Protein AF-A0A3M1RL62-F1 (afdb_monomer_lite)

Sequence (427 aa):
MTPFFKRYFSFASFIIVLISVTPASCLSSLPFIPSDDSKYQCIETTQGIPLLKKKINGKFKEIKIDREIGKIKKRVKKYKKKLVRLHKEIRGLKGKKYEKKFVNLYRAHHKMKINTQFLSQIKSCKNGEFEYDDISTPGNPAQKISWDIGKEVGYQPAADKLNESAEEAFAFDSKNYFVKSKKIHGTKVIVALHKSIFKKNITAFKPKEIADITIDMFHEIWHFFNGFPLDKYIVKIRNSKESSSYALSQGGVVFSAKNLDNKLITAHEMIHSWNGKTFNYEPDGSGNLFQLETYITEGMTIYFTNRVQGFVMSEFEYKDTMKSLWFQYIERIGTKYDLPFQELSAKASLAGTGTSEYKTMMSAYSNLFAYLLDRELVKRGYSIDDLMQYLYINFGLMNKKYTQNDILTSLKNITGESFDEFFNSYL

Radius of gyration: 22.76 Å; chains: 1; bounding box: 70×49×56 Å

Foldseek 3Di:
DDPPPVQDDDPVNVVCCLVVDPPPVLPPQQDDDDDPPDQWDWDQDPVRQIWIWGQDVNDTDTDDLVVVLVVLVVLLVVLVVVLVVLLVVLPPDDDPSNQLSLVVNQVSQVSNSVSVSVSVVSVCSRVSNPPPSDLPVLLDPLVADEDDQQPFDPKDDWPVCRPQGSCNQQDDDVVQWDWDWDQASQAIEIETEGPVLVVPCLHPDDPVLLVVLLVLLVNLLCLLQVDDNHNYAYEYADELVVDQGWIATLRYIYHYSNCSVVLLVSSLRPNLNQAVTLEAADDPPPPFPFAPCCLRRQQVSSLSSLSSCCNNRHVSSSSVVLVVLVVLQVVCPPHPLNDALGVLRRVVRVCPPDDDSSVSNNNSLSNVLQVVVQVVQVVQVGGVSQLSNQSCVPPRSVVHHHDPVNSQVSCCVVRVDGCVVVVVSRD

Secondary structure (DSSP, 8-state):
--SGGGG---HHHHHHHHHH---GGGGS-------TT-SEEEEE-TTS-EEEEEEETTEEEEE-HHHHHHHHHHHHHHHHHHHHHHHHHHTT--HHHHHHHHHHHHHHHHHHHHHHHHHHHHHHHHHT------SSS-S----PBP--GGG-TT-B--TT-TT--HHHHH---TTTEEEEEEEETTEEEEEEEEGGGGTTTS-SS-HHHHHHHHHHHHHHHHHHHTS-SBSEEEEEEE-TTT-SSEEE-SSEEEEEGGGTT-HHHHHHHHHTTTBTTTB-BPP-SS--SS-TTHIIIIIIHHHHHHHHHHHHT-HHHHHHHHHHHHHHHHTTTTSTT---HHHHHHHHHHTTTS--HHHHHHHHHHHHHHHHHHHHHHTTT--HHHHHHHHIIIIITTT--B-HHHHHHHHHHHHSS--HHHHHHH-

Structure (mmCIF, N/CA/C/O backbone):
data_AF-A0A3M1RL62-F1
#
_entry.id   AF-A0A3M1RL62-F1
#
loop_
_atom_site.group_PDB
_atom_site.id
_atom_site.type_symbol
_atom_site.label_atom_id
_atom_site.label_alt_id
_atom_site.label_comp_id
_atom_site.label_asym_id
_atom_site.label_entity_id
_atom_site.label_seq_id
_atom_site.pdbx_PDB_ins_code
_atom_site.Cartn_x
_atom_site.Cartn_y
_atom_site.Cartn_z
_atom_site.occupancy
_atom_site.B_iso_or_equiv
_atom_site.auth_seq_id
_atom_site.auth_comp_id
_atom_site.auth_asym_id
_atom_site.auth_atom_id
_atom_site.pdbx_PDB_model_num
ATOM 1 N N . MET A 1 1 ? 31.735 15.499 -23.540 1.00 32.03 1 MET A N 1
ATOM 2 C CA . MET A 1 1 ? 31.145 15.614 -22.188 1.00 32.03 1 MET A CA 1
ATOM 3 C C . MET A 1 1 ? 29.644 15.439 -22.332 1.00 32.03 1 MET A C 1
ATOM 5 O O . MET A 1 1 ? 29.002 16.290 -22.930 1.00 32.03 1 MET A O 1
ATOM 9 N N . THR A 1 2 ? 29.115 14.289 -21.923 1.00 31.95 2 THR A N 1
ATOM 10 C CA . THR A 1 2 ? 27.696 13.923 -22.054 1.00 31.95 2 THR A CA 1
ATOM 11 C C . THR A 1 2 ? 26.822 14.712 -21.066 1.00 31.95 2 THR A C 1
ATOM 13 O O . THR A 1 2 ? 27.262 14.982 -19.947 1.00 31.95 2 THR A O 1
ATOM 16 N N . PRO A 1 3 ? 25.583 15.084 -21.439 1.00 36.06 3 PRO A N 1
ATOM 17 C CA . PRO A 1 3 ? 24.706 15.976 -20.673 1.00 36.06 3 PRO A CA 1
ATOM 18 C C . PRO A 1 3 ? 24.020 15.277 -19.481 1.00 36.06 3 PRO A C 1
ATOM 20 O O . PRO A 1 3 ? 22.845 15.496 -19.210 1.00 36.06 3 PRO A O 1
ATOM 23 N N . PHE A 1 4 ? 24.747 14.446 -18.729 1.00 44.12 4 PHE A N 1
ATOM 24 C CA . PHE A 1 4 ? 24.215 13.714 -17.570 1.00 44.12 4 PHE A CA 1
ATOM 25 C C . PHE A 1 4 ? 24.099 14.581 -16.296 1.00 44.12 4 PHE A C 1
ATOM 27 O O . PHE A 1 4 ? 23.512 14.173 -15.298 1.00 44.12 4 PHE A O 1
ATOM 34 N N . PHE A 1 5 ? 24.621 15.813 -16.321 1.00 35.50 5 PHE A N 1
ATOM 35 C CA . PHE A 1 5 ? 24.730 16.676 -15.138 1.00 35.50 5 PHE A CA 1
ATOM 36 C C . PHE A 1 5 ? 23.441 17.403 -14.713 1.00 35.50 5 PHE A C 1
ATOM 38 O O . PHE A 1 5 ? 23.415 17.981 -13.629 1.00 35.50 5 PHE A O 1
ATOM 45 N N . LYS A 1 6 ? 22.345 17.351 -15.487 1.00 41.69 6 LYS A N 1
ATOM 46 C CA . LYS A 1 6 ? 21.063 17.975 -15.088 1.00 41.69 6 LYS A CA 1
ATOM 47 C C . LYS A 1 6 ? 20.186 17.116 -14.160 1.00 41.69 6 LYS A C 1
ATOM 49 O O . LYS A 1 6 ? 19.184 17.620 -13.665 1.00 41.69 6 LYS A O 1
ATOM 54 N N . ARG A 1 7 ? 20.550 15.857 -13.871 1.00 53.03 7 ARG A N 1
ATOM 55 C CA . ARG A 1 7 ? 19.713 14.923 -13.080 1.00 53.03 7 ARG A CA 1
ATOM 56 C C . ARG A 1 7 ? 19.787 15.088 -11.552 1.00 53.03 7 ARG A C 1
ATOM 58 O O . ARG A 1 7 ? 19.075 14.392 -10.831 1.00 53.03 7 ARG A O 1
ATOM 65 N N . TYR A 1 8 ? 20.593 16.008 -11.024 1.00 51.78 8 TYR A N 1
ATOM 66 C CA . TYR A 1 8 ? 20.820 16.086 -9.578 1.00 51.78 8 TYR A CA 1
ATOM 67 C C . TYR A 1 8 ? 19.871 17.065 -8.887 1.00 51.78 8 TYR A C 1
ATOM 69 O O . TYR A 1 8 ? 20.131 18.262 -8.774 1.00 51.78 8 TYR A O 1
ATOM 77 N N . PHE A 1 9 ? 18.773 16.518 -8.367 1.00 55.00 9 PHE A N 1
ATOM 78 C CA . PHE A 1 9 ? 17.942 17.188 -7.372 1.00 55.00 9 PHE A CA 1
ATOM 79 C C . PHE A 1 9 ? 18.800 17.462 -6.127 1.00 55.00 9 PHE A C 1
ATOM 81 O O . PHE A 1 9 ? 19.337 16.530 -5.523 1.00 55.00 9 PHE A O 1
ATOM 88 N N . SER A 1 10 ? 18.978 18.729 -5.743 1.00 49.75 10 SER A N 1
ATOM 89 C CA . SER A 1 10 ? 19.828 19.042 -4.591 1.00 49.75 10 SER A CA 1
ATOM 90 C C . SER A 1 10 ? 19.235 18.443 -3.307 1.00 49.75 10 SER A C 1
ATOM 92 O O . SER A 1 10 ? 18.030 18.523 -3.055 1.00 49.75 10 SER A O 1
ATOM 94 N N . PHE A 1 11 ? 20.089 17.851 -2.467 1.00 47.25 11 PHE A N 1
ATOM 95 C CA . PHE A 1 11 ? 19.712 17.220 -1.193 1.00 47.25 11 PHE A CA 1
ATOM 96 C C . PHE A 1 11 ? 18.894 18.154 -0.280 1.00 47.25 11 PHE A C 1
ATOM 98 O O . PHE A 1 11 ? 17.971 17.717 0.409 1.00 47.25 11 PHE A O 1
ATOM 105 N N . ALA A 1 12 ? 19.190 19.458 -0.326 1.00 43.25 12 ALA A N 1
ATOM 106 C CA . ALA A 1 12 ? 18.445 20.487 0.391 1.00 43.25 12 ALA A CA 1
ATOM 107 C C . ALA A 1 12 ? 16.990 20.593 -0.095 1.00 43.25 12 ALA A C 1
ATOM 109 O O . ALA A 1 12 ? 16.080 20.640 0.730 1.00 43.25 12 ALA A O 1
ATOM 110 N N . SER A 1 13 ? 16.754 20.540 -1.409 1.00 53.31 13 SER A N 1
ATOM 111 C CA . SER A 1 13 ? 15.404 20.574 -1.988 1.00 53.31 13 SER A CA 1
ATOM 112 C C . SER A 1 13 ? 14.602 19.331 -1.599 1.00 53.31 13 SER A C 1
ATOM 114 O O . SER A 1 13 ? 13.442 19.441 -1.217 1.00 53.31 13 SER A O 1
ATOM 116 N N . PHE A 1 14 ? 15.225 18.149 -1.592 1.00 55.06 14 PHE A N 1
ATOM 117 C CA . PHE A 1 14 ? 14.551 16.905 -1.202 1.00 55.06 14 PHE A CA 1
ATOM 118 C C . PHE A 1 14 ? 14.160 16.882 0.289 1.00 55.06 14 PHE A C 1
ATOM 120 O O . PHE A 1 14 ? 13.029 16.534 0.633 1.00 55.06 14 PHE A O 1
ATOM 127 N N . ILE A 1 15 ? 15.055 17.318 1.185 1.00 51.97 15 ILE A N 1
ATOM 128 C CA . ILE A 1 15 ? 14.768 17.406 2.627 1.00 51.97 15 ILE A CA 1
ATOM 129 C C . ILE A 1 15 ? 13.718 18.475 2.928 1.00 51.97 15 ILE A C 1
ATOM 131 O O . ILE A 1 15 ? 12.810 18.219 3.721 1.00 51.97 15 ILE A O 1
ATOM 135 N N . ILE A 1 16 ? 13.810 19.654 2.306 1.00 47.97 16 ILE A N 1
ATOM 136 C CA . ILE A 1 16 ? 12.827 20.725 2.501 1.00 47.97 16 ILE A CA 1
ATOM 137 C C . ILE A 1 16 ? 11.445 20.237 2.063 1.00 47.97 16 ILE A C 1
ATOM 139 O O . ILE A 1 16 ? 10.487 20.427 2.810 1.00 47.97 16 ILE A O 1
ATOM 143 N N . VAL A 1 17 ? 11.333 19.510 0.948 1.00 52.09 17 VAL A N 1
ATOM 144 C CA . VAL A 1 17 ? 10.052 18.957 0.480 1.00 52.09 17 VAL A CA 1
ATOM 145 C C . VAL A 1 17 ? 9.535 17.848 1.415 1.00 52.09 17 VAL A C 1
ATOM 147 O O . VAL A 1 17 ? 8.368 17.883 1.803 1.00 52.09 17 VAL A O 1
ATOM 150 N N . LEU A 1 18 ? 10.383 16.921 1.882 1.00 50.00 18 LEU A N 1
ATOM 151 C CA . LEU A 1 18 ? 9.980 15.870 2.838 1.00 50.00 18 LEU A CA 1
ATOM 152 C C . LEU A 1 18 ? 9.560 16.410 4.219 1.00 50.00 18 LEU A C 1
ATOM 154 O O . LEU A 1 18 ? 8.746 15.791 4.915 1.00 50.00 18 LEU A O 1
ATOM 158 N N . ILE A 1 19 ? 10.135 17.536 4.656 1.00 46.41 19 ILE A N 1
ATOM 159 C CA . ILE A 1 19 ? 9.828 18.163 5.951 1.00 46.41 19 ILE A CA 1
ATOM 160 C C . ILE A 1 19 ? 8.598 19.076 5.861 1.00 46.41 19 ILE A C 1
ATOM 162 O O . ILE A 1 19 ? 7.812 19.104 6.810 1.00 46.41 19 ILE A O 1
ATOM 166 N N . SER A 1 20 ? 8.417 19.801 4.755 1.00 38.38 20 SER A N 1
ATOM 167 C CA . SER A 1 20 ? 7.357 20.813 4.611 1.00 38.38 20 SER A CA 1
ATOM 168 C C . SER A 1 20 ? 6.017 20.262 4.123 1.00 38.38 20 SER A C 1
ATOM 170 O O . SER A 1 20 ? 4.993 20.902 4.350 1.00 38.38 20 SER A O 1
ATOM 172 N N . VAL A 1 21 ? 5.985 19.067 3.525 1.00 42.53 21 VAL A N 1
ATOM 173 C CA . VAL A 1 21 ? 4.761 18.526 2.924 1.00 42.53 21 VAL A CA 1
ATOM 174 C C . VAL A 1 21 ? 4.335 17.249 3.648 1.00 42.53 21 VAL A C 1
ATOM 176 O O . VAL A 1 21 ? 4.822 16.151 3.391 1.00 42.53 21 VAL A O 1
ATOM 179 N N . THR A 1 22 ? 3.375 17.385 4.565 1.00 47.50 22 THR A N 1
ATOM 180 C CA . THR A 1 22 ? 2.370 16.318 4.707 1.00 47.50 22 THR A CA 1
ATOM 181 C C . THR A 1 22 ? 1.540 16.415 3.436 1.00 47.50 22 THR A C 1
ATOM 183 O O . THR A 1 22 ? 1.091 17.525 3.145 1.00 47.50 22 THR A O 1
ATOM 186 N N . PRO A 1 23 ? 1.370 15.356 2.625 1.00 43.00 23 PRO A N 1
ATOM 187 C CA . PRO A 1 23 ? 0.550 15.490 1.431 1.00 43.00 23 PRO A CA 1
ATOM 188 C C . PRO A 1 23 ? -0.829 15.960 1.898 1.00 43.00 23 PRO A C 1
ATOM 190 O O . PRO A 1 23 ? -1.446 15.320 2.745 1.00 43.00 23 PRO A O 1
ATOM 193 N N . ALA A 1 24 ? -1.281 17.133 1.456 1.00 38.25 24 ALA A N 1
ATOM 194 C CA . ALA A 1 24 ? -2.594 17.641 1.849 1.00 38.25 24 ALA A CA 1
ATOM 195 C C . ALA A 1 24 ? -3.707 16.673 1.390 1.00 38.25 24 ALA A C 1
ATOM 197 O O . ALA A 1 24 ? -4.721 16.532 2.068 1.00 38.25 24 ALA A O 1
ATOM 198 N N . SER A 1 25 ? -3.435 15.909 0.324 1.00 40.72 25 SER A N 1
ATOM 199 C CA . SER A 1 25 ? -4.212 14.764 -0.163 1.00 40.72 25 SER A CA 1
ATOM 200 C C . SER A 1 25 ? -4.146 13.507 0.724 1.00 40.72 25 SER A C 1
ATOM 202 O O . SER A 1 25 ? -4.937 12.592 0.544 1.00 40.72 25 SER A O 1
ATOM 204 N N . CYS A 1 26 ? -3.269 13.439 1.735 1.00 41.50 26 CYS A N 1
ATOM 205 C CA . CYS A 1 26 ? -3.211 12.322 2.692 1.00 41.50 26 CYS A CA 1
ATOM 206 C C . CYS A 1 26 ? -4.285 12.391 3.802 1.00 41.50 26 CYS A C 1
ATOM 208 O O . CYS A 1 26 ? -4.267 11.588 4.735 1.00 41.50 26 CYS A O 1
ATOM 210 N N . LEU A 1 27 ? -5.182 13.374 3.796 1.00 39.25 27 LEU A N 1
ATOM 211 C CA . LEU A 1 27 ? -6.198 13.517 4.849 1.00 39.25 27 LEU A CA 1
ATOM 212 C C . LEU A 1 27 ? -7.632 13.592 4.316 1.00 39.25 27 LEU A C 1
ATOM 214 O O . LEU A 1 27 ? -8.543 13.697 5.136 1.00 39.25 27 LEU A O 1
ATOM 218 N N . SER A 1 28 ? -7.836 13.544 2.997 1.00 36.06 28 SER A N 1
ATOM 219 C CA . SER A 1 28 ? -9.145 13.780 2.375 1.00 36.06 28 SER A CA 1
ATOM 220 C C . SER A 1 28 ? -10.064 12.556 2.335 1.00 36.06 28 SER A C 1
ATOM 222 O O . SER A 1 28 ? -11.271 12.748 2.334 1.00 36.06 28 SER A O 1
ATOM 224 N N . SER A 1 29 ? -9.551 11.325 2.404 1.00 41.56 29 SER A N 1
ATOM 225 C CA . SER A 1 29 ? -10.375 10.107 2.478 1.00 41.56 29 SER A CA 1
ATOM 226 C C . SER A 1 29 ? -10.195 9.420 3.833 1.00 41.56 29 SER A C 1
ATOM 228 O O . SER A 1 29 ? -9.333 8.571 4.053 1.00 41.56 29 SER A O 1
ATOM 230 N N . LEU A 1 30 ? -10.971 9.854 4.824 1.00 44.22 30 LEU A N 1
ATOM 231 C CA . LEU A 1 30 ? -10.948 9.255 6.155 1.00 44.22 30 LEU A CA 1
ATOM 232 C C . LEU A 1 30 ? -12.088 8.231 6.281 1.00 44.22 30 LEU A C 1
ATOM 234 O O . LEU A 1 30 ? -13.229 8.673 6.375 1.00 44.22 30 LEU A O 1
ATOM 238 N N . PRO A 1 31 ? -11.795 6.913 6.402 1.00 41.16 31 PRO A N 1
ATOM 239 C CA . PRO A 1 31 ? -12.818 5.873 6.440 1.00 41.16 31 PRO A CA 1
ATOM 240 C C . PRO A 1 31 ? -13.960 6.164 7.408 1.00 41.16 31 PRO A C 1
ATOM 242 O O . PRO A 1 31 ? -13.726 6.489 8.586 1.00 41.16 31 PRO A O 1
ATOM 245 N N . PHE A 1 32 ? -15.186 5.904 6.964 1.00 46.34 32 PHE A N 1
ATOM 246 C CA . PHE A 1 32 ? -16.301 5.664 7.869 1.00 46.34 32 PHE A CA 1
ATOM 247 C C . PHE A 1 32 ? -16.004 4.474 8.796 1.00 46.34 32 PHE A C 1
ATOM 249 O O . PHE A 1 32 ? -15.340 3.501 8.432 1.00 46.34 32 PHE A O 1
ATOM 256 N N . ILE A 1 33 ? -16.503 4.543 10.033 1.00 45.09 33 ILE A N 1
ATOM 257 C CA . ILE A 1 33 ? -16.537 3.393 10.941 1.00 45.09 33 ILE A CA 1
ATOM 258 C C . ILE A 1 33 ? -17.962 2.847 10.853 1.00 45.09 33 ILE A C 1
ATOM 260 O O . ILE A 1 33 ? -18.797 3.243 11.669 1.00 45.09 33 ILE A O 1
ATOM 264 N N . PRO A 1 34 ? -18.281 1.955 9.897 1.00 41.19 34 PRO A N 1
ATOM 265 C CA . PRO A 1 34 ? -19.521 1.222 9.977 1.00 41.19 34 PRO A CA 1
ATOM 266 C C . PRO A 1 34 ? -19.353 0.195 11.090 1.00 41.19 34 PRO A C 1
ATOM 268 O O . PRO A 1 34 ? -18.499 -0.695 11.022 1.00 41.19 34 PRO A O 1
ATOM 271 N N . SER A 1 35 ? -20.177 0.298 12.120 1.00 41.31 35 SER A N 1
ATOM 272 C CA . SER A 1 35 ? -20.652 -0.911 12.771 1.00 41.31 35 SER A CA 1
ATOM 273 C C . SER A 1 35 ? -22.014 -0.670 13.399 1.00 41.31 35 SER A C 1
ATOM 275 O O . SER A 1 35 ? -22.257 0.374 14.000 1.00 41.31 35 SER A O 1
ATOM 277 N N . ASP A 1 36 ? -22.839 -1.712 13.380 1.00 40.50 36 ASP A N 1
ATOM 278 C CA . ASP A 1 36 ? -24.003 -1.921 14.256 1.00 40.50 36 ASP A CA 1
ATOM 279 C C . ASP A 1 36 ? -23.664 -1.839 15.767 1.00 40.50 36 ASP A C 1
ATOM 281 O O . ASP A 1 36 ? -24.520 -1.939 16.644 1.00 40.50 36 ASP A O 1
ATOM 285 N N . ASP A 1 37 ? -22.386 -1.610 16.080 1.00 49.44 37 ASP A N 1
ATOM 286 C CA . ASP A 1 37 ? -21.791 -1.413 17.396 1.00 49.44 37 ASP A CA 1
ATOM 287 C C . ASP A 1 37 ? -21.383 0.054 17.647 1.00 49.44 37 ASP A C 1
ATOM 289 O O . ASP A 1 37 ? -20.649 0.366 18.599 1.00 49.44 37 ASP A O 1
ATOM 293 N N . SER A 1 38 ? -21.816 0.977 16.783 1.00 67.12 38 SER A N 1
ATOM 294 C CA . SER A 1 38 ? -21.465 2.383 16.898 1.00 67.12 38 SER A CA 1
ATOM 295 C C . SER A 1 38 ? -21.988 2.933 18.229 1.00 67.12 38 SER A C 1
ATOM 297 O O . SER A 1 38 ? -23.164 2.884 18.595 1.00 67.12 38 SER A O 1
ATOM 299 N N . LYS A 1 39 ? -21.066 3.481 19.026 1.00 83.94 39 LYS A N 1
ATOM 300 C CA . LYS A 1 39 ? -21.417 4.160 20.281 1.00 83.94 39 LYS A CA 1
ATOM 301 C C . LYS A 1 39 ? -22.230 5.429 20.042 1.00 83.94 39 LYS A C 1
ATOM 303 O O . LYS A 1 39 ? -22.646 6.033 21.025 1.00 83.94 39 LYS A O 1
ATOM 308 N N . TYR A 1 40 ? -22.400 5.858 18.796 1.00 85.06 40 TYR A N 1
ATOM 309 C CA . TYR A 1 40 ? -22.973 7.138 18.425 1.00 85.06 40 TYR A CA 1
ATOM 310 C C . TYR A 1 40 ? -23.870 6.982 17.206 1.00 85.06 40 TYR A C 1
ATOM 312 O O . TYR A 1 40 ? -23.535 6.236 16.296 1.00 85.06 40 TYR A O 1
ATOM 320 N N . GLN A 1 41 ? -24.971 7.719 17.195 1.00 87.56 41 GLN A N 1
ATOM 321 C CA . GLN A 1 41 ? -25.910 7.780 16.087 1.00 87.56 41 GLN A CA 1
ATOM 322 C C . GLN A 1 41 ? -26.188 9.254 15.809 1.00 87.56 41 GLN A C 1
ATOM 324 O O . GLN A 1 41 ? -26.559 9.980 16.732 1.00 87.56 41 GLN A O 1
ATOM 329 N N . CYS A 1 42 ? -25.976 9.699 14.574 1.00 85.31 42 CYS A N 1
ATOM 330 C CA . CYS A 1 42 ? -26.514 10.976 14.125 1.00 85.31 42 CYS A CA 1
ATOM 331 C C . CYS A 1 42 ? -27.938 10.716 13.633 1.00 85.31 42 CYS A C 1
ATOM 333 O O . CYS A 1 42 ? -28.149 9.773 12.873 1.00 85.31 42 CYS A O 1
ATOM 335 N N . ILE A 1 43 ? -28.904 11.489 14.109 1.00 87.25 43 ILE A N 1
ATOM 336 C CA . ILE A 1 43 ? -30.279 11.441 13.622 1.00 87.25 43 ILE A CA 1
ATOM 337 C C . ILE A 1 43 ? -30.697 12.839 13.205 1.00 87.25 43 ILE A C 1
ATOM 339 O O . ILE A 1 43 ? -30.342 13.817 13.862 1.00 87.25 43 ILE A O 1
ATOM 343 N N . GLU A 1 44 ? -31.477 12.923 12.144 1.00 84.75 44 GLU A N 1
ATOM 344 C CA . GLU A 1 44 ? -32.175 14.146 11.793 1.00 84.75 44 GLU A CA 1
ATOM 345 C C . GLU A 1 44 ? -33.495 14.204 12.569 1.00 84.75 44 GLU A C 1
ATOM 347 O O . GLU A 1 44 ? -34.188 13.197 12.737 1.00 84.75 44 GLU A O 1
ATOM 352 N N . THR A 1 45 ? -33.807 15.365 13.135 1.00 85.31 45 THR A N 1
ATOM 353 C CA . THR A 1 45 ? -35.108 15.593 13.778 1.00 85.31 45 THR A CA 1
ATOM 354 C C . THR A 1 45 ? -36.165 15.937 12.739 1.00 85.31 45 THR A C 1
ATOM 356 O O . THR A 1 45 ? -35.849 16.325 11.621 1.00 85.31 45 THR A O 1
ATOM 359 N N . THR A 1 46 ? -37.438 15.902 13.135 1.00 85.69 46 THR A N 1
ATOM 360 C CA . THR A 1 46 ? -38.548 16.400 12.304 1.00 85.69 46 THR A CA 1
ATOM 361 C C . THR A 1 46 ? -38.411 17.879 11.918 1.00 85.69 46 THR A C 1
ATOM 363 O O . THR A 1 46 ? -39.104 18.339 11.022 1.00 85.69 46 THR A O 1
ATOM 366 N N . GLN A 1 47 ? -37.524 18.623 12.584 1.00 86.06 47 GLN A N 1
ATOM 367 C CA . GLN A 1 47 ? -37.221 20.030 12.322 1.00 86.06 47 GLN A CA 1
ATOM 368 C C . GLN A 1 47 ? -35.968 20.215 11.443 1.00 86.06 47 GLN A C 1
ATOM 370 O O . GLN A 1 47 ? -35.494 21.338 11.305 1.00 86.06 47 GLN A O 1
ATOM 375 N N . GLY A 1 48 ? -35.380 19.133 10.915 1.00 84.12 48 GLY A N 1
ATOM 376 C CA . GLY A 1 48 ? -34.129 19.177 10.143 1.00 84.12 48 GLY A CA 1
ATOM 377 C C . GLY A 1 48 ? -32.881 19.472 10.986 1.00 84.12 48 GLY A C 1
ATOM 378 O O . GLY A 1 48 ? -31.790 19.666 10.460 1.00 84.12 48 GLY A O 1
ATOM 379 N N . ILE A 1 49 ? -33.009 19.528 12.317 1.00 84.50 49 ILE A N 1
ATOM 380 C CA . ILE A 1 49 ? -31.881 19.787 13.217 1.00 84.50 49 ILE A CA 1
ATOM 381 C C . ILE A 1 49 ? -31.171 18.457 13.495 1.00 84.50 49 ILE A C 1
ATOM 383 O O . ILE A 1 49 ? -31.815 17.533 14.013 1.00 84.50 49 ILE A O 1
ATOM 387 N N . PRO A 1 50 ? -29.865 18.332 13.214 1.00 86.56 50 PRO A N 1
ATOM 388 C CA . PRO A 1 50 ? -29.131 17.116 13.513 1.00 86.56 50 PRO A CA 1
ATOM 389 C C . PRO A 1 50 ? -28.915 16.950 15.022 1.00 86.56 50 PRO A C 1
ATOM 391 O O . PRO A 1 50 ? -28.415 17.839 15.717 1.00 86.56 50 PRO A O 1
ATOM 394 N N . LEU A 1 51 ? -29.241 15.766 15.535 1.00 88.00 51 LEU A N 1
ATOM 395 C CA . LEU A 1 51 ? -28.984 15.351 16.909 1.00 88.00 51 LEU A CA 1
ATOM 396 C C . LEU A 1 51 ? -27.988 14.199 16.942 1.00 88.00 51 LEU A C 1
ATOM 398 O O . LEU A 1 51 ? -28.158 13.165 16.300 1.00 88.00 51 LEU A O 1
ATOM 402 N N . LEU A 1 52 ? -26.977 14.333 17.797 1.00 89.69 52 LEU A N 1
ATOM 403 C CA . LEU A 1 52 ? -26.061 13.244 18.098 1.00 89.69 52 LEU A CA 1
ATOM 404 C C . LEU A 1 52 ? -26.540 12.508 19.347 1.00 89.69 52 LEU A C 1
ATOM 406 O O . LEU A 1 52 ? -26.579 13.057 20.450 1.00 89.69 52 LEU A O 1
ATOM 410 N N . LYS A 1 53 ? -26.851 11.227 19.193 1.00 90.81 53 LYS A N 1
ATOM 411 C CA . LYS A 1 53 ? -27.119 10.307 20.294 1.00 90.81 53 LYS A CA 1
ATOM 412 C C . LYS A 1 53 ? -25.896 9.448 20.577 1.00 90.81 53 LYS A C 1
ATOM 414 O O . LYS A 1 53 ? -25.115 9.132 19.686 1.00 90.81 53 LYS A O 1
ATOM 419 N N . LYS A 1 54 ? -25.730 9.039 21.833 1.00 91.25 54 LYS A N 1
ATOM 420 C CA . LYS A 1 54 ? -24.664 8.149 22.298 1.00 91.25 54 LYS A CA 1
ATOM 421 C C . LYS A 1 54 ? -25.234 6.975 23.083 1.00 91.25 54 LYS A C 1
ATOM 423 O O . LYS A 1 54 ? -26.025 7.181 24.001 1.00 91.25 54 LYS A O 1
ATOM 428 N N . LYS A 1 55 ? -24.790 5.756 22.781 1.00 91.69 55 LYS A N 1
ATOM 429 C CA . LYS A 1 55 ? -25.164 4.532 23.499 1.00 91.69 55 LYS A CA 1
ATOM 430 C C . LYS A 1 55 ? -24.503 4.517 24.884 1.00 91.69 55 LYS A C 1
ATOM 432 O O . LYS A 1 55 ? -23.277 4.464 25.005 1.00 91.69 55 LYS A O 1
ATOM 437 N N . ILE A 1 56 ? -25.315 4.590 25.936 1.00 91.75 56 ILE A N 1
ATOM 438 C CA . ILE A 1 56 ? -24.922 4.559 27.350 1.00 91.75 56 ILE A CA 1
ATOM 439 C C . ILE A 1 56 ? -25.778 3.488 28.030 1.00 91.75 56 ILE A C 1
ATOM 441 O O . ILE A 1 56 ? -26.998 3.619 28.085 1.00 91.75 56 ILE A O 1
ATOM 445 N N . ASN A 1 57 ? -25.140 2.426 28.534 1.00 92.38 57 ASN A N 1
ATOM 446 C CA . ASN A 1 57 ? -25.809 1.263 29.137 1.00 92.38 57 ASN A CA 1
ATOM 447 C C . ASN A 1 57 ? -26.888 0.665 28.214 1.00 92.38 57 ASN A C 1
ATOM 449 O O . ASN A 1 57 ? -28.033 0.474 28.608 1.00 92.38 57 ASN A O 1
ATOM 453 N N . GLY A 1 58 ? -26.538 0.464 26.940 1.00 91.31 58 GLY A N 1
ATOM 454 C CA . GLY A 1 58 ? -27.439 -0.097 25.929 1.00 91.31 58 GLY A CA 1
ATOM 455 C C . GLY A 1 58 ? -28.460 0.880 25.335 1.00 91.31 58 GLY A C 1
ATOM 456 O O . GLY A 1 58 ? -28.964 0.601 24.254 1.00 91.31 58 GLY A O 1
ATOM 457 N N . LYS A 1 59 ? -28.715 2.042 25.957 1.00 92.75 59 LYS A N 1
ATOM 458 C CA . LYS A 1 59 ? -29.699 3.033 25.481 1.00 92.75 59 LYS A CA 1
ATOM 459 C C . LYS A 1 59 ? -29.033 4.245 24.834 1.00 92.75 59 LYS A C 1
ATOM 461 O O . LYS A 1 59 ? -28.045 4.764 25.352 1.00 92.75 59 LYS A O 1
ATOM 466 N N . PHE A 1 60 ? -29.587 4.731 23.727 1.00 91.81 60 PHE A N 1
ATOM 467 C CA . PHE A 1 60 ? -29.132 5.964 23.087 1.00 91.81 60 PHE A CA 1
ATOM 468 C C . PHE A 1 60 ? -29.655 7.191 23.839 1.00 91.81 60 PHE A C 1
ATOM 470 O O . PHE A 1 60 ? -30.859 7.366 24.001 1.00 91.81 60 PHE A O 1
ATOM 477 N N . LYS A 1 61 ? -28.738 8.041 24.303 1.00 94.94 61 LYS A N 1
ATOM 478 C CA . LYS A 1 61 ? -29.041 9.318 24.959 1.00 94.94 61 LYS A CA 1
ATOM 479 C C . LYS A 1 61 ? -28.526 10.466 24.109 1.00 94.94 61 LYS A C 1
ATOM 481 O O . LYS A 1 61 ? -27.413 10.382 23.594 1.00 94.94 61 LYS A O 1
ATOM 486 N N . GLU A 1 62 ? -29.314 11.524 23.988 1.00 94.12 62 GLU A N 1
ATOM 487 C CA . GLU A 1 62 ? -28.883 12.747 23.319 1.00 94.12 62 GLU A CA 1
ATOM 488 C C . GLU A 1 62 ? -27.669 13.352 24.031 1.00 94.12 62 GLU A C 1
ATOM 490 O O . GLU A 1 62 ? -27.565 13.342 25.264 1.00 94.12 62 GLU A O 1
ATOM 495 N N . ILE A 1 63 ? -26.716 13.845 23.247 1.00 94.25 63 ILE A N 1
ATOM 496 C CA . ILE A 1 63 ? -25.535 14.525 23.755 1.00 94.25 63 ILE A CA 1
ATOM 497 C C . ILE A 1 63 ? -25.328 15.846 23.024 1.00 94.25 63 ILE A C 1
ATOM 499 O O . ILE A 1 63 ? -25.463 15.941 21.810 1.00 94.25 63 ILE A O 1
ATOM 503 N N . LYS A 1 64 ? -24.896 16.867 23.773 1.00 94.25 64 LYS A N 1
ATOM 504 C CA . LYS A 1 64 ? -24.490 18.150 23.188 1.00 94.25 64 LYS A CA 1
ATOM 505 C C . LYS A 1 64 ? -23.292 17.935 22.257 1.00 94.25 64 LYS A C 1
ATOM 507 O O . LYS A 1 64 ? -22.187 17.660 22.744 1.00 94.25 64 LYS A O 1
ATOM 512 N N . ILE A 1 65 ? -23.513 18.088 20.951 1.00 91.75 65 ILE A N 1
ATOM 513 C CA . ILE A 1 65 ? -22.524 17.863 19.885 1.00 91.75 65 ILE A CA 1
ATOM 514 C C . ILE A 1 65 ? -21.214 18.605 20.178 1.00 91.75 65 ILE A C 1
ATOM 516 O O . ILE A 1 65 ? -20.152 17.983 20.244 1.00 91.75 65 ILE A O 1
ATOM 520 N N . ASP A 1 66 ? -21.283 19.902 20.487 1.00 93.69 66 ASP A N 1
ATOM 521 C CA . ASP A 1 66 ? -20.099 20.733 20.752 1.00 93.69 66 ASP A CA 1
ATOM 522 C C . ASP A 1 66 ? -19.263 20.256 21.941 1.00 93.69 66 ASP A C 1
ATOM 524 O O . ASP A 1 66 ? -18.025 20.270 21.909 1.00 93.69 66 ASP A O 1
ATOM 528 N N . ARG A 1 67 ? -19.927 19.757 22.991 1.00 94.38 67 ARG A N 1
ATOM 529 C CA . ARG A 1 67 ? -19.239 19.188 24.153 1.00 94.38 67 ARG A CA 1
ATOM 530 C C . ARG A 1 67 ? -18.446 17.947 23.752 1.00 94.38 67 ARG A C 1
ATOM 532 O O . ARG A 1 67 ? -17.334 17.746 24.251 1.00 94.38 67 ARG A O 1
ATOM 539 N N . GLU A 1 68 ? -18.997 17.105 22.884 1.00 93.56 68 GLU A N 1
ATOM 540 C CA . GLU A 1 68 ? -18.329 15.883 22.440 1.00 93.56 68 GLU A CA 1
ATOM 541 C C . GLU A 1 68 ? -17.199 16.184 21.442 1.00 93.56 68 GLU A C 1
ATOM 543 O O . GLU A 1 68 ? -16.092 15.669 21.631 1.00 93.56 68 GLU A O 1
ATOM 548 N N . ILE A 1 69 ? -17.404 17.117 20.500 1.00 93.50 69 ILE A N 1
ATOM 549 C CA . ILE A 1 69 ? -16.351 17.683 19.631 1.00 93.50 69 ILE A CA 1
ATOM 550 C C . ILE A 1 69 ? -15.160 18.145 20.478 1.00 93.50 69 ILE A C 1
ATOM 552 O O . ILE A 1 69 ? -14.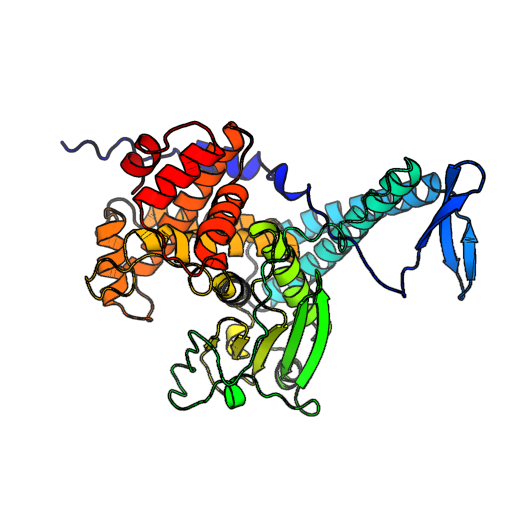014 17.759 20.221 1.00 93.50 69 ILE A O 1
ATOM 556 N N . GLY A 1 70 ? -15.410 18.929 21.533 1.00 95.75 70 GLY A N 1
ATOM 557 C CA . GLY A 1 70 ? -14.368 19.420 22.437 1.00 95.75 70 GLY A CA 1
ATOM 558 C C . GLY A 1 70 ? -13.578 18.296 23.119 1.00 95.75 70 GLY A C 1
ATOM 559 O O . GLY A 1 70 ? -12.345 18.354 23.198 1.00 95.75 70 GLY A O 1
ATOM 560 N N . LYS A 1 71 ? -14.251 17.229 23.573 1.00 95.69 71 LYS A N 1
ATOM 561 C CA . LYS A 1 71 ? -13.584 16.057 24.173 1.00 95.69 71 LYS A CA 1
ATOM 562 C C . LYS A 1 71 ? -12.715 15.313 23.162 1.00 95.69 71 LYS A C 1
ATOM 564 O O . LYS A 1 71 ? -11.598 14.914 23.504 1.00 95.69 71 LYS A O 1
ATOM 569 N N . ILE A 1 72 ? -13.200 15.121 21.940 1.00 93.56 72 ILE A N 1
ATOM 570 C CA . ILE A 1 72 ? -12.472 14.389 20.899 1.00 93.56 72 ILE A CA 1
ATOM 571 C C . ILE A 1 72 ? -11.259 15.196 20.435 1.00 93.56 72 ILE A C 1
ATOM 573 O O . ILE A 1 72 ? -10.156 14.651 20.414 1.00 93.56 72 ILE A O 1
ATOM 577 N N . LYS A 1 73 ? -11.398 16.512 20.210 1.00 96.12 73 LYS A N 1
ATOM 578 C CA . LYS A 1 73 ? -10.263 17.413 19.925 1.00 96.12 73 LYS A CA 1
ATOM 579 C C . LYS A 1 73 ? -9.160 17.296 20.984 1.00 96.12 73 LYS A C 1
ATOM 581 O O . LYS A 1 73 ? -7.983 17.164 20.639 1.00 96.12 73 LYS A O 1
ATOM 586 N N . LYS A 1 74 ? -9.519 17.267 22.277 1.00 97.31 74 LYS A N 1
ATOM 587 C CA . LYS A 1 74 ? -8.555 17.052 23.378 1.00 97.31 74 LYS A CA 1
ATOM 588 C C . LYS A 1 74 ? -7.846 15.694 23.270 1.00 97.31 74 LYS A C 1
ATOM 590 O O . LYS A 1 74 ? -6.632 15.629 23.479 1.00 97.31 74 LYS A O 1
ATOM 595 N N . ARG A 1 75 ? -8.560 14.619 22.914 1.00 96.56 75 ARG A N 1
ATOM 596 C CA . ARG A 1 75 ? -7.970 13.282 22.692 1.00 96.56 75 ARG A CA 1
ATOM 597 C C . ARG A 1 75 ? -7.027 13.261 21.490 1.00 96.56 75 ARG A C 1
ATOM 599 O O . ARG A 1 75 ? -5.908 12.776 21.640 1.00 96.56 75 ARG A O 1
ATOM 606 N N . VAL A 1 76 ? -7.426 13.829 20.351 1.00 94.00 76 VAL A N 1
ATOM 607 C CA . VAL A 1 76 ? -6.568 13.959 19.158 1.00 94.00 76 VAL A CA 1
ATOM 608 C C . VAL A 1 76 ? -5.284 14.708 19.519 1.00 94.00 76 VAL A C 1
ATOM 610 O O . VAL A 1 76 ? -4.192 14.193 19.290 1.00 94.00 76 VAL A O 1
ATOM 613 N N . LYS A 1 77 ? -5.387 15.864 20.192 1.00 96.62 77 LYS A N 1
ATOM 614 C CA . LYS A 1 77 ? -4.220 16.638 20.658 1.00 96.62 77 LYS A CA 1
ATOM 615 C C . LYS A 1 77 ? -3.313 15.818 21.584 1.00 96.62 77 LYS A C 1
ATOM 617 O O . LYS A 1 77 ? -2.091 15.872 21.445 1.00 96.62 77 LYS A O 1
ATOM 622 N N . LYS A 1 78 ? -3.886 15.035 22.508 1.00 97.44 78 LYS A N 1
ATOM 623 C CA . LYS A 1 78 ? -3.135 14.130 23.397 1.00 97.44 78 LYS A CA 1
ATOM 624 C C . LYS A 1 78 ? -2.354 13.076 22.606 1.00 97.44 78 LYS A C 1
ATOM 626 O O . LYS A 1 78 ? -1.175 12.870 22.892 1.00 97.44 78 LYS A O 1
ATOM 631 N N . TYR A 1 79 ? -2.979 12.417 21.629 1.00 96.50 79 TYR A N 1
ATOM 632 C CA . TYR A 1 79 ? -2.298 11.399 20.825 1.00 96.50 79 TYR A CA 1
ATOM 633 C C . TYR A 1 79 ? -1.252 11.999 19.884 1.00 96.50 79 TYR A C 1
ATOM 635 O O . TYR A 1 79 ? -0.160 11.445 19.822 1.00 96.50 79 TYR A O 1
ATOM 643 N N . LYS A 1 80 ? -1.499 13.171 19.281 1.00 93.62 80 LYS A N 1
ATOM 644 C CA . LYS A 1 80 ? -0.484 13.914 18.509 1.00 93.62 80 LYS A CA 1
ATOM 645 C C . LYS A 1 80 ? 0.786 14.164 19.330 1.00 93.62 80 LYS A C 1
ATOM 647 O O . LYS A 1 80 ? 1.878 13.803 18.905 1.00 93.62 80 LYS A O 1
ATOM 652 N N . LYS A 1 81 ? 0.652 14.684 20.559 1.00 95.75 81 LYS A N 1
ATOM 653 C CA . LYS A 1 81 ? 1.801 14.870 21.470 1.00 95.75 81 LYS A CA 1
ATOM 654 C C . LYS A 1 81 ? 2.511 13.550 21.789 1.00 95.75 81 LYS A C 1
ATOM 656 O O . LYS A 1 81 ? 3.739 13.497 21.818 1.00 95.75 81 LYS A O 1
ATOM 661 N N . LYS A 1 82 ? 1.745 12.479 22.025 1.00 96.50 82 LYS A N 1
ATOM 662 C CA . LYS A 1 82 ? 2.295 11.145 22.302 1.00 96.50 82 LYS A CA 1
ATOM 663 C C . LYS A 1 82 ? 3.080 10.588 21.109 1.00 96.50 82 LYS A C 1
ATOM 665 O O . LYS A 1 82 ? 4.136 10.008 21.333 1.00 96.50 82 LYS A O 1
ATOM 670 N N . LEU A 1 83 ? 2.595 10.777 19.881 1.00 93.38 83 LEU A N 1
ATOM 671 C CA . LEU A 1 83 ? 3.273 10.354 18.653 1.00 93.38 83 LEU A CA 1
ATOM 672 C C . LEU A 1 83 ? 4.616 11.057 18.479 1.00 93.38 83 LEU A C 1
ATOM 674 O O . LEU A 1 83 ? 5.620 10.384 18.282 1.00 93.38 83 LEU A O 1
ATOM 678 N N . VAL A 1 84 ? 4.659 12.382 18.651 1.00 93.00 84 VAL A N 1
ATOM 679 C CA . VAL A 1 84 ? 5.915 13.150 18.585 1.00 93.00 84 VAL A CA 1
ATOM 680 C C . VAL A 1 84 ? 6.936 12.622 19.594 1.00 93.00 84 VAL A C 1
ATOM 682 O O . VAL A 1 84 ? 8.105 12.438 19.258 1.00 93.00 84 VAL A O 1
ATOM 685 N N . ARG A 1 85 ? 6.500 12.338 20.828 1.00 96.00 85 ARG A N 1
ATOM 686 C CA . ARG A 1 85 ? 7.378 11.773 21.859 1.00 96.00 85 ARG A CA 1
ATOM 687 C C . ARG A 1 85 ? 7.887 10.382 21.472 1.00 96.00 85 ARG A C 1
ATOM 689 O O . ARG A 1 85 ? 9.086 10.146 21.522 1.00 96.00 85 ARG A O 1
ATOM 696 N N . LEU A 1 86 ? 6.993 9.485 21.054 1.00 94.38 86 LEU A N 1
ATOM 697 C CA . LEU A 1 86 ? 7.352 8.118 20.666 1.00 94.38 86 LEU A CA 1
ATOM 698 C C . LEU A 1 86 ? 8.277 8.078 19.450 1.00 94.38 86 LEU A C 1
ATOM 700 O O . LEU A 1 86 ? 9.206 7.283 19.443 1.00 94.38 86 LEU A O 1
ATOM 704 N N . HIS A 1 87 ? 8.075 8.956 18.469 1.00 90.75 87 HIS A N 1
ATOM 705 C CA . HIS A 1 87 ? 8.985 9.098 17.335 1.00 90.75 87 HIS A CA 1
ATOM 706 C C . HIS A 1 87 ? 10.398 9.436 17.834 1.00 90.75 87 HIS A C 1
ATOM 708 O O . HIS A 1 87 ? 11.345 8.734 17.494 1.00 90.75 87 HIS A O 1
ATOM 714 N N . LYS A 1 88 ? 10.555 10.437 18.713 1.00 92.44 88 LYS A N 1
ATOM 715 C CA . LYS A 1 88 ? 11.869 10.749 19.307 1.00 92.44 88 LYS A CA 1
ATOM 716 C C . LYS A 1 88 ? 12.469 9.555 20.057 1.00 92.44 88 LYS A C 1
ATOM 718 O O . LYS A 1 88 ? 13.652 9.292 19.900 1.00 92.44 88 LYS A O 1
ATOM 723 N N . GLU A 1 89 ? 11.657 8.828 20.826 1.00 94.19 89 GLU A N 1
ATOM 724 C CA . GLU A 1 89 ? 12.093 7.647 21.587 1.00 94.19 89 GLU A CA 1
ATOM 725 C C . GLU A 1 89 ? 12.513 6.459 20.701 1.00 94.19 89 GLU A C 1
ATOM 727 O O . GLU A 1 89 ? 13.264 5.608 21.166 1.00 94.19 89 GLU A O 1
ATOM 732 N N . ILE A 1 90 ? 12.003 6.360 19.469 1.00 92.94 90 ILE A N 1
ATOM 733 C CA . ILE A 1 90 ? 12.290 5.251 18.544 1.00 92.94 90 ILE A CA 1
ATOM 734 C C . ILE A 1 90 ? 13.617 5.442 17.808 1.00 92.94 90 ILE A C 1
ATOM 736 O O . ILE A 1 90 ? 14.254 4.455 17.437 1.00 92.94 90 ILE A O 1
ATOM 740 N N . ARG A 1 91 ? 14.058 6.689 17.611 1.00 88.75 91 ARG A N 1
ATOM 741 C CA . ARG A 1 91 ? 15.290 6.987 16.869 1.00 88.75 91 ARG A CA 1
ATOM 742 C C . ARG A 1 91 ? 16.491 6.273 17.489 1.00 88.75 91 ARG A C 1
ATOM 744 O O . ARG A 1 91 ? 16.733 6.373 18.687 1.00 88.75 91 ARG A O 1
ATOM 751 N N . GLY A 1 92 ? 17.238 5.554 16.653 1.00 87.50 92 GLY A N 1
ATOM 752 C CA . GLY A 1 92 ? 18.430 4.804 17.059 1.00 87.50 92 GLY A CA 1
ATOM 753 C C . GLY A 1 92 ? 18.153 3.485 17.789 1.00 87.50 92 GLY A C 1
ATOM 754 O O . GLY A 1 92 ? 19.097 2.745 18.066 1.00 87.50 92 GLY A O 1
ATOM 755 N N . LEU A 1 93 ? 16.892 3.140 18.082 1.00 92.31 93 LEU A N 1
ATOM 756 C CA . LEU A 1 93 ? 16.568 1.814 18.604 1.00 92.31 93 LEU A CA 1
ATOM 757 C C . LEU A 1 93 ? 16.696 0.755 17.505 1.00 92.31 93 LEU A C 1
ATOM 759 O O . LEU A 1 93 ? 16.409 1.009 16.340 1.00 92.31 93 LEU A O 1
ATOM 763 N N . LYS A 1 94 ? 17.067 -0.466 17.902 1.00 90.38 94 LYS A N 1
ATOM 764 C CA . LYS A 1 94 ? 17.134 -1.645 17.027 1.00 90.38 94 LYS A CA 1
ATOM 765 C C . LYS A 1 94 ? 16.458 -2.855 17.681 1.00 90.38 94 LYS A C 1
ATOM 767 O O . LYS A 1 94 ? 16.238 -2.877 18.900 1.00 90.38 94 LYS A O 1
ATOM 772 N N . GLY A 1 95 ? 16.126 -3.857 16.865 1.00 87.75 95 GLY A N 1
ATOM 773 C CA . GLY A 1 95 ? 15.566 -5.142 17.298 1.00 87.75 95 GLY A CA 1
ATOM 774 C C . GLY A 1 95 ? 14.317 -5.007 18.179 1.00 87.75 95 GLY A C 1
ATOM 775 O O . GLY A 1 95 ? 13.485 -4.122 17.985 1.00 87.75 95 GLY A O 1
ATOM 776 N N . LYS A 1 96 ? 14.213 -5.844 19.219 1.00 86.50 96 LYS A N 1
ATOM 777 C CA . LYS A 1 96 ? 13.034 -5.911 20.108 1.00 86.50 96 LYS A CA 1
ATOM 778 C C . LYS A 1 96 ? 12.691 -4.592 20.812 1.00 86.50 96 LYS A C 1
ATOM 780 O O . LYS A 1 96 ? 11.526 -4.334 21.122 1.00 86.50 96 LYS A O 1
ATOM 785 N N . LYS A 1 97 ? 13.690 -3.743 21.102 1.00 91.19 97 LYS A N 1
ATOM 786 C CA . LYS A 1 97 ? 13.453 -2.427 21.727 1.00 91.19 97 LYS A CA 1
ATOM 787 C C . LYS A 1 97 ? 12.724 -1.492 20.762 1.00 91.19 97 LYS A C 1
ATOM 789 O O . LYS A 1 97 ? 11.749 -0.860 21.173 1.00 91.19 97 LYS A O 1
ATOM 794 N N . TYR A 1 98 ? 13.182 -1.444 19.509 1.00 90.69 98 TYR A N 1
ATOM 795 C CA . TYR A 1 98 ? 12.512 -0.712 18.434 1.00 90.69 98 TYR A CA 1
ATOM 796 C C . TYR A 1 98 ? 11.088 -1.238 18.264 1.00 90.69 98 TYR A C 1
ATOM 798 O O . TYR A 1 98 ? 10.141 -0.472 18.401 1.00 90.69 98 TYR A O 1
ATOM 806 N N . GLU A 1 99 ? 10.929 -2.551 18.110 1.00 87.69 99 GLU A N 1
ATOM 807 C CA . GLU A 1 99 ? 9.638 -3.186 17.853 1.00 87.69 99 GLU A CA 1
ATOM 808 C C . GLU A 1 99 ? 8.593 -2.863 18.937 1.00 87.69 99 GLU A C 1
ATOM 810 O O . GLU A 1 99 ? 7.492 -2.387 18.653 1.00 87.69 99 GLU A O 1
ATOM 815 N N . LYS A 1 100 ? 8.955 -3.000 20.219 1.00 91.06 100 LYS A N 1
ATOM 816 C CA . LYS A 1 100 ? 8.059 -2.676 21.340 1.00 91.06 100 LYS A CA 1
ATOM 817 C C . LYS A 1 100 ? 7.634 -1.205 21.343 1.00 91.06 100 LYS A C 1
ATOM 819 O O . LYS A 1 100 ? 6.488 -0.884 21.680 1.00 91.06 100 LYS A O 1
ATOM 824 N N . LYS A 1 101 ? 8.549 -0.284 21.033 1.00 93.50 101 LYS A N 1
ATOM 825 C CA . LYS A 1 101 ? 8.234 1.151 20.949 1.00 93.50 101 LYS A CA 1
ATOM 826 C C . LYS A 1 101 ? 7.401 1.458 19.711 1.00 93.50 101 LYS A C 1
ATOM 828 O O . LYS A 1 101 ? 6.436 2.213 19.822 1.00 93.50 101 LYS A O 1
ATOM 833 N N . PHE A 1 102 ? 7.695 0.802 18.599 1.00 90.75 102 PHE A N 1
ATOM 834 C CA . PHE A 1 102 ? 6.956 0.900 17.356 1.00 90.75 102 PHE A CA 1
ATOM 835 C C . PHE A 1 102 ? 5.496 0.454 17.515 1.00 90.75 102 PHE A C 1
ATOM 837 O O . PHE A 1 102 ? 4.586 1.193 17.154 1.00 90.75 102 PHE A O 1
ATOM 844 N N . VAL A 1 103 ? 5.229 -0.668 18.187 1.00 91.50 103 VAL A N 1
ATOM 845 C CA . VAL A 1 103 ? 3.850 -1.086 18.503 1.00 91.50 103 VAL A CA 1
ATOM 846 C C . VAL A 1 103 ? 3.107 -0.020 19.321 1.00 91.50 103 VAL A C 1
ATOM 848 O O . VAL A 1 103 ? 1.912 0.216 19.134 1.00 91.50 103 VAL A O 1
ATOM 851 N N . ASN A 1 104 ? 3.795 0.674 20.233 1.00 94.25 104 ASN A N 1
ATOM 852 C CA . ASN A 1 104 ? 3.187 1.776 20.980 1.00 94.25 104 ASN A CA 1
ATOM 853 C C . ASN A 1 104 ? 2.926 3.014 20.112 1.00 94.25 104 ASN A C 1
ATOM 855 O O . ASN A 1 104 ? 1.938 3.712 20.371 1.00 94.25 104 ASN A O 1
ATOM 859 N N . LEU A 1 105 ? 3.790 3.283 19.127 1.00 93.12 105 LEU A N 1
ATOM 860 C CA . LEU A 1 105 ? 3.601 4.323 18.115 1.00 93.12 105 LEU A CA 1
ATOM 861 C C . LEU A 1 105 ? 2.358 4.009 17.287 1.00 93.12 105 LEU A C 1
ATOM 863 O O . LEU A 1 105 ? 1.434 4.818 17.295 1.00 93.12 105 LEU A O 1
ATOM 867 N N . TYR A 1 106 ? 2.270 2.800 16.728 1.00 91.56 106 TYR A N 1
ATOM 868 C CA . TYR A 1 106 ? 1.096 2.312 16.005 1.00 91.56 106 TYR A CA 1
ATOM 869 C C . TYR A 1 106 ? -0.188 2.468 16.827 1.00 91.56 106 TYR A C 1
ATOM 871 O O . TYR A 1 106 ? -1.135 3.125 16.408 1.00 91.56 106 TYR A O 1
ATOM 879 N N . ARG A 1 107 ? -0.222 1.947 18.062 1.00 93.81 107 ARG A N 1
ATOM 880 C CA . ARG A 1 107 ? -1.411 2.048 18.930 1.00 93.81 107 ARG A CA 1
ATOM 881 C C . ARG A 1 107 ? -1.814 3.496 19.209 1.00 93.81 107 ARG A C 1
ATOM 883 O O . ARG A 1 107 ? -2.991 3.772 19.440 1.00 93.81 107 ARG A O 1
ATOM 890 N N . ALA A 1 108 ? -0.853 4.417 19.284 1.00 94.50 108 ALA A N 1
ATOM 891 C CA . ALA A 1 108 ? -1.137 5.840 19.436 1.00 94.50 108 ALA A CA 1
ATOM 892 C C . ALA A 1 108 ? -1.651 6.456 18.126 1.00 94.50 108 ALA A C 1
ATOM 894 O O . ALA A 1 108 ? -2.591 7.248 18.187 1.00 94.50 108 ALA A O 1
ATOM 895 N N . HIS A 1 109 ? -1.085 6.060 16.982 1.00 92.25 109 HIS A N 1
ATOM 896 C CA . HIS A 1 109 ? -1.479 6.497 15.640 1.00 92.25 109 HIS A CA 1
ATOM 897 C C . HIS A 1 109 ? -2.893 6.043 15.313 1.00 92.25 109 HIS A C 1
ATOM 899 O O . HIS A 1 109 ? -3.762 6.876 15.094 1.00 92.25 109 HIS A O 1
ATOM 905 N N . HIS A 1 110 ? -3.173 4.750 15.438 1.00 89.81 110 HIS A N 1
ATOM 906 C CA . HIS A 1 110 ? -4.493 4.172 15.216 1.00 89.81 110 HIS A CA 1
ATOM 907 C C . HIS A 1 110 ? -5.568 4.834 16.097 1.00 89.81 110 HIS A C 1
ATOM 909 O O . HIS A 1 110 ? -6.626 5.244 15.623 1.00 89.81 110 HIS A O 1
ATOM 915 N N . LYS A 1 111 ? -5.276 5.062 17.388 1.00 92.25 111 LYS A N 1
ATOM 916 C CA . LYS A 1 111 ? -6.191 5.807 18.272 1.00 92.25 111 LYS A CA 1
ATOM 917 C C . LYS A 1 111 ? -6.371 7.258 17.837 1.00 92.25 111 LYS A C 1
ATOM 919 O O . LYS A 1 111 ? -7.475 7.782 17.976 1.00 92.25 111 LYS A O 1
ATOM 924 N N . MET A 1 112 ? -5.321 7.923 17.362 1.00 93.81 112 MET A N 1
ATOM 925 C CA . MET A 1 112 ? -5.436 9.267 16.800 1.00 93.81 112 MET A CA 1
ATOM 926 C C . MET A 1 112 ? -6.335 9.254 15.563 1.00 93.81 112 MET A C 1
ATOM 928 O O . MET A 1 112 ? -7.290 10.023 15.550 1.00 93.81 112 MET A O 1
ATOM 932 N N . LYS A 1 113 ? -6.076 8.364 14.595 1.00 88.44 113 LYS A N 1
ATOM 933 C CA . LYS A 1 113 ? -6.830 8.208 13.342 1.00 88.44 113 LYS A CA 1
ATOM 934 C C . LYS A 1 113 ? -8.322 8.021 13.612 1.00 88.44 113 LYS A C 1
ATOM 936 O O . LYS A 1 113 ? -9.105 8.861 13.184 1.00 88.44 113 LYS A O 1
ATOM 941 N N . ILE A 1 114 ? -8.687 7.058 14.464 1.00 87.69 114 ILE A N 1
ATOM 942 C CA . ILE A 1 114 ? -10.082 6.832 14.884 1.00 87.69 114 ILE A CA 1
ATOM 943 C C . ILE A 1 114 ? -10.711 8.096 15.481 1.00 87.69 114 ILE A C 1
ATOM 945 O O . ILE A 1 114 ? -11.850 8.429 15.177 1.00 87.69 114 ILE A O 1
ATOM 949 N N . ASN A 1 115 ? -9.999 8.819 16.355 1.00 90.44 115 ASN A N 1
ATOM 950 C CA . ASN A 1 115 ? -10.558 10.040 16.949 1.00 90.44 115 ASN A CA 1
ATOM 951 C C . ASN A 1 115 ? -10.660 11.184 15.926 1.00 90.44 115 ASN A C 1
ATOM 953 O O . ASN A 1 115 ? -11.551 12.014 16.067 1.00 90.44 115 ASN A O 1
ATOM 957 N N . THR A 1 116 ? -9.779 11.253 14.928 1.00 89.81 116 THR A N 1
ATOM 958 C CA . THR A 1 116 ? -9.847 12.249 13.849 1.00 89.81 116 THR A CA 1
ATOM 959 C C . THR A 1 116 ? -11.014 11.958 12.906 1.00 89.81 116 THR A C 1
ATOM 961 O O . THR A 1 116 ? -11.805 12.861 12.660 1.00 89.81 116 THR A O 1
ATOM 964 N N . GLN A 1 117 ? -11.180 10.707 12.468 1.00 84.94 117 GLN A N 1
ATOM 965 C CA . GLN A 1 117 ? -12.341 10.245 11.692 1.00 84.94 117 GLN A CA 1
ATOM 966 C C . GLN A 1 117 ? -13.642 10.558 12.412 1.00 84.94 117 GLN A C 1
ATOM 968 O O . GLN A 1 117 ? -14.526 11.222 11.883 1.00 84.94 117 GLN A O 1
ATOM 973 N N . PHE A 1 118 ? -13.710 10.160 13.680 1.00 87.44 118 PHE A N 1
ATOM 974 C CA . PHE A 1 118 ? -14.889 10.381 14.495 1.00 87.44 118 PHE A CA 1
ATOM 975 C C . PHE A 1 118 ? -15.178 11.874 14.723 1.00 87.44 118 PHE A C 1
ATOM 977 O O . PHE A 1 118 ? -16.332 12.291 14.784 1.00 87.44 118 PHE A O 1
ATOM 984 N N . LEU A 1 119 ? -14.137 12.707 14.823 1.00 90.19 119 LEU A N 1
ATOM 985 C CA . LEU A 1 119 ? -14.294 14.160 14.870 1.00 90.19 119 LEU A CA 1
ATOM 986 C C . LEU A 1 119 ? -14.853 14.717 13.557 1.00 90.19 119 LEU A C 1
ATOM 988 O O . LEU A 1 119 ? -15.660 15.639 13.622 1.00 90.19 119 LEU A O 1
ATOM 992 N N . SER A 1 120 ? -14.408 14.192 12.412 1.00 87.44 120 SER A N 1
ATOM 993 C CA . SER A 1 120 ? -14.925 14.568 11.093 1.00 87.44 120 SER A CA 1
ATOM 994 C C . SER A 1 120 ? -16.412 14.244 11.002 1.00 87.44 120 SER A C 1
ATOM 996 O O . SER A 1 120 ? -17.218 15.151 10.861 1.00 87.44 120 SER A O 1
ATOM 998 N N . GLN A 1 121 ? -16.786 12.995 11.287 1.00 84.56 121 GLN A N 1
ATOM 999 C CA . GLN A 1 121 ? -18.177 12.528 11.267 1.00 84.56 121 GLN A CA 1
ATOM 1000 C C . GLN A 1 121 ? -19.103 13.351 12.168 1.00 84.56 121 GLN A C 1
ATOM 1002 O O . GLN A 1 121 ? -20.220 13.677 11.783 1.00 84.56 121 GLN A O 1
ATOM 1007 N N . ILE A 1 122 ? -18.659 13.717 13.377 1.00 88.38 122 ILE A N 1
ATOM 1008 C CA . ILE A 1 122 ? -19.483 14.552 14.264 1.00 88.38 122 ILE A CA 1
ATOM 1009 C C . ILE A 1 122 ? -19.634 15.977 13.724 1.00 88.38 122 ILE A C 1
ATOM 1011 O O . ILE A 1 122 ? -20.670 16.595 13.958 1.00 88.38 122 ILE A O 1
ATOM 1015 N N . LYS A 1 123 ? -18.625 16.524 13.039 1.00 90.25 123 LYS A N 1
ATOM 1016 C CA . LYS A 1 123 ? -18.755 17.835 12.392 1.00 90.25 123 LYS A CA 1
ATOM 1017 C C . LYS A 1 123 ? -19.719 17.772 11.213 1.00 90.25 123 LYS A C 1
ATOM 1019 O O . LYS A 1 123 ? -20.593 18.622 11.157 1.00 90.25 123 LYS A O 1
ATOM 1024 N N . SER A 1 124 ? -19.609 16.754 10.365 1.00 87.44 124 SER A N 1
ATOM 1025 C CA . SER A 1 124 ? -20.530 16.540 9.246 1.00 87.44 124 SER A CA 1
ATOM 1026 C C . SER A 1 124 ? -21.967 16.388 9.765 1.00 87.44 124 SER A C 1
ATOM 1028 O O . SER A 1 124 ? -22.850 17.144 9.379 1.00 87.44 124 SER A O 1
ATOM 1030 N N . CYS A 1 125 ? -22.161 15.567 10.809 1.00 86.69 125 CYS A N 1
ATOM 1031 C CA . CYS A 1 125 ? -23.422 15.484 11.552 1.00 86.69 125 CYS A CA 1
ATOM 1032 C C . CYS A 1 125 ? -23.897 16.859 12.046 1.00 86.69 125 CYS A C 1
ATOM 1034 O O . CYS A 1 125 ? -25.048 17.209 11.844 1.00 86.69 125 CYS A O 1
ATOM 1036 N N . LYS A 1 126 ? -23.025 17.672 12.660 1.00 90.44 126 LYS A N 1
ATOM 1037 C CA . LYS A 1 126 ? -23.378 19.024 13.130 1.00 90.44 126 LYS A CA 1
ATOM 1038 C C . LYS A 1 126 ? -23.874 19.931 11.998 1.00 90.44 126 LYS A C 1
ATOM 1040 O O . LYS A 1 126 ? -24.755 20.748 12.238 1.00 90.44 126 LYS A O 1
ATOM 1045 N N . ASN A 1 127 ? -23.275 19.809 10.821 1.00 90.12 127 ASN A N 1
ATOM 1046 C CA . ASN A 1 127 ? -23.559 20.650 9.665 1.00 90.12 127 ASN A CA 1
ATOM 1047 C C . ASN A 1 127 ? -24.766 20.160 8.847 1.00 90.12 127 ASN A C 1
ATOM 1049 O O . ASN A 1 127 ? -25.145 20.833 7.898 1.00 90.12 127 ASN A O 1
ATOM 1053 N N . GLY A 1 128 ? -25.349 19.000 9.176 1.00 85.94 128 GLY A N 1
ATOM 1054 C CA . GLY A 1 128 ? -26.334 18.343 8.307 1.00 85.94 128 GLY A CA 1
ATOM 1055 C C . GLY A 1 128 ? -25.719 17.790 7.013 1.00 85.94 128 GLY A C 1
ATOM 1056 O O . GLY A 1 128 ? -26.435 17.399 6.100 1.00 85.94 128 GLY A O 1
ATOM 1057 N N . GLU A 1 129 ? -24.389 17.741 6.933 1.00 84.00 129 GLU A N 1
ATOM 1058 C CA . GLU A 1 129 ? -23.643 17.152 5.826 1.00 84.00 129 GLU A CA 1
ATOM 1059 C C . GLU A 1 129 ? -23.588 15.642 6.073 1.00 84.00 129 GLU A C 1
ATOM 1061 O O . GLU A 1 129 ? -22.700 15.126 6.754 1.00 84.00 129 GLU A O 1
ATOM 1066 N N . PHE A 1 130 ? -24.580 14.909 5.581 1.00 67.31 130 PHE A N 1
ATOM 1067 C CA . PHE A 1 130 ? -24.568 13.450 5.626 1.00 67.31 130 PHE A CA 1
ATOM 1068 C C . PHE A 1 130 ? -23.768 12.899 4.445 1.00 67.31 130 PHE A C 1
ATOM 1070 O O . PHE A 1 130 ? -24.307 12.206 3.589 1.00 67.31 130 PHE A O 1
ATOM 1077 N N . GLU A 1 131 ? -22.468 13.189 4.397 1.00 57.53 131 GLU A N 1
ATOM 1078 C CA . GLU A 1 131 ? -21.569 12.388 3.568 1.00 57.53 131 GLU A CA 1
ATOM 1079 C C . GLU A 1 131 ? -21.386 11.039 4.261 1.00 57.53 131 GLU A C 1
ATOM 1081 O O . GLU A 1 131 ? -20.557 10.851 5.160 1.00 57.53 131 GLU A O 1
ATOM 1086 N N . TYR A 1 132 ? -22.236 10.089 3.882 1.00 54.94 132 TYR A N 1
ATOM 1087 C CA . TYR A 1 132 ? -21.904 8.689 4.052 1.00 54.94 132 TYR A CA 1
ATOM 1088 C C . TYR A 1 132 ? -20.698 8.448 3.152 1.00 54.94 132 TYR A C 1
ATOM 1090 O O . TYR A 1 132 ? -20.837 8.505 1.938 1.00 54.94 132 TYR A O 1
ATOM 1098 N N . ASP A 1 133 ? -19.519 8.245 3.750 1.00 50.88 133 ASP A N 1
ATOM 1099 C CA . ASP A 1 133 ? -18.351 7.728 3.032 1.00 50.88 133 ASP A CA 1
ATOM 1100 C C . ASP A 1 133 ? -18.816 6.459 2.326 1.00 50.88 133 ASP A C 1
ATOM 1102 O O . ASP A 1 133 ? -19.247 5.483 2.960 1.00 50.88 133 ASP A O 1
ATOM 1106 N N . ASP A 1 134 ? -18.942 6.587 1.019 1.00 45.34 134 ASP A N 1
ATOM 1107 C CA . ASP A 1 134 ? -20.076 5.998 0.362 1.00 45.34 134 ASP A CA 1
ATOM 1108 C C . ASP A 1 134 ? -19.813 4.510 0.154 1.00 45.34 134 ASP A C 1
ATOM 1110 O O . ASP A 1 134 ? -19.011 4.070 -0.666 1.00 45.34 134 ASP A O 1
ATOM 1114 N N . ILE A 1 135 ? -20.495 3.695 0.951 1.00 45.00 135 ILE A N 1
ATOM 1115 C CA . ILE A 1 135 ? -20.709 2.291 0.608 1.00 45.00 135 ILE A CA 1
ATOM 1116 C C . ILE A 1 135 ? -21.725 2.216 -0.560 1.00 45.00 135 ILE A C 1
ATOM 1118 O O . ILE A 1 135 ? -21.867 1.152 -1.163 1.00 45.00 135 ILE A O 1
ATOM 1122 N N . SER A 1 136 ? -22.417 3.317 -0.891 1.00 39.00 136 SER A N 1
ATOM 1123 C CA . SER A 1 136 ? -23.579 3.391 -1.789 1.00 39.00 136 SER A CA 1
ATOM 1124 C C . SER A 1 136 ? -23.480 4.297 -3.028 1.00 39.00 136 SER A C 1
ATOM 1126 O O . SER A 1 136 ? -24.364 4.169 -3.869 1.00 39.00 136 SER A O 1
ATOM 1128 N N . THR A 1 137 ? -22.434 5.100 -3.246 1.00 45.09 137 THR A N 1
ATOM 1129 C CA . THR A 1 137 ? -21.965 5.428 -4.592 1.00 45.09 137 THR A CA 1
ATOM 1130 C C . THR A 1 137 ? -21.010 4.296 -4.843 1.00 45.09 137 THR A C 1
ATOM 1132 O O . THR A 1 137 ? -19.900 4.285 -4.307 1.00 45.09 137 THR A O 1
ATOM 1135 N N . PRO A 1 138 ? -21.447 3.260 -5.571 1.00 45.16 138 PRO A N 1
ATOM 1136 C CA . PRO A 1 138 ? -20.491 2.308 -6.057 1.00 45.16 138 PRO A CA 1
ATOM 1137 C C . PRO A 1 138 ? -19.609 3.135 -6.990 1.00 45.16 138 PRO A C 1
ATOM 1139 O O . PRO A 1 138 ? -20.017 3.432 -8.112 1.00 45.16 138 PRO A O 1
ATOM 1142 N N . GLY A 1 139 ? -18.436 3.567 -6.509 1.00 45.31 139 GLY A N 1
ATOM 1143 C CA . GLY A 1 139 ? -17.306 3.852 -7.379 1.00 45.31 139 GLY A CA 1
ATOM 1144 C C . GLY A 1 139 ? -17.262 2.654 -8.305 1.00 45.31 139 GLY A C 1
ATOM 1145 O O . GLY A 1 139 ? -17.114 1.545 -7.795 1.00 45.31 139 GLY A O 1
ATOM 1146 N N . ASN A 1 140 ? -17.667 2.921 -9.554 1.00 47.09 140 ASN A N 1
ATOM 1147 C CA . ASN A 1 140 ? -18.154 2.027 -10.604 1.00 47.09 140 ASN A CA 1
ATOM 1148 C C . ASN A 1 140 ? -18.223 0.549 -10.175 1.00 47.09 140 ASN A C 1
ATOM 1150 O O . ASN A 1 140 ? -17.171 0.002 -9.843 1.00 47.09 140 ASN A O 1
ATOM 1154 N N . PRO A 1 141 ? -19.384 -0.143 -10.200 1.00 43.91 141 PRO A N 1
ATOM 1155 C CA . PRO A 1 141 ? -19.423 -1.591 -10.041 1.00 43.91 141 PRO A CA 1
ATOM 1156 C C . PRO A 1 141 ? -18.740 -2.239 -11.255 1.00 43.91 141 PRO A C 1
ATOM 1158 O O . PRO A 1 141 ? -19.377 -2.889 -12.078 1.00 43.91 141 PRO A O 1
ATOM 1161 N N . ALA A 1 142 ? -17.422 -2.068 -11.362 1.00 48.50 142 ALA A N 1
ATOM 1162 C CA . ALA A 1 142 ? -16.503 -2.983 -11.972 1.00 48.50 142 ALA A CA 1
ATOM 1163 C C . ALA A 1 142 ? -17.046 -4.360 -11.646 1.00 48.50 142 ALA A C 1
ATOM 1165 O O . ALA A 1 142 ? -17.248 -4.675 -10.468 1.00 48.50 142 ALA A O 1
ATOM 1166 N N . GLN A 1 143 ? -17.394 -5.100 -12.694 1.00 53.19 143 GLN A N 1
ATOM 1167 C CA . GLN A 1 143 ? -17.874 -6.463 -12.606 1.00 53.19 143 GLN A CA 1
ATOM 1168 C C . GLN A 1 143 ? -16.902 -7.212 -11.700 1.00 53.19 143 GLN A C 1
ATOM 1170 O O . GLN A 1 143 ? -15.801 -7.558 -12.121 1.00 53.19 143 GLN A O 1
ATOM 1175 N N . LYS A 1 144 ? -17.256 -7.359 -10.417 1.00 65.25 144 LYS A N 1
ATOM 1176 C CA . LYS A 1 144 ? -16.376 -8.020 -9.463 1.00 65.25 144 LYS A CA 1
ATOM 1177 C C . LYS A 1 144 ? -16.266 -9.441 -9.960 1.00 65.25 144 LYS A C 1
ATOM 1179 O O . LYS A 1 144 ? -17.273 -10.149 -10.027 1.00 65.25 144 LYS A O 1
ATOM 1184 N N . ILE A 1 145 ? -15.061 -9.838 -10.335 1.00 68.12 145 ILE A N 1
ATOM 1185 C CA . ILE A 1 145 ? -14.822 -11.218 -10.709 1.00 68.12 145 ILE A CA 1
ATOM 1186 C C . ILE A 1 145 ? -14.953 -12.006 -9.410 1.00 68.12 145 ILE A C 1
ATOM 1188 O O . ILE A 1 145 ? -14.314 -11.677 -8.403 1.00 68.12 145 ILE A O 1
ATOM 1192 N N . SER A 1 146 ? -15.850 -12.995 -9.400 1.00 71.88 146 SER A N 1
ATOM 1193 C CA . SER A 1 146 ? -15.971 -13.851 -8.229 1.00 71.88 146 SER A CA 1
ATOM 1194 C C . SER A 1 146 ? -14.670 -14.615 -8.069 1.00 71.88 146 SER A C 1
ATOM 1196 O O . SER A 1 146 ? -14.225 -15.290 -8.999 1.00 71.88 146 SER A O 1
ATOM 1198 N N . TRP A 1 147 ? -14.028 -14.465 -6.914 1.00 73.12 147 TRP A N 1
ATOM 1199 C CA . TRP A 1 147 ? -12.760 -15.128 -6.682 1.00 73.12 147 TRP A CA 1
ATOM 1200 C C . TRP A 1 147 ? -13.000 -16.589 -6.302 1.00 73.12 147 TRP A C 1
ATOM 1202 O O . TRP A 1 147 ? -13.434 -16.918 -5.184 1.00 73.12 147 TRP A O 1
ATOM 1212 N N . ASP A 1 148 ? -12.692 -17.448 -7.270 1.00 73.00 148 ASP A N 1
ATOM 1213 C CA . ASP A 1 148 ? -12.692 -18.900 -7.181 1.00 73.00 148 ASP A CA 1
ATOM 1214 C C . ASP A 1 148 ? -11.244 -19.397 -7.084 1.00 73.00 148 ASP A C 1
ATOM 1216 O O . ASP A 1 148 ? -10.445 -19.193 -7.998 1.00 73.00 148 ASP A O 1
ATOM 1220 N N . ILE A 1 149 ? -10.913 -20.040 -5.959 1.00 69.25 149 ILE A N 1
ATOM 1221 C CA . ILE A 1 149 ? -9.550 -20.504 -5.662 1.00 69.25 149 ILE A CA 1
ATOM 1222 C C . ILE A 1 149 ? -9.069 -21.513 -6.721 1.00 69.25 149 ILE A C 1
ATOM 1224 O O . ILE A 1 149 ? -7.890 -21.511 -7.062 1.00 69.25 149 ILE A O 1
ATOM 1228 N N . GLY A 1 150 ? -9.976 -22.304 -7.304 1.00 59.72 150 GLY A N 1
ATOM 1229 C CA . GLY A 1 150 ? -9.622 -23.300 -8.323 1.00 59.72 150 GLY A CA 1
ATOM 1230 C C . GLY A 1 150 ? -9.494 -22.765 -9.741 1.00 59.72 150 GLY A C 1
ATOM 1231 O O . GLY A 1 150 ? -9.224 -23.532 -10.664 1.00 59.72 150 GLY A O 1
ATOM 1232 N N . LYS A 1 151 ? -9.691 -21.459 -9.942 1.00 68.12 151 LYS A N 1
ATOM 1233 C CA . LYS A 1 151 ? -9.570 -20.788 -11.247 1.00 68.12 151 LYS A CA 1
ATOM 1234 C C . LYS A 1 151 ? -8.665 -19.563 -11.178 1.00 68.12 151 LYS A C 1
ATOM 1236 O O . LYS A 1 151 ? -8.821 -18.626 -11.960 1.00 68.12 151 LYS A O 1
ATOM 1241 N N . GLU A 1 152 ? -7.750 -19.537 -10.214 1.00 66.44 152 GLU A N 1
ATOM 1242 C CA . GLU A 1 152 ? -6.918 -18.367 -9.981 1.00 66.44 152 GLU A CA 1
ATOM 1243 C C . GLU A 1 152 ? -5.997 -18.047 -11.152 1.00 66.44 152 GLU A C 1
ATOM 1245 O O . GLU A 1 152 ? -5.175 -18.851 -11.589 1.00 66.44 152 GLU A O 1
ATOM 1250 N N . VAL A 1 153 ? -6.075 -16.796 -11.592 1.00 64.00 153 VAL A N 1
ATOM 1251 C CA . VAL A 1 153 ? -5.106 -16.226 -12.517 1.00 64.00 153 VAL A CA 1
ATOM 1252 C C . VAL A 1 153 ? -3.853 -15.822 -11.740 1.00 64.00 153 VAL A C 1
ATOM 1254 O O . VAL A 1 153 ? -3.923 -15.153 -10.704 1.00 64.00 153 VAL A O 1
ATOM 1257 N N . GLY A 1 154 ? -2.690 -16.218 -12.261 1.00 67.50 154 GLY A N 1
ATOM 1258 C CA . GLY A 1 154 ? -1.392 -15.787 -11.740 1.00 67.50 154 GLY A CA 1
ATOM 1259 C C . GLY A 1 154 ? -1.032 -16.372 -10.375 1.00 67.50 154 GLY A C 1
ATOM 1260 O O . GLY A 1 154 ? -0.309 -15.716 -9.622 1.00 67.50 154 GLY A O 1
ATOM 1261 N N . TYR A 1 155 ? -1.535 -17.568 -10.041 1.00 79.81 155 TYR A N 1
ATOM 1262 C CA . TYR A 1 155 ? -1.065 -18.289 -8.862 1.00 79.81 155 TYR A CA 1
ATOM 1263 C C . TYR A 1 155 ? 0.436 -18.584 -8.984 1.00 79.81 155 TYR A C 1
ATOM 1265 O O . TYR A 1 155 ? 0.902 -19.174 -9.960 1.00 79.81 155 TYR A O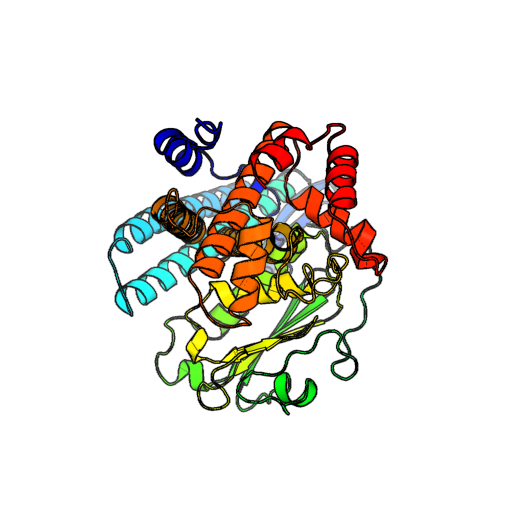 1
ATOM 1273 N N . GLN A 1 156 ? 1.187 -18.158 -7.977 1.00 81.81 156 GLN A N 1
ATOM 1274 C CA . GLN A 1 156 ? 2.607 -18.410 -7.815 1.00 81.81 156 GLN A CA 1
ATOM 1275 C C . GLN A 1 156 ? 2.792 -19.204 -6.520 1.00 81.81 156 GLN A C 1
ATOM 1277 O O . GLN A 1 156 ? 2.605 -18.639 -5.430 1.00 81.81 156 GLN A O 1
ATOM 1282 N N . PRO A 1 157 ? 3.142 -20.501 -6.611 1.00 80.50 157 PRO A N 1
ATOM 1283 C CA . PRO A 1 157 ? 3.407 -21.303 -5.433 1.00 80.50 157 PRO A CA 1
ATOM 1284 C C . PRO A 1 157 ? 4.637 -20.780 -4.702 1.00 80.50 157 PRO A C 1
ATOM 1286 O O . PRO A 1 157 ? 5.459 -20.026 -5.231 1.00 80.50 157 PRO A O 1
ATOM 1289 N N . ALA A 1 158 ? 4.788 -21.222 -3.460 1.00 80.44 158 ALA A N 1
ATOM 1290 C CA . ALA A 1 158 ? 5.972 -20.882 -2.702 1.00 80.44 158 ALA A CA 1
ATOM 1291 C C . ALA A 1 158 ? 7.226 -21.453 -3.365 1.00 80.44 158 ALA A C 1
ATOM 1293 O O . ALA A 1 158 ? 7.243 -22.611 -3.772 1.00 80.44 158 ALA A O 1
ATOM 1294 N N . ALA A 1 159 ? 8.303 -20.664 -3.419 1.00 76.81 159 ALA A N 1
ATOM 1295 C CA . ALA A 1 159 ? 9.558 -21.106 -4.033 1.00 76.81 159 ALA A CA 1
ATOM 1296 C C . ALA A 1 159 ? 10.117 -22.397 -3.397 1.00 76.81 159 ALA A C 1
ATOM 1298 O O . ALA A 1 159 ? 10.797 -23.170 -4.059 1.00 76.81 159 ALA A O 1
ATOM 1299 N N . ASP A 1 160 ? 9.808 -22.648 -2.119 1.00 78.44 160 ASP A N 1
ATOM 1300 C CA . ASP A 1 160 ? 10.182 -23.864 -1.387 1.00 78.44 160 ASP A CA 1
ATOM 1301 C C . ASP A 1 160 ? 9.110 -24.972 -1.428 1.00 78.44 160 ASP A C 1
ATOM 1303 O O . ASP A 1 160 ? 9.291 -26.029 -0.825 1.00 78.44 160 ASP A O 1
ATOM 1307 N N . LYS A 1 161 ? 8.003 -24.750 -2.143 1.00 85.62 161 LYS A N 1
ATOM 1308 C CA . LYS A 1 161 ? 6.913 -25.705 -2.369 1.00 85.62 161 LYS A CA 1
ATOM 1309 C C . LYS A 1 161 ? 6.302 -25.544 -3.765 1.00 85.62 161 LYS A C 1
ATOM 1311 O O . LYS A 1 161 ? 5.140 -25.177 -3.906 1.00 85.62 161 LYS A O 1
ATOM 1316 N N . LEU A 1 162 ? 7.071 -25.868 -4.797 1.00 84.62 162 LEU A N 1
ATOM 1317 C CA . LEU A 1 162 ? 6.670 -25.664 -6.196 1.00 84.62 162 LEU A CA 1
ATOM 1318 C C . LEU A 1 162 ? 5.402 -26.433 -6.624 1.00 84.62 162 LEU A C 1
ATOM 1320 O O . LEU A 1 162 ? 4.785 -26.060 -7.613 1.00 84.62 162 LEU A O 1
ATOM 1324 N N . ASN A 1 163 ? 5.008 -27.465 -5.869 1.00 87.81 163 ASN A N 1
ATOM 1325 C CA . ASN A 1 163 ? 3.833 -28.298 -6.147 1.00 87.81 163 ASN A CA 1
ATOM 1326 C C . ASN A 1 163 ? 2.633 -28.002 -5.222 1.00 87.81 163 ASN A C 1
ATOM 1328 O O . ASN A 1 163 ? 1.659 -28.745 -5.264 1.00 87.81 163 ASN A O 1
ATOM 1332 N N . GLU A 1 164 ? 2.709 -26.989 -4.347 1.00 88.56 164 GLU A N 1
ATOM 1333 C CA . GLU A 1 164 ? 1.559 -26.565 -3.527 1.00 88.56 164 GLU A CA 1
ATOM 1334 C C . GLU A 1 164 ? 0.496 -25.963 -4.459 1.00 88.56 164 GLU A C 1
ATOM 1336 O O . GLU A 1 164 ? 0.813 -25.100 -5.273 1.00 88.56 164 GLU A O 1
ATOM 1341 N N . SER A 1 165 ? -0.748 -26.433 -4.372 1.00 88.12 165 SER A N 1
ATOM 1342 C CA . SER A 1 165 ? -1.883 -25.842 -5.097 1.00 88.12 165 SER A CA 1
ATOM 1343 C C . SER A 1 165 ? -2.358 -24.541 -4.442 1.00 88.12 165 SER A C 1
ATOM 1345 O O . SER A 1 165 ? -2.060 -24.261 -3.273 1.00 88.12 165 SER A O 1
ATOM 1347 N N . ALA A 1 166 ? -3.145 -23.742 -5.168 1.00 85.88 166 ALA A N 1
ATOM 1348 C CA . ALA A 1 166 ? -3.796 -22.558 -4.612 1.00 85.88 166 ALA A CA 1
ATOM 1349 C C . ALA A 1 166 ? -4.705 -22.924 -3.428 1.00 85.88 166 ALA A C 1
ATOM 1351 O O . ALA A 1 166 ? -4.633 -22.303 -2.361 1.00 85.88 166 ALA A O 1
ATOM 1352 N N . GLU A 1 167 ? -5.497 -23.986 -3.568 1.00 87.25 167 GLU A N 1
ATOM 1353 C CA . GLU A 1 167 ? -6.355 -24.526 -2.516 1.00 87.25 167 GLU A CA 1
ATOM 1354 C C . GLU A 1 167 ? -5.564 -24.854 -1.255 1.00 87.25 167 GLU A C 1
ATOM 1356 O O . GLU A 1 167 ? -5.925 -24.401 -0.168 1.00 87.25 167 GLU A O 1
ATOM 1361 N N . GLU A 1 168 ? -4.462 -25.591 -1.385 1.00 89.38 168 GLU A N 1
ATOM 1362 C CA . GLU A 1 168 ? -3.609 -25.956 -0.252 1.00 89.38 168 GLU A CA 1
ATOM 1363 C C . GLU A 1 168 ? -2.936 -24.730 0.374 1.00 89.38 168 GLU A C 1
ATOM 1365 O O . GLU A 1 168 ? -2.915 -24.579 1.605 1.00 89.38 168 GLU A O 1
ATOM 1370 N N . ALA A 1 169 ? -2.419 -23.820 -0.457 1.00 89.44 169 ALA A N 1
ATOM 1371 C CA . ALA A 1 169 ? -1.753 -22.609 0.000 1.00 89.44 169 ALA A CA 1
ATOM 1372 C C . ALA A 1 169 ? -2.699 -21.734 0.828 1.00 89.44 169 ALA A C 1
ATOM 1374 O O . ALA A 1 169 ? -2.311 -21.284 1.913 1.00 89.44 169 ALA A O 1
ATOM 1375 N N . PHE A 1 170 ? -3.939 -21.527 0.377 1.00 91.50 170 PHE A N 1
ATOM 1376 C CA . PHE A 1 170 ? -4.906 -20.634 1.024 1.00 91.50 170 PHE A CA 1
ATOM 1377 C C . PHE A 1 170 ? -5.815 -21.315 2.051 1.00 91.50 170 PHE A C 1
ATOM 1379 O O . PHE A 1 170 ? -6.423 -20.610 2.862 1.00 91.50 170 PHE A O 1
ATOM 1386 N N . ALA A 1 171 ? -5.869 -22.648 2.103 1.00 92.44 171 ALA A N 1
ATOM 1387 C CA . ALA A 1 171 ? -6.618 -23.376 3.124 1.00 92.44 171 ALA A CA 1
ATOM 1388 C C . ALA A 1 171 ? -6.111 -23.057 4.539 1.00 92.44 171 ALA A C 1
ATOM 1390 O O . ALA A 1 171 ? -4.909 -22.982 4.803 1.00 92.44 171 ALA A O 1
ATOM 1391 N N . PHE A 1 172 ? -7.026 -22.893 5.490 1.00 94.62 172 PHE A N 1
ATOM 1392 C CA . PHE A 1 172 ? -6.701 -22.742 6.906 1.00 94.62 172 PHE A CA 1
ATOM 1393 C C . PHE A 1 172 ? -7.789 -23.382 7.763 1.00 94.62 172 PHE A C 1
ATOM 1395 O O . PHE A 1 172 ? -8.966 -23.369 7.410 1.00 94.62 172 PHE A O 1
ATOM 1402 N N . ASP A 1 173 ? -7.405 -23.895 8.929 1.00 93.88 173 ASP A N 1
ATOM 1403 C CA . ASP A 1 173 ? -8.341 -24.440 9.906 1.00 93.88 173 ASP A CA 1
ATOM 1404 C C . ASP A 1 173 ? -8.492 -23.498 11.113 1.00 93.88 173 ASP A C 1
ATOM 1406 O O . ASP A 1 173 ? -7.534 -22.897 11.607 1.00 93.88 173 ASP A O 1
ATOM 1410 N N . SER A 1 174 ? -9.710 -23.360 11.634 1.00 92.50 174 SER A N 1
ATOM 1411 C CA . SER A 1 174 ? -10.005 -22.461 12.762 1.00 92.50 174 SER A CA 1
ATOM 1412 C C . SER A 1 174 ? -9.373 -22.912 14.093 1.00 92.50 174 SER A C 1
ATOM 1414 O O . SER A 1 174 ? -9.242 -22.124 15.044 1.00 92.50 174 SER A O 1
ATOM 1416 N N . LYS A 1 175 ? -8.925 -24.172 14.183 1.00 95.75 175 LYS A N 1
ATOM 1417 C CA . LYS A 1 175 ? -8.250 -24.715 15.367 1.00 95.75 175 LYS A CA 1
ATOM 1418 C C . LYS A 1 175 ? -6.821 -24.184 15.472 1.00 95.75 175 LYS A C 1
ATOM 1420 O O . LYS A 1 175 ? -6.424 -23.775 16.568 1.00 95.75 175 LYS A O 1
ATOM 1425 N N . ASN A 1 176 ? -6.091 -24.075 14.369 1.00 95.94 176 ASN A N 1
ATOM 1426 C CA . ASN A 1 176 ? -4.713 -23.592 14.325 1.00 95.94 176 ASN A CA 1
ATOM 1427 C C . ASN A 1 176 ? -4.600 -22.118 13.948 1.00 95.94 176 ASN A C 1
ATOM 1429 O O . ASN A 1 176 ? -3.582 -21.505 14.265 1.00 95.94 176 ASN A O 1
ATOM 1433 N N . TYR A 1 177 ? -5.634 -21.518 13.358 1.00 97.06 177 TYR A N 1
ATOM 1434 C CA . TYR A 1 177 ? -5.611 -20.124 12.924 1.00 97.06 177 TYR A CA 1
ATOM 1435 C C . TYR A 1 177 ? -6.523 -19.233 13.771 1.00 97.06 177 TYR A C 1
ATOM 1437 O O . TYR A 1 177 ? -7.628 -19.598 14.167 1.00 97.06 177 TYR A O 1
ATOM 1445 N N . PHE A 1 178 ? -6.040 -18.033 14.082 1.00 96.44 178 PHE A N 1
ATOM 1446 C CA . PHE A 1 178 ? -6.898 -16.904 14.418 1.00 96.44 178 PHE A CA 1
ATOM 1447 C C . PHE A 1 178 ? -7.411 -16.323 13.104 1.00 96.44 178 PHE A C 1
ATOM 1449 O O . PHE A 1 178 ? -6.609 -15.918 12.266 1.00 96.44 178 PHE A O 1
ATOM 1456 N N . VAL A 1 179 ? -8.728 -16.278 12.925 1.00 97.31 179 VAL A N 1
ATOM 1457 C CA . VAL A 1 179 ? -9.344 -15.797 11.688 1.00 97.31 179 VAL A CA 1
ATOM 1458 C C . VAL A 1 179 ? -10.171 -14.565 11.993 1.00 97.31 179 VAL A C 1
ATOM 1460 O O . VAL A 1 179 ? -10.973 -14.551 12.929 1.00 97.31 179 VAL A O 1
ATOM 1463 N N . LYS A 1 180 ? -9.987 -13.529 11.184 1.00 96.50 180 LYS A N 1
ATOM 1464 C CA . LYS A 1 180 ? -10.838 -12.348 11.181 1.00 96.50 180 LYS A CA 1
ATOM 1465 C C . LYS A 1 180 ? -11.295 -12.069 9.762 1.00 96.50 180 LYS A C 1
ATOM 1467 O O . LYS A 1 180 ? -10.491 -12.100 8.840 1.00 96.50 180 LYS A O 1
ATOM 1472 N N . SER A 1 181 ? -12.575 -11.759 9.596 1.00 96.62 181 SER A N 1
ATOM 1473 C CA . SER A 1 181 ? -13.120 -11.306 8.321 1.00 96.62 181 SER A CA 1
ATOM 1474 C C . SER A 1 181 ? -13.868 -9.990 8.500 1.00 96.62 181 SER A C 1
ATOM 1476 O O . SER A 1 181 ? -14.433 -9.739 9.567 1.00 96.62 181 SER A O 1
ATOM 1478 N N . LYS A 1 182 ? -13.842 -9.139 7.474 1.00 94.44 182 LYS A N 1
ATOM 1479 C CA . LYS A 1 182 ? -14.598 -7.884 7.411 1.00 94.44 182 LYS A CA 1
ATOM 1480 C C . LYS A 1 182 ? -15.021 -7.628 5.966 1.00 94.44 182 LYS A C 1
ATOM 1482 O O . LYS A 1 182 ? -14.257 -7.908 5.045 1.00 94.44 182 LYS A O 1
ATOM 1487 N N . LYS A 1 183 ? -16.227 -7.089 5.775 1.00 92.38 183 LYS A N 1
ATOM 1488 C CA . LYS A 1 183 ? -16.669 -6.558 4.482 1.00 92.38 183 LYS A CA 1
ATOM 1489 C C . LYS A 1 183 ? -16.200 -5.102 4.370 1.00 92.38 183 LYS A C 1
ATOM 1491 O O . LYS A 1 183 ? -16.491 -4.311 5.265 1.00 92.38 183 LYS A O 1
ATOM 1496 N N . ILE A 1 184 ? -15.455 -4.767 3.322 1.00 88.19 184 ILE A N 1
ATOM 1497 C CA . ILE A 1 184 ? -14.929 -3.426 3.027 1.00 88.19 184 ILE A CA 1
ATOM 1498 C C . ILE A 1 184 ? -15.392 -3.074 1.609 1.00 88.19 184 ILE A C 1
ATOM 1500 O O . ILE A 1 184 ? -15.159 -3.870 0.708 1.00 88.19 184 ILE A O 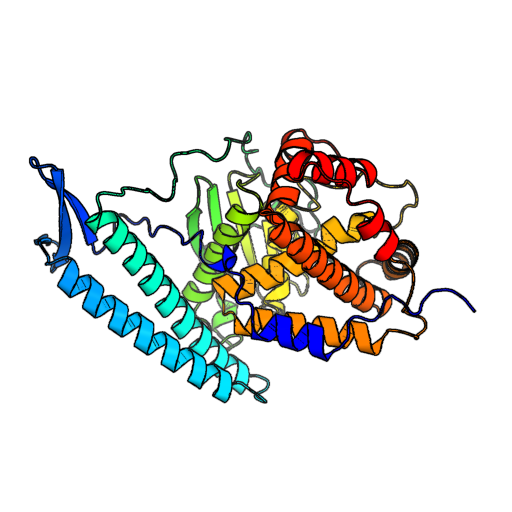1
ATOM 1504 N N . HIS A 1 185 ? -16.104 -1.959 1.408 1.00 85.19 185 HIS A N 1
ATOM 1505 C CA . HIS A 1 185 ? -16.684 -1.564 0.102 1.00 85.19 185 HIS A CA 1
ATOM 1506 C C . HIS A 1 185 ? -17.360 -2.730 -0.651 1.00 85.19 185 HIS A C 1
ATOM 1508 O O . HIS A 1 185 ? -17.112 -3.021 -1.823 1.00 85.19 185 HIS A O 1
ATOM 1514 N N . GLY A 1 186 ? -18.171 -3.500 0.076 1.00 85.44 186 GLY A N 1
ATOM 1515 C CA . GLY A 1 186 ? -18.873 -4.654 -0.479 1.00 85.44 186 GLY A CA 1
ATOM 1516 C C . GLY A 1 186 ? -18.025 -5.923 -0.694 1.00 85.44 186 GLY A C 1
ATOM 1517 O O . GLY A 1 186 ? -18.606 -6.961 -0.991 1.00 85.44 186 GLY A O 1
ATOM 1518 N N . THR A 1 187 ? -16.704 -5.880 -0.521 1.00 89.50 187 THR A N 1
ATOM 1519 C CA . THR A 1 187 ? -15.764 -6.998 -0.729 1.00 89.50 187 THR A CA 1
ATOM 1520 C C . THR A 1 187 ? -15.374 -7.655 0.595 1.00 89.50 187 THR A C 1
ATOM 1522 O O . THR A 1 187 ? -15.154 -6.978 1.601 1.00 89.50 187 THR A O 1
ATOM 1525 N N . LYS A 1 188 ? -15.293 -8.988 0.629 1.00 94.75 188 LYS A N 1
ATOM 1526 C CA . LYS A 1 188 ? -14.942 -9.753 1.834 1.00 94.75 188 LYS A CA 1
ATOM 1527 C C . LYS A 1 188 ? -13.429 -9.924 1.948 1.00 94.75 188 LYS A C 1
ATOM 1529 O O . LYS A 1 188 ? -12.828 -10.672 1.191 1.00 94.75 188 LYS A O 1
ATOM 1534 N N . VAL A 1 189 ? -12.821 -9.325 2.963 1.00 95.81 189 VAL A N 1
ATOM 1535 C CA . VAL A 1 189 ? -11.411 -9.554 3.304 1.00 95.81 189 VAL A CA 1
ATOM 1536 C C . VAL A 1 189 ? -11.330 -10.559 4.451 1.00 95.81 189 VAL A C 1
ATOM 1538 O O . VAL A 1 189 ? -12.073 -10.454 5.435 1.00 95.81 189 VAL A O 1
ATOM 1541 N N . ILE A 1 190 ? -10.452 -11.552 4.330 1.00 97.31 190 ILE A N 1
ATOM 1542 C CA . ILE A 1 190 ? -10.195 -12.587 5.336 1.00 97.31 190 ILE A CA 1
ATOM 1543 C C . ILE A 1 190 ? -8.714 -12.549 5.702 1.00 97.31 190 ILE A C 1
ATOM 1545 O O . ILE A 1 190 ? -7.852 -12.618 4.835 1.00 97.31 190 ILE A O 1
ATOM 1549 N N . VAL A 1 191 ? -8.416 -12.481 6.996 1.00 96.56 191 VAL A N 1
ATOM 1550 C CA . VAL A 1 191 ? -7.056 -12.577 7.527 1.00 96.56 191 VAL A CA 1
ATOM 1551 C C . VAL A 1 191 ? -6.970 -13.794 8.437 1.00 96.56 191 VAL A C 1
ATOM 1553 O O . VAL A 1 191 ? -7.663 -13.860 9.4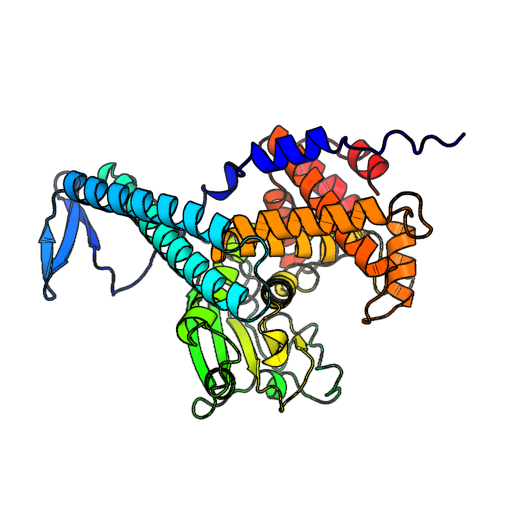57 1.00 96.56 191 VAL A O 1
ATOM 1556 N N . ALA A 1 192 ? -6.120 -14.751 8.074 1.00 96.81 192 ALA A N 1
ATOM 1557 C CA . ALA A 1 192 ? -5.873 -15.980 8.816 1.00 96.81 192 ALA A CA 1
ATOM 1558 C C . ALA A 1 192 ? -4.438 -15.980 9.360 1.00 96.81 192 ALA A C 1
ATOM 1560 O O . ALA A 1 192 ? -3.470 -16.015 8.608 1.00 96.81 192 ALA A O 1
ATOM 1561 N N . LEU A 1 193 ? -4.285 -15.959 10.683 1.00 95.25 193 LEU A N 1
ATOM 1562 C CA . LEU A 1 193 ? -2.991 -15.898 11.364 1.00 95.25 193 LEU A CA 1
ATOM 1563 C C . LEU A 1 193 ? -2.742 -17.188 12.143 1.00 95.25 193 LEU A C 1
ATOM 1565 O O . LEU A 1 193 ? -3.470 -17.482 13.095 1.00 95.25 193 LEU A O 1
ATOM 1569 N N . HIS A 1 194 ? -1.706 -17.943 11.791 1.00 95.25 194 HIS A N 1
ATOM 1570 C CA . HIS A 1 194 ? -1.380 -19.173 12.503 1.00 95.25 194 HIS A CA 1
ATOM 1571 C C . HIS A 1 194 ? -1.061 -18.874 13.981 1.00 95.25 194 HIS A C 1
ATOM 1573 O O . HIS A 1 194 ? -0.232 -18.022 14.312 1.00 95.25 194 HIS A O 1
ATOM 1579 N N . LYS A 1 195 ? -1.685 -19.598 14.917 1.00 93.94 195 LYS A N 1
ATOM 1580 C CA . LYS A 1 195 ? -1.609 -19.322 16.365 1.00 93.94 195 LYS A CA 1
ATOM 1581 C C . LYS A 1 195 ? -0.191 -19.451 16.937 1.00 93.94 195 LYS A C 1
ATOM 1583 O O . LYS A 1 195 ? 0.092 -18.894 17.997 1.00 93.94 195 LYS A O 1
ATOM 1588 N N . SER A 1 196 ? 0.718 -20.158 16.256 1.00 90.75 196 SER A N 1
ATOM 1589 C CA . SER A 1 196 ? 2.130 -20.257 16.675 1.00 90.75 196 SER A CA 1
ATOM 1590 C C . SER A 1 196 ? 2.880 -18.925 16.632 1.00 90.75 196 SER A C 1
ATOM 1592 O O . SER A 1 196 ? 3.822 -18.768 17.412 1.00 90.75 196 SER A O 1
ATOM 1594 N N . ILE A 1 197 ? 2.435 -17.961 15.815 1.00 87.56 197 ILE A N 1
ATOM 1595 C CA . ILE A 1 197 ? 2.994 -16.599 15.748 1.00 87.56 197 ILE A CA 1
ATOM 1596 C C . ILE A 1 197 ? 3.024 -15.966 17.149 1.00 87.56 197 ILE A C 1
ATOM 1598 O O . ILE A 1 197 ? 3.974 -15.286 17.532 1.00 87.56 197 ILE A O 1
ATOM 1602 N N . PHE A 1 198 ? 2.016 -16.269 17.966 1.00 84.81 198 PHE A N 1
ATOM 1603 C CA . PHE A 1 198 ? 1.809 -15.642 19.270 1.00 84.81 198 PHE A CA 1
ATOM 1604 C C . PHE A 1 198 ? 2.452 -16.406 20.431 1.00 84.81 198 PHE A C 1
ATOM 1606 O O . PHE A 1 198 ? 2.573 -15.862 21.523 1.00 84.81 198 PHE A O 1
ATOM 1613 N N . LYS A 1 199 ? 2.894 -17.653 20.217 1.00 82.62 199 LYS A N 1
ATOM 1614 C CA . LYS A 1 199 ? 3.476 -18.492 21.282 1.00 82.62 199 LYS A CA 1
ATOM 1615 C C . LYS A 1 199 ? 4.938 -18.158 21.595 1.00 82.62 199 LYS A C 1
ATOM 1617 O O . LYS A 1 199 ? 5.434 -18.559 22.640 1.00 82.62 199 LYS A O 1
ATOM 1622 N N . LYS A 1 200 ? 5.642 -17.461 20.697 1.00 73.88 200 LYS A N 1
ATOM 1623 C CA . LYS A 1 200 ? 7.104 -17.267 20.772 1.00 73.88 200 LYS A CA 1
ATOM 1624 C C . LYS A 1 200 ? 7.559 -15.810 20.904 1.00 73.88 200 LYS A C 1
ATOM 1626 O O . LYS A 1 200 ? 8.743 -15.547 20.731 1.00 73.88 200 LYS A O 1
ATOM 1631 N N . ASN A 1 201 ? 6.653 -14.869 21.198 1.00 72.31 201 ASN A N 1
ATOM 1632 C CA . ASN A 1 201 ? 6.951 -13.429 21.127 1.00 72.31 201 ASN A CA 1
ATOM 1633 C C . ASN A 1 201 ? 7.641 -13.058 19.797 1.00 72.31 201 ASN A C 1
ATOM 1635 O O . ASN A 1 201 ? 8.580 -12.266 19.800 1.00 72.31 201 ASN A O 1
ATOM 1639 N N . ILE A 1 202 ? 7.215 -13.682 18.685 1.00 79.69 202 ILE A N 1
ATOM 1640 C CA . ILE A 1 202 ? 7.720 -13.356 17.338 1.00 79.69 202 ILE A CA 1
ATOM 1641 C C . ILE A 1 202 ? 7.392 -11.903 17.022 1.00 79.69 202 ILE A C 1
ATOM 1643 O O . ILE A 1 202 ? 8.171 -11.231 16.373 1.00 79.69 202 ILE A O 1
ATOM 1647 N N . THR A 1 203 ? 6.261 -11.425 17.541 1.00 83.62 203 THR A N 1
ATOM 1648 C CA . THR A 1 203 ? 5.845 -10.041 17.423 1.00 83.62 203 THR A CA 1
ATOM 1649 C C . THR A 1 203 ? 5.259 -9.512 18.733 1.00 83.62 203 THR A C 1
ATOM 1651 O O . THR A 1 203 ? 4.656 -10.254 19.516 1.00 83.62 203 THR A O 1
ATOM 1654 N N . ALA A 1 204 ? 5.397 -8.210 18.965 1.00 87.12 204 ALA A N 1
ATOM 1655 C CA . ALA A 1 204 ? 4.748 -7.459 20.034 1.00 87.12 204 ALA A CA 1
ATOM 1656 C C . ALA A 1 204 ? 3.293 -7.050 19.699 1.00 87.12 204 ALA A C 1
ATOM 1658 O O . ALA A 1 204 ? 2.584 -6.519 20.571 1.00 87.12 204 ALA A O 1
ATOM 1659 N N . PHE A 1 205 ? 2.833 -7.287 18.465 1.00 89.75 205 PHE A N 1
ATOM 1660 C CA . PHE A 1 205 ? 1.438 -7.104 18.068 1.00 89.75 205 PHE A CA 1
ATOM 1661 C C . PHE A 1 205 ? 0.555 -8.269 18.526 1.00 89.75 205 PHE A C 1
ATOM 1663 O O . PHE A 1 205 ? 0.935 -9.438 18.496 1.00 89.75 205 PHE A O 1
ATOM 1670 N N . LYS A 1 206 ? -0.678 -7.955 18.925 1.00 91.81 206 LYS A N 1
ATOM 1671 C CA . LYS A 1 206 ? -1.708 -8.972 19.171 1.00 91.81 206 LYS A CA 1
ATOM 1672 C C . LYS A 1 206 ? -2.274 -9.491 17.838 1.00 91.81 206 LYS A C 1
ATOM 1674 O O . LYS A 1 206 ? -2.343 -8.714 16.888 1.00 91.81 206 LYS A O 1
ATOM 1679 N N . PRO A 1 207 ? -2.808 -10.730 17.783 1.00 91.69 207 PRO A N 1
ATOM 1680 C CA . PRO A 1 207 ? -3.438 -11.280 16.574 1.00 91.69 207 PRO A CA 1
ATOM 1681 C C . PRO A 1 207 ? -4.473 -10.339 15.954 1.00 91.69 207 PRO A C 1
ATOM 1683 O O . PRO A 1 207 ? -4.450 -10.053 14.762 1.00 91.69 207 PRO A O 1
ATOM 1686 N N . LYS A 1 208 ? -5.351 -9.792 16.803 1.00 93.00 208 LYS A N 1
ATOM 1687 C CA . LYS A 1 208 ? -6.377 -8.841 16.383 1.00 93.00 208 LYS A CA 1
ATOM 1688 C C . LYS A 1 208 ? -5.776 -7.572 15.772 1.00 93.00 208 LYS A C 1
ATOM 1690 O O . LYS A 1 208 ? -6.332 -7.079 14.806 1.00 93.00 208 LYS A O 1
ATOM 1695 N N . GLU A 1 209 ? -4.660 -7.074 16.310 1.00 91.88 209 GLU A N 1
ATOM 1696 C CA . GLU A 1 209 ? -4.003 -5.863 15.804 1.00 91.88 209 GLU A CA 1
ATOM 1697 C C . GLU A 1 209 ? -3.397 -6.097 14.418 1.00 91.88 209 GLU A C 1
ATOM 1699 O O . GLU A 1 209 ? -3.567 -5.243 13.563 1.00 91.88 209 GLU A O 1
ATOM 1704 N N . ILE A 1 210 ? -2.766 -7.251 14.171 1.00 92.31 210 ILE A N 1
ATOM 1705 C CA . ILE A 1 210 ? -2.261 -7.603 12.831 1.00 92.31 210 ILE A CA 1
ATOM 1706 C C . ILE A 1 210 ? -3.415 -7.699 11.838 1.00 92.31 210 ILE A C 1
ATOM 1708 O O . ILE A 1 210 ? -3.359 -7.093 10.777 1.00 92.31 210 ILE A O 1
ATOM 1712 N N . ALA A 1 211 ? -4.486 -8.410 12.199 1.00 93.81 211 ALA A N 1
ATOM 1713 C CA . ALA A 1 211 ? -5.638 -8.531 11.317 1.00 93.81 211 ALA A CA 1
ATOM 1714 C C . ALA A 1 211 ? -6.320 -7.180 11.043 1.00 93.81 211 ALA A C 1
ATOM 1716 O O . ALA A 1 211 ? -6.749 -6.944 9.920 1.00 93.81 211 ALA A O 1
ATOM 1717 N N . ASP A 1 212 ? -6.405 -6.299 12.046 1.00 92.31 212 ASP A N 1
ATOM 1718 C CA . ASP A 1 212 ? -6.892 -4.925 11.878 1.00 92.31 212 ASP A CA 1
ATOM 1719 C C . ASP A 1 212 ? -6.001 -4.126 10.919 1.00 92.31 212 ASP A C 1
ATOM 1721 O O . ASP A 1 212 ? -6.523 -3.520 9.994 1.00 92.31 212 ASP A O 1
ATOM 1725 N N . ILE A 1 213 ? -4.674 -4.192 11.079 1.00 92.19 213 ILE A N 1
ATOM 1726 C CA . ILE A 1 213 ? -3.709 -3.536 10.182 1.00 92.19 213 ILE A CA 1
ATOM 1727 C C . ILE A 1 213 ? -3.905 -4.007 8.741 1.00 92.19 213 ILE A C 1
ATOM 1729 O O . ILE A 1 213 ? -4.044 -3.180 7.850 1.00 92.19 213 ILE A O 1
ATOM 1733 N N . THR A 1 214 ? -3.941 -5.318 8.503 1.00 93.94 214 THR A N 1
ATOM 1734 C CA . THR A 1 214 ? -4.091 -5.878 7.152 1.00 93.94 214 THR A CA 1
ATOM 1735 C C . THR A 1 214 ? -5.423 -5.481 6.510 1.00 93.94 214 THR A C 1
ATOM 1737 O O . THR A 1 214 ? -5.473 -5.151 5.330 1.00 93.94 214 THR A O 1
ATOM 1740 N N . ILE A 1 215 ? -6.512 -5.476 7.281 1.00 94.38 215 ILE A N 1
ATOM 1741 C CA . ILE A 1 215 ? -7.830 -5.020 6.814 1.00 94.38 215 ILE A CA 1
ATOM 1742 C C . ILE A 1 215 ? -7.800 -3.525 6.478 1.00 94.38 215 ILE A C 1
ATOM 1744 O O . ILE A 1 215 ? -8.308 -3.129 5.431 1.00 94.38 215 ILE A O 1
ATOM 1748 N N . ASP A 1 216 ? -7.189 -2.706 7.335 1.00 92.12 216 ASP A N 1
ATOM 1749 C CA . ASP A 1 216 ? -7.028 -1.273 7.093 1.00 92.12 216 ASP A CA 1
ATOM 1750 C C . ASP A 1 216 ? -6.159 -1.027 5.844 1.00 92.12 216 ASP A C 1
ATOM 1752 O O . ASP A 1 216 ? -6.473 -0.135 5.067 1.00 92.12 216 ASP A O 1
ATOM 1756 N N . MET A 1 217 ? -5.133 -1.849 5.579 1.00 94.75 217 MET A N 1
ATOM 1757 C CA . MET A 1 217 ? -4.335 -1.773 4.345 1.00 94.75 217 MET A CA 1
ATOM 1758 C C . MET A 1 217 ? -5.189 -1.984 3.092 1.00 94.75 217 MET A C 1
ATOM 1760 O O . MET A 1 217 ? -5.099 -1.176 2.178 1.00 94.75 217 MET A O 1
ATOM 1764 N N . PHE A 1 218 ? -6.054 -3.006 3.048 1.00 94.56 218 PHE A N 1
ATOM 1765 C CA . PHE A 1 218 ? -6.972 -3.195 1.911 1.00 94.56 218 PHE A CA 1
ATOM 1766 C C . PHE A 1 218 ? -7.904 -2.004 1.708 1.00 94.56 218 PHE A C 1
ATOM 1768 O O . PHE A 1 218 ? -8.201 -1.645 0.573 1.00 94.56 218 PHE A O 1
ATOM 1775 N N . HIS A 1 219 ? -8.375 -1.406 2.800 1.00 92.38 219 HIS A N 1
ATOM 1776 C CA . HIS A 1 219 ? -9.208 -0.218 2.718 1.00 92.38 219 HIS A CA 1
ATOM 1777 C C . HIS A 1 219 ? -8.443 0.979 2.132 1.00 92.38 219 HIS A C 1
ATOM 1779 O O . HIS A 1 219 ? -8.978 1.662 1.271 1.00 92.38 219 HIS A O 1
ATOM 1785 N N . GLU A 1 220 ? -7.191 1.217 2.536 1.00 92.56 220 GLU A N 1
ATOM 1786 C CA . GLU A 1 220 ? -6.383 2.290 1.935 1.00 92.56 220 GLU A CA 1
ATOM 1787 C C . GLU A 1 220 ? -6.052 2.013 0.460 1.00 92.56 220 GLU A C 1
ATOM 1789 O O . GLU A 1 220 ? -6.132 2.920 -0.360 1.00 92.56 220 GLU A O 1
ATOM 1794 N N . ILE A 1 221 ? -5.734 0.763 0.102 1.00 94.62 221 ILE A N 1
ATOM 1795 C CA . ILE A 1 221 ? -5.460 0.374 -1.293 1.00 94.62 221 ILE A CA 1
ATOM 1796 C C . ILE A 1 221 ? -6.689 0.610 -2.178 1.00 94.62 221 ILE A C 1
ATOM 1798 O O . ILE A 1 221 ? -6.544 1.062 -3.311 1.00 94.62 221 ILE A O 1
ATOM 1802 N N . TRP A 1 222 ? -7.896 0.353 -1.662 1.00 92.56 222 TRP A N 1
ATOM 1803 C CA . TRP A 1 222 ? -9.136 0.613 -2.394 1.00 92.56 222 TRP A CA 1
ATOM 1804 C C . TRP A 1 222 ? -9.236 2.068 -2.865 1.00 92.56 222 TRP A C 1
ATOM 1806 O O . TRP A 1 222 ? -9.627 2.290 -4.006 1.00 92.56 222 TRP A O 1
ATOM 1816 N N . HIS A 1 223 ? -8.819 3.041 -2.046 1.00 88.12 223 HIS A N 1
ATOM 1817 C CA . HIS A 1 223 ? -8.843 4.463 -2.420 1.00 88.12 223 HIS A CA 1
ATOM 1818 C C . HIS A 1 223 ? -7.878 4.804 -3.560 1.00 88.12 223 HIS A C 1
ATOM 1820 O O . HIS A 1 223 ? -8.160 5.710 -4.335 1.00 88.12 223 HIS A O 1
ATOM 1826 N N . PHE A 1 224 ? -6.764 4.079 -3.708 1.00 92.00 224 PHE A N 1
ATOM 1827 C CA . PHE A 1 224 ? -5.810 4.334 -4.796 1.00 92.00 224 PHE A CA 1
ATOM 1828 C C . PHE A 1 224 ? -6.340 3.907 -6.160 1.00 92.00 224 PHE A C 1
ATOM 1830 O O . PHE A 1 224 ? -5.993 4.519 -7.160 1.00 92.00 224 PHE A O 1
ATOM 1837 N N . PHE A 1 225 ? -7.170 2.864 -6.201 1.00 91.75 225 PHE A N 1
ATOM 1838 C CA . PHE A 1 225 ? -7.703 2.293 -7.442 1.00 91.75 225 PHE A CA 1
ATOM 1839 C C . PHE A 1 225 ? -9.200 2.548 -7.636 1.00 91.75 225 PHE A C 1
ATOM 1841 O O . PHE A 1 225 ? -9.741 2.201 -8.681 1.00 91.75 225 PHE A O 1
ATOM 1848 N N . ASN A 1 226 ? -9.865 3.145 -6.643 1.00 88.31 226 ASN A N 1
ATOM 1849 C CA . ASN A 1 226 ? -11.305 3.398 -6.611 1.00 88.31 226 ASN A CA 1
ATOM 1850 C C . ASN A 1 226 ? -12.143 2.139 -6.915 1.00 88.31 226 ASN A C 1
ATOM 1852 O O . ASN A 1 226 ? -13.100 2.159 -7.688 1.00 88.31 226 ASN A O 1
ATOM 1856 N N . GLY A 1 227 ? -11.744 0.996 -6.351 1.00 86.81 227 GLY A N 1
ATOM 1857 C CA . GLY A 1 227 ? -12.404 -0.274 -6.636 1.00 86.81 227 GLY A CA 1
ATOM 1858 C C . GLY A 1 227 ? -11.657 -1.496 -6.118 1.00 86.81 227 GLY A C 1
ATOM 1859 O O . GLY A 1 227 ? -10.454 -1.460 -5.879 1.00 86.81 227 GLY A O 1
ATOM 1860 N N . PHE A 1 228 ? -12.383 -2.605 -5.963 1.00 90.00 228 PHE A N 1
ATOM 1861 C CA . PHE A 1 228 ? -11.804 -3.940 -5.788 1.00 90.00 228 PHE A CA 1
ATOM 1862 C C . PHE A 1 228 ? -12.045 -4.752 -7.065 1.00 90.00 228 PHE A C 1
ATOM 1864 O O . PHE A 1 228 ? -13.207 -4.834 -7.471 1.00 90.00 228 PHE A O 1
ATOM 1871 N N . PRO A 1 229 ? -11.025 -5.397 -7.658 1.00 87.81 229 PRO A N 1
ATOM 1872 C CA . PRO A 1 229 ? -11.238 -6.280 -8.801 1.00 87.81 229 PRO A CA 1
ATOM 1873 C C . PRO A 1 229 ? -11.948 -7.580 -8.418 1.00 87.81 229 PRO A C 1
ATOM 1875 O O . PRO A 1 229 ? -12.588 -8.204 -9.262 1.00 87.81 229 PRO A O 1
ATOM 1878 N N . LEU A 1 230 ? -11.877 -7.971 -7.141 1.00 90.38 230 LEU A N 1
ATOM 1879 C CA . LEU A 1 230 ? -12.439 -9.220 -6.638 1.00 90.38 230 LEU A CA 1
ATOM 1880 C C . LEU A 1 230 ? -13.487 -8.999 -5.540 1.00 90.38 230 LEU A C 1
ATOM 1882 O O . LEU A 1 230 ? -13.471 -8.018 -4.783 1.00 90.38 230 LEU A O 1
ATOM 1886 N N . ASP A 1 231 ? -14.395 -9.964 -5.411 1.00 90.88 231 ASP A N 1
ATOM 1887 C CA . ASP A 1 231 ? -15.392 -10.014 -4.337 1.00 90.88 231 ASP A CA 1
ATOM 1888 C C . ASP A 1 231 ? -14.820 -10.498 -2.991 1.00 90.88 231 ASP A C 1
ATOM 1890 O O . ASP A 1 231 ? -15.417 -10.243 -1.933 1.00 90.88 231 ASP A O 1
ATOM 1894 N N . LYS A 1 232 ? -13.647 -11.146 -3.010 1.00 93.31 232 LYS A N 1
ATOM 1895 C CA . LYS A 1 232 ? -13.016 -11.760 -1.843 1.00 93.31 232 LYS A CA 1
ATOM 1896 C C . LYS A 1 232 ? -11.489 -11.705 -1.913 1.00 93.31 232 LYS A C 1
ATOM 1898 O O . LYS A 1 232 ? -10.907 -11.967 -2.956 1.00 93.31 232 LYS A O 1
ATOM 1903 N N . TYR A 1 233 ? -10.867 -11.447 -0.761 1.00 94.88 233 TYR A N 1
ATOM 1904 C CA . TYR A 1 233 ? -9.418 -11.521 -0.567 1.00 94.88 233 TYR A CA 1
ATOM 1905 C C . TYR A 1 233 ? -9.048 -12.339 0.666 1.00 94.88 233 TYR A C 1
ATOM 1907 O O . TYR A 1 233 ? -9.745 -12.280 1.688 1.00 94.88 233 TYR A O 1
ATOM 1915 N N . ILE A 1 234 ? -7.924 -13.053 0.601 1.00 95.56 234 ILE A N 1
ATOM 1916 C CA . ILE A 1 234 ? -7.368 -13.821 1.718 1.00 95.56 234 ILE A CA 1
ATOM 1917 C C . ILE A 1 234 ? -5.907 -13.438 1.953 1.00 95.56 234 ILE A C 1
ATOM 1919 O O . ILE A 1 234 ? -5.068 -13.551 1.068 1.00 95.56 234 ILE A O 1
ATOM 1923 N N . VAL A 1 235 ? -5.585 -13.065 3.190 1.00 95.19 235 VAL A N 1
ATOM 1924 C CA . VAL A 1 235 ? -4.202 -12.973 3.670 1.00 95.19 235 VAL A CA 1
ATOM 1925 C C . VAL A 1 235 ? -3.977 -14.047 4.719 1.00 95.19 235 VAL A C 1
ATOM 1927 O O . VAL A 1 235 ? -4.620 -14.045 5.773 1.00 95.19 235 VAL A O 1
ATOM 1930 N N . LYS A 1 236 ? -3.053 -14.967 4.450 1.00 95.06 236 LYS A N 1
ATOM 1931 C CA . LYS A 1 236 ? -2.704 -16.069 5.350 1.00 95.06 236 LYS A CA 1
ATOM 1932 C C . LYS A 1 236 ? -1.268 -15.914 5.836 1.00 95.06 236 LYS A C 1
ATOM 1934 O O . LYS A 1 236 ? -0.329 -15.897 5.050 1.00 95.06 236 LYS A O 1
ATOM 1939 N N . ILE A 1 237 ? -1.074 -15.870 7.149 1.00 93.69 237 ILE A N 1
ATOM 1940 C CA . ILE A 1 237 ? 0.257 -15.927 7.758 1.00 93.69 237 ILE A CA 1
ATOM 1941 C C . ILE A 1 237 ? 0.433 -17.311 8.371 1.00 93.69 237 ILE A C 1
ATOM 1943 O O . ILE A 1 237 ? -0.151 -17.619 9.415 1.00 93.69 237 ILE A O 1
ATOM 1947 N N . ARG A 1 238 ? 1.211 -18.156 7.691 1.00 93.12 238 ARG A N 1
ATOM 1948 C CA . ARG A 1 238 ? 1.455 -19.554 8.064 1.00 93.12 238 ARG A CA 1
ATOM 1949 C C . ARG A 1 238 ? 2.545 -19.693 9.116 1.00 93.12 238 ARG A C 1
ATOM 1951 O O . ARG A 1 238 ? 3.334 -18.777 9.363 1.00 93.12 238 ARG A O 1
ATOM 1958 N N . ASN A 1 239 ? 2.614 -20.863 9.742 1.00 91.38 239 ASN A N 1
ATOM 1959 C CA . ASN A 1 239 ? 3.703 -21.193 10.652 1.00 91.38 239 ASN A CA 1
ATOM 1960 C C . ASN A 1 239 ? 5.064 -21.094 9.938 1.00 91.38 239 ASN A C 1
ATOM 1962 O O . ASN A 1 239 ? 5.211 -21.518 8.796 1.00 91.38 239 ASN A O 1
ATOM 1966 N N . SER A 1 240 ? 6.092 -20.612 10.637 1.00 86.00 240 SER A N 1
ATOM 1967 C CA . SER A 1 240 ? 7.463 -20.539 10.115 1.00 86.00 240 SER A CA 1
ATOM 1968 C C . SER A 1 240 ? 8.084 -21.893 9.760 1.00 86.00 240 SER A C 1
ATOM 1970 O O . SER A 1 240 ? 9.115 -21.927 9.088 1.00 86.00 240 SER A O 1
ATOM 1972 N N . LYS A 1 241 ? 7.488 -22.990 10.243 1.00 87.00 241 LYS A N 1
ATOM 1973 C CA . LYS A 1 241 ? 7.852 -24.369 9.898 1.00 87.00 241 LYS A CA 1
ATOM 1974 C C . LYS A 1 241 ? 7.102 -24.925 8.685 1.00 87.00 241 LYS A C 1
ATOM 1976 O O . LYS A 1 241 ? 7.542 -25.929 8.151 1.00 87.00 241 LYS A O 1
ATOM 1981 N N . GLU A 1 242 ? 5.976 -24.325 8.290 1.00 83.81 242 GLU A N 1
ATOM 1982 C CA . GLU A 1 242 ? 5.199 -24.804 7.138 1.00 83.81 242 GLU A CA 1
ATOM 1983 C C . GLU A 1 242 ? 5.890 -24.442 5.822 1.00 83.81 242 GLU A C 1
ATOM 1985 O O . GLU A 1 242 ? 5.924 -25.262 4.917 1.00 83.81 242 GLU A O 1
ATOM 1990 N N . SER A 1 243 ? 6.435 -23.228 5.719 1.00 81.88 243 SER A N 1
ATOM 1991 C CA . SER A 1 243 ? 7.331 -22.795 4.641 1.00 81.88 243 SER A CA 1
ATOM 1992 C C . SER A 1 243 ? 8.005 -21.473 5.032 1.00 81.88 243 SER A C 1
ATOM 1994 O O . SER A 1 243 ? 7.548 -20.755 5.935 1.00 81.88 243 SER A O 1
ATOM 1996 N N . SER A 1 244 ? 9.133 -21.178 4.395 1.00 78.88 244 SER A N 1
ATOM 1997 C CA . SER A 1 244 ? 9.894 -19.931 4.524 1.00 78.88 244 SER A CA 1
ATOM 1998 C C . SER A 1 244 ? 9.519 -18.859 3.500 1.00 78.88 244 SER A C 1
ATOM 2000 O O . SER A 1 244 ? 9.746 -17.677 3.765 1.00 78.88 244 SER A O 1
ATOM 2002 N N . SER A 1 245 ? 8.898 -19.248 2.390 1.00 81.75 245 SER A N 1
ATOM 2003 C CA . SER A 1 245 ? 8.582 -18.360 1.268 1.00 81.75 245 SER A CA 1
ATOM 2004 C C . SER A 1 245 ? 7.147 -17.820 1.338 1.00 81.75 245 SER A C 1
ATOM 2006 O O . SER A 1 245 ? 6.409 -18.050 2.310 1.00 81.75 245 SER A O 1
ATOM 2008 N N . TYR A 1 246 ? 6.753 -17.070 0.315 1.00 86.81 246 TYR A N 1
ATOM 2009 C CA . TYR A 1 246 ? 5.399 -16.561 0.102 1.00 86.81 246 TYR A CA 1
ATOM 2010 C C . TYR A 1 246 ? 4.696 -17.333 -1.018 1.00 86.81 246 TYR A C 1
ATOM 2012 O O . TYR A 1 246 ? 5.382 -17.914 -1.844 1.00 86.81 246 TYR A O 1
ATOM 2020 N N . ALA A 1 247 ? 3.366 -17.346 -1.045 1.00 87.94 247 ALA A N 1
ATOM 2021 C CA . ALA A 1 247 ? 2.581 -17.789 -2.202 1.00 87.94 247 ALA A CA 1
ATOM 2022 C C . ALA A 1 247 ? 1.586 -16.684 -2.560 1.00 87.94 247 ALA A C 1
ATOM 2024 O O . ALA A 1 247 ? 1.032 -16.048 -1.658 1.00 87.94 247 ALA A O 1
ATOM 2025 N N . LEU A 1 248 ? 1.390 -16.429 -3.848 1.00 89.94 248 LEU A N 1
ATOM 2026 C CA . LEU A 1 248 ? 0.650 -15.267 -4.336 1.00 89.94 248 LEU A CA 1
ATOM 2027 C C . LEU A 1 248 ? -0.403 -15.692 -5.339 1.00 89.94 248 LEU A C 1
ATOM 2029 O O . LEU A 1 248 ? -0.181 -16.594 -6.131 1.00 89.94 248 LEU A O 1
ATOM 2033 N N . SER A 1 249 ? -1.515 -14.978 -5.357 1.00 88.88 249 SER A N 1
ATOM 2034 C CA . SER A 1 249 ? -2.507 -15.041 -6.422 1.00 88.88 249 SER A CA 1
ATOM 2035 C C . SER A 1 249 ? -3.183 -13.687 -6.584 1.00 88.88 249 SER A C 1
ATOM 2037 O O . SER A 1 249 ? -2.832 -12.727 -5.891 1.00 88.88 249 SER A O 1
ATOM 2039 N N . GLN A 1 250 ? -4.138 -13.564 -7.503 1.00 87.75 250 GLN A N 1
ATOM 2040 C CA . GLN A 1 250 ? -4.885 -12.316 -7.675 1.00 87.75 250 GLN A CA 1
ATOM 2041 C C . GLN A 1 250 ? -5.703 -11.921 -6.435 1.00 87.75 250 GLN A C 1
ATOM 2043 O O . GLN A 1 250 ? -5.844 -10.733 -6.172 1.00 87.75 250 GLN A O 1
ATOM 2048 N N . GLY A 1 251 ? -6.234 -12.880 -5.669 1.00 90.12 251 GLY A N 1
ATOM 2049 C CA . GLY A 1 251 ? -7.041 -12.608 -4.468 1.00 90.12 251 GLY A CA 1
ATOM 2050 C C . GLY A 1 251 ? -6.407 -13.067 -3.163 1.00 90.12 251 GLY A C 1
ATOM 2051 O O . GLY A 1 251 ? -6.976 -12.874 -2.088 1.00 90.12 251 GLY A O 1
ATOM 2052 N N . GLY A 1 252 ? -5.231 -13.676 -3.231 1.00 91.06 252 GLY A N 1
ATOM 2053 C CA . GLY A 1 252 ? -4.630 -14.383 -2.123 1.00 91.06 252 GLY A CA 1
ATOM 2054 C C . GLY A 1 252 ? -3.171 -14.011 -1.925 1.00 91.06 252 GLY A C 1
ATOM 2055 O O . GLY A 1 252 ? -2.386 -13.921 -2.866 1.00 91.06 252 GLY A O 1
ATOM 2056 N N . VAL A 1 253 ? -2.791 -13.842 -0.662 1.00 92.75 253 VAL A N 1
ATOM 2057 C CA . VAL A 1 253 ? -1.400 -13.650 -0.272 1.00 92.75 253 VAL A CA 1
ATOM 2058 C C . VAL A 1 253 ? -1.070 -14.514 0.949 1.00 92.75 253 VAL A C 1
ATOM 2060 O O . VAL A 1 253 ? -1.696 -14.386 2.005 1.00 92.75 253 VAL A O 1
ATOM 2063 N N . VAL A 1 254 ? -0.085 -15.405 0.823 1.00 92.75 254 VAL A N 1
ATOM 2064 C CA . VAL A 1 254 ? 0.415 -16.258 1.911 1.00 92.75 254 VAL A CA 1
ATOM 2065 C C . VAL A 1 254 ? 1.838 -15.872 2.268 1.00 92.75 254 VAL A C 1
ATOM 2067 O O . VAL A 1 254 ? 2.703 -15.833 1.401 1.00 92.75 254 VAL A O 1
ATOM 2070 N N . PHE A 1 255 ? 2.119 -15.696 3.557 1.00 90.62 255 PHE A N 1
ATOM 2071 C CA . PHE A 1 255 ? 3.469 -15.433 4.051 1.00 90.62 255 PHE A CA 1
ATOM 2072 C C . PHE A 1 255 ? 3.859 -16.337 5.205 1.00 90.62 255 PHE A C 1
ATOM 2074 O O . PHE A 1 255 ? 3.053 -16.657 6.080 1.00 90.62 255 PHE A O 1
ATOM 2081 N N . SER A 1 256 ? 5.142 -16.683 5.264 1.00 90.06 256 SER A N 1
ATOM 2082 C CA . SER A 1 256 ? 5.737 -17.259 6.465 1.00 90.06 256 SER A CA 1
ATOM 2083 C C . SER A 1 256 ? 5.704 -16.272 7.632 1.00 90.06 256 SER A C 1
ATOM 2085 O O . SER A 1 256 ? 6.063 -15.105 7.477 1.00 90.06 256 SER A O 1
ATOM 2087 N N . ALA A 1 257 ? 5.410 -16.759 8.839 1.00 88.75 257 ALA A N 1
ATOM 2088 C CA . ALA A 1 257 ? 5.578 -15.994 10.076 1.00 88.75 257 ALA A CA 1
ATOM 2089 C C . ALA A 1 257 ? 7.000 -15.431 10.275 1.00 88.75 257 ALA A C 1
ATOM 2091 O O . ALA A 1 257 ? 7.164 -14.491 11.047 1.00 88.75 257 ALA A O 1
ATOM 2092 N N . LYS A 1 258 ? 8.023 -15.982 9.597 1.00 85.00 258 LYS A N 1
ATOM 2093 C CA . LYS A 1 258 ? 9.389 -15.421 9.598 1.00 85.00 258 LYS A CA 1
ATOM 2094 C C . LYS A 1 258 ? 9.452 -14.025 8.971 1.00 85.00 258 LYS A C 1
ATOM 2096 O O . LYS A 1 258 ? 10.292 -13.230 9.366 1.00 85.00 258 LYS A O 1
ATOM 2101 N N . ASN A 1 259 ? 8.548 -13.737 8.037 1.00 82.75 259 ASN A N 1
ATOM 2102 C CA . ASN A 1 259 ? 8.514 -12.489 7.278 1.00 82.75 259 ASN A CA 1
ATOM 2103 C C . ASN A 1 259 ? 7.523 -11.478 7.869 1.00 82.75 259 ASN A C 1
ATOM 2105 O O . ASN A 1 259 ? 7.312 -10.425 7.283 1.00 82.75 259 ASN A O 1
ATOM 2109 N N . LEU A 1 260 ? 6.924 -11.773 9.029 1.00 80.38 260 LEU A N 1
ATOM 2110 C CA . LEU A 1 260 ? 5.928 -10.906 9.663 1.00 80.38 260 LEU A CA 1
ATOM 2111 C C . LEU A 1 260 ? 6.488 -9.522 10.028 1.00 80.38 260 LEU A C 1
ATOM 2113 O O . LEU A 1 260 ? 5.761 -8.532 9.989 1.00 80.38 260 LEU A O 1
ATOM 2117 N N . ASP A 1 261 ? 7.779 -9.450 10.353 1.00 71.69 261 ASP A N 1
ATOM 2118 C CA . ASP A 1 261 ? 8.455 -8.183 10.643 1.00 71.69 261 ASP A CA 1
ATOM 2119 C C . ASP A 1 261 ? 8.668 -7.338 9.380 1.00 71.69 261 ASP A C 1
ATOM 2121 O O . ASP A 1 261 ? 8.832 -6.117 9.468 1.00 71.69 261 ASP A O 1
ATOM 2125 N N . ASN A 1 262 ? 8.612 -7.961 8.198 1.00 71.94 262 ASN A N 1
ATOM 2126 C CA . ASN A 1 262 ? 8.710 -7.274 6.923 1.00 71.94 262 ASN A CA 1
ATOM 2127 C C . ASN A 1 262 ? 7.334 -6.755 6.481 1.00 71.94 262 ASN A C 1
ATOM 2129 O O . ASN A 1 262 ? 6.685 -7.275 5.575 1.00 71.94 262 ASN A O 1
ATOM 2133 N N . LYS A 1 263 ? 6.907 -5.676 7.141 1.00 65.88 263 LYS A N 1
ATOM 2134 C CA . LYS A 1 263 ? 5.646 -4.966 6.874 1.00 65.88 263 LYS A CA 1
ATOM 2135 C C . LYS A 1 263 ? 5.512 -4.496 5.418 1.00 65.88 263 LYS A C 1
ATOM 2137 O O . LYS A 1 263 ? 4.392 -4.251 4.973 1.00 65.88 263 LYS A O 1
ATOM 2142 N N . LEU A 1 264 ? 6.635 -4.294 4.716 1.00 58.25 264 LEU A N 1
ATOM 2143 C CA . LEU A 1 264 ? 6.668 -3.846 3.318 1.00 58.25 264 LEU A CA 1
ATOM 2144 C C . LEU A 1 264 ? 6.112 -4.929 2.406 1.00 58.25 264 LEU A C 1
ATOM 2146 O O . LEU A 1 264 ? 5.247 -4.636 1.591 1.00 58.25 264 LEU A O 1
ATOM 2150 N N . ILE A 1 265 ? 6.493 -6.184 2.645 1.00 72.69 265 ILE A N 1
ATOM 2151 C CA . ILE A 1 265 ? 6.050 -7.309 1.823 1.00 72.69 265 ILE A CA 1
ATOM 2152 C C . ILE A 1 265 ? 4.518 -7.447 1.843 1.00 72.69 265 ILE A C 1
ATOM 2154 O O . ILE A 1 265 ? 3.915 -7.670 0.805 1.00 72.69 265 ILE A O 1
ATOM 2158 N N . THR A 1 266 ? 3.841 -7.274 2.985 1.00 83.00 266 THR A N 1
ATOM 2159 C CA . THR A 1 266 ? 2.389 -7.538 3.031 1.00 83.00 266 THR A CA 1
ATOM 2160 C C . THR A 1 266 ? 1.581 -6.589 2.143 1.00 83.00 266 THR A C 1
ATOM 2162 O O . THR A 1 266 ? 0.778 -7.060 1.347 1.00 83.00 266 THR A O 1
ATOM 2165 N N . ALA A 1 267 ? 1.787 -5.273 2.256 1.00 91.69 267 ALA A N 1
ATOM 2166 C CA . ALA A 1 267 ? 1.036 -4.316 1.442 1.00 91.69 267 ALA A CA 1
ATOM 2167 C C . ALA A 1 267 ? 1.481 -4.334 -0.031 1.00 91.69 267 ALA A C 1
ATOM 2169 O O . ALA A 1 267 ? 0.622 -4.224 -0.902 1.00 91.69 267 ALA A O 1
ATOM 2170 N N . HIS A 1 268 ? 2.776 -4.546 -0.296 1.00 94.06 268 HIS A N 1
ATOM 2171 C CA . HIS A 1 268 ? 3.334 -4.669 -1.650 1.00 94.06 268 HIS A CA 1
ATOM 2172 C C . HIS A 1 268 ? 2.629 -5.765 -2.445 1.00 94.06 268 HIS A C 1
ATOM 2174 O O . HIS A 1 268 ? 2.010 -5.499 -3.473 1.00 94.06 268 HIS A O 1
ATOM 2180 N N . GLU A 1 269 ? 2.586 -6.977 -1.896 1.00 92.12 269 GLU A N 1
ATOM 2181 C CA . GLU A 1 269 ? 1.926 -8.095 -2.572 1.00 92.12 269 GLU A CA 1
ATOM 2182 C C . GLU A 1 269 ? 0.403 -7.945 -2.652 1.00 92.12 269 GLU A C 1
ATOM 2184 O O . GLU A 1 269 ? -0.229 -8.430 -3.593 1.00 92.12 269 GLU A O 1
ATOM 2189 N N . MET A 1 270 ? -0.213 -7.261 -1.682 1.00 94.00 270 MET A N 1
ATOM 2190 C CA . MET A 1 270 ? -1.643 -6.951 -1.739 1.00 94.00 270 MET A CA 1
ATOM 2191 C C . MET A 1 270 ? -1.963 -6.012 -2.906 1.00 94.00 270 MET A C 1
ATOM 2193 O O . MET A 1 270 ? -2.930 -6.263 -3.626 1.00 94.00 270 MET A O 1
ATOM 2197 N N . ILE A 1 271 ? -1.152 -4.972 -3.125 1.00 95.88 271 ILE A N 1
ATOM 2198 C CA . ILE A 1 271 ? -1.314 -4.020 -4.235 1.00 95.88 271 ILE A CA 1
ATOM 2199 C C . ILE A 1 271 ? -1.175 -4.726 -5.587 1.00 95.88 271 ILE A C 1
ATOM 2201 O O . ILE A 1 271 ? -1.919 -4.396 -6.513 1.00 95.88 271 ILE A O 1
ATOM 2205 N N . HIS A 1 272 ? -0.322 -5.751 -5.687 1.00 94.62 272 HIS A N 1
ATOM 2206 C CA . HIS A 1 272 ? -0.188 -6.532 -6.918 1.00 94.62 272 HIS A CA 1
ATOM 2207 C C . HIS A 1 272 ? -1.475 -7.223 -7.375 1.00 94.62 272 HIS A C 1
ATOM 2209 O O . HIS A 1 272 ? -1.604 -7.562 -8.548 1.00 94.62 272 HIS A O 1
ATOM 2215 N N . SER A 1 273 ? -2.463 -7.396 -6.491 1.00 92.12 273 SER A N 1
ATOM 2216 C CA . SER A 1 273 ? -3.806 -7.848 -6.885 1.00 92.12 273 SER A CA 1
ATOM 2217 C C . SER A 1 273 ? -4.432 -6.937 -7.949 1.00 92.12 273 SER A C 1
ATOM 2219 O O . SER A 1 273 ? -5.138 -7.410 -8.837 1.00 92.12 273 SER A O 1
ATOM 2221 N N . TRP A 1 274 ? -4.144 -5.635 -7.886 1.00 93.44 274 TRP A N 1
ATOM 2222 C CA . TRP A 1 274 ? -4.498 -4.660 -8.913 1.00 93.44 274 TRP A CA 1
ATOM 2223 C C . TRP A 1 274 ? -3.378 -4.554 -9.950 1.00 93.44 274 TRP A C 1
ATOM 2225 O O . TRP A 1 274 ? -3.570 -4.946 -11.101 1.00 93.44 274 TRP A O 1
ATOM 2235 N N . ASN A 1 275 ? -2.215 -4.059 -9.520 1.00 95.25 275 ASN A N 1
ATOM 2236 C CA . ASN A 1 275 ? -1.115 -3.632 -10.382 1.00 95.25 275 ASN A CA 1
ATOM 2237 C C . ASN A 1 275 ? -0.142 -4.785 -10.680 1.00 95.25 275 ASN A C 1
ATOM 2239 O O . ASN A 1 275 ? 0.603 -5.220 -9.807 1.00 95.25 275 ASN A O 1
ATOM 2243 N N . GLY A 1 276 ? -0.138 -5.283 -11.912 1.00 92.06 276 GLY A N 1
ATOM 2244 C CA . GLY A 1 276 ? 0.666 -6.432 -12.343 1.00 92.06 276 GLY A CA 1
ATOM 2245 C C . GLY A 1 276 ? -0.116 -7.747 -12.443 1.00 92.06 276 GLY A C 1
ATOM 2246 O O . GLY A 1 276 ? 0.364 -8.679 -13.087 1.00 92.06 276 GLY A O 1
ATOM 2247 N N . LYS A 1 277 ? -1.333 -7.828 -11.878 1.00 90.38 277 LYS A N 1
ATOM 2248 C CA . LYS A 1 277 ? -2.253 -8.968 -12.079 1.00 90.38 277 LYS A CA 1
ATOM 2249 C C . LYS A 1 277 ? -3.523 -8.570 -12.821 1.00 90.38 277 LYS A C 1
ATOM 2251 O O . LYS A 1 277 ? -3.752 -9.079 -13.910 1.00 90.38 277 LYS A O 1
ATOM 2256 N N . THR A 1 278 ? -4.335 -7.669 -12.258 1.00 89.75 278 THR A N 1
ATOM 2257 C CA . THR A 1 278 ? -5.596 -7.265 -12.908 1.00 89.75 278 THR A CA 1
ATOM 2258 C C . THR A 1 278 ? -5.352 -6.368 -14.115 1.00 89.75 278 THR A C 1
ATOM 2260 O O . THR A 1 278 ? -5.950 -6.579 -15.162 1.00 89.75 278 THR A O 1
ATOM 2263 N N . PHE A 1 279 ? -4.468 -5.380 -13.990 1.00 91.06 279 PHE A N 1
ATOM 2264 C CA . PHE A 1 279 ? -3.956 -4.638 -15.138 1.00 91.06 279 PHE A CA 1
ATOM 2265 C C . PHE A 1 279 ? -2.439 -4.762 -15.169 1.00 91.06 279 PHE A C 1
ATOM 2267 O O . PHE A 1 279 ? -1.781 -4.710 -14.128 1.00 91.06 279 PHE A O 1
ATOM 2274 N N . ASN A 1 280 ? -1.889 -4.978 -16.358 1.00 94.38 280 ASN A N 1
ATOM 2275 C CA . ASN A 1 280 ? -0.465 -5.207 -16.559 1.00 94.38 280 ASN A CA 1
ATOM 2276 C C . ASN A 1 280 ? -0.038 -4.696 -17.941 1.00 94.38 280 ASN A C 1
ATOM 2278 O O . ASN A 1 280 ? -0.889 -4.482 -18.808 1.00 94.38 280 ASN A O 1
ATOM 2282 N N . TYR A 1 281 ? 1.258 -4.497 -18.140 1.00 95.38 281 TYR A N 1
ATOM 2283 C CA . TYR A 1 281 ? 1.795 -4.046 -19.415 1.00 95.38 281 TYR A CA 1
ATOM 2284 C C . TYR A 1 281 ? 1.872 -5.173 -20.450 1.00 95.38 281 TYR A C 1
ATOM 2286 O O . TYR A 1 281 ? 1.842 -6.369 -20.126 1.00 95.38 281 TYR A O 1
ATOM 2294 N N . GLU A 1 282 ? 1.943 -4.784 -21.719 1.00 96.25 282 GLU A N 1
ATOM 2295 C CA . GLU A 1 282 ? 2.207 -5.680 -22.837 1.00 96.25 282 GLU A CA 1
ATOM 2296 C C . GLU A 1 282 ? 3.688 -6.087 -22.853 1.00 96.25 282 GLU A C 1
ATOM 2298 O O . GLU A 1 282 ? 4.544 -5.209 -22.841 1.00 96.25 282 GLU A O 1
ATOM 2303 N N . PRO A 1 283 ? 4.020 -7.393 -22.865 1.00 94.56 283 PRO A N 1
ATOM 2304 C CA . PRO A 1 283 ? 5.412 -7.818 -22.912 1.00 94.56 283 PRO A CA 1
ATOM 2305 C C . PRO A 1 283 ? 6.111 -7.353 -24.193 1.00 94.56 283 PRO A C 1
ATOM 2307 O O . PRO A 1 283 ? 5.620 -7.607 -25.289 1.00 94.56 283 PRO A O 1
ATOM 2310 N N . ASP A 1 284 ? 7.317 -6.812 -24.060 1.00 93.38 284 ASP A N 1
ATOM 2311 C CA . ASP A 1 284 ? 8.176 -6.368 -25.171 1.00 93.38 284 ASP A CA 1
ATOM 2312 C C . ASP A 1 284 ? 8.792 -7.510 -26.016 1.00 93.38 284 ASP A C 1
ATOM 2314 O O . ASP A 1 284 ? 9.595 -7.271 -26.916 1.00 93.38 284 ASP A O 1
ATOM 2318 N N . GLY A 1 285 ? 8.458 -8.770 -25.712 1.00 94.00 285 GLY A N 1
ATOM 2319 C CA . GLY A 1 285 ? 8.985 -9.961 -26.386 1.00 94.00 285 GLY A CA 1
ATOM 2320 C C . GLY A 1 285 ? 10.408 -10.374 -25.985 1.00 94.00 285 GLY A C 1
ATOM 2321 O O . GLY A 1 285 ? 10.873 -11.420 -26.433 1.00 94.00 285 GLY A O 1
ATOM 2322 N N . SER A 1 286 ? 11.095 -9.628 -25.112 1.00 91.06 286 SER A N 1
ATOM 2323 C CA . SER A 1 286 ? 12.489 -9.910 -24.722 1.00 91.06 286 SER A CA 1
ATOM 2324 C C . SER A 1 286 ? 12.664 -11.141 -23.824 1.00 91.06 286 SER A C 1
ATOM 2326 O O . SER A 1 286 ? 13.778 -11.630 -23.648 1.00 91.06 286 SER A O 1
ATOM 2328 N N . GLY A 1 287 ? 11.581 -11.623 -23.206 1.00 90.06 287 GLY A N 1
ATOM 2329 C CA . GLY A 1 287 ? 11.630 -12.660 -22.172 1.00 90.06 287 GLY A CA 1
ATOM 2330 C C . GLY A 1 287 ? 12.195 -12.179 -20.828 1.00 90.06 287 GLY A C 1
ATOM 2331 O O . GLY A 1 287 ? 12.302 -12.977 -19.896 1.00 90.06 287 GLY A O 1
ATOM 2332 N N . ASN A 1 288 ? 12.532 -10.890 -20.695 1.00 91.31 288 ASN A N 1
ATOM 2333 C CA . ASN A 1 288 ? 12.958 -10.316 -19.425 1.00 91.31 288 ASN A CA 1
ATOM 2334 C C . ASN A 1 288 ? 11.806 -10.305 -18.415 1.00 91.31 288 ASN A C 1
ATOM 2336 O O . ASN A 1 288 ? 10.671 -9.960 -18.748 1.00 91.31 288 ASN A O 1
ATOM 2340 N N . LEU A 1 289 ? 12.133 -10.636 -17.162 1.00 88.56 289 LEU A N 1
ATOM 2341 C CA . LEU A 1 289 ? 11.197 -10.573 -16.037 1.00 88.56 289 LEU A CA 1
ATOM 2342 C C . LEU A 1 289 ? 10.757 -9.131 -15.723 1.00 88.56 289 LEU A C 1
ATOM 2344 O O . LEU A 1 289 ? 9.620 -8.909 -15.320 1.00 88.56 289 LEU A O 1
ATOM 2348 N N . PHE A 1 290 ? 11.663 -8.172 -15.899 1.00 92.56 290 PHE A N 1
ATOM 2349 C CA . PHE A 1 290 ? 11.462 -6.739 -15.717 1.00 92.56 290 PHE A CA 1
ATOM 2350 C C . PHE A 1 290 ? 11.783 -6.002 -17.022 1.00 92.56 290 PHE A C 1
ATOM 2352 O O . PHE A 1 290 ? 12.828 -6.216 -17.640 1.00 92.56 290 PHE A O 1
ATOM 2359 N N . GLN A 1 291 ? 10.881 -5.108 -17.405 1.00 94.31 291 GLN A N 1
ATOM 2360 C CA . GLN A 1 291 ? 10.864 -4.337 -18.655 1.00 94.31 291 GLN A CA 1
ATOM 2361 C C . GLN A 1 291 ? 10.714 -2.840 -18.354 1.00 94.31 291 GLN A C 1
ATOM 2363 O O . GLN A 1 291 ? 10.662 -2.467 -17.179 1.00 94.31 291 GLN A O 1
ATOM 2368 N N . LEU A 1 292 ? 10.618 -1.980 -19.377 1.00 95.56 292 LEU A N 1
ATOM 2369 C CA . LEU A 1 292 ? 10.485 -0.528 -19.188 1.00 95.56 292 LEU A CA 1
ATOM 2370 C C . LEU A 1 292 ? 9.354 -0.221 -18.214 1.00 95.56 292 LEU A C 1
ATOM 2372 O O . LEU A 1 292 ? 9.570 0.387 -17.173 1.00 95.56 292 LEU A O 1
ATOM 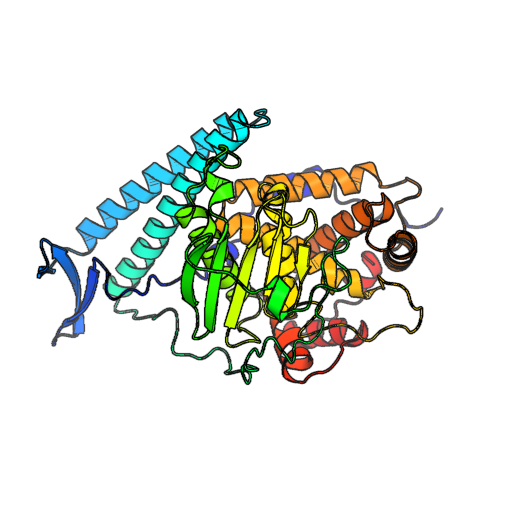2376 N N . GLU A 1 293 ? 8.167 -0.743 -18.493 1.00 96.62 293 GLU A N 1
ATOM 2377 C CA . GLU A 1 293 ? 6.933 -0.522 -17.746 1.00 96.62 293 GLU A CA 1
ATOM 2378 C C . GLU A 1 293 ? 6.976 -1.086 -16.312 1.00 96.62 293 GLU A C 1
ATOM 2380 O O . GLU A 1 293 ? 6.059 -0.857 -15.522 1.00 96.62 293 GLU A O 1
ATOM 2385 N N . THR A 1 294 ? 8.066 -1.748 -15.906 1.00 95.94 294 THR A N 1
ATOM 2386 C CA . THR A 1 294 ? 8.274 -2.181 -14.514 1.00 95.94 294 THR A CA 1
ATOM 2387 C C . THR A 1 294 ? 8.344 -1.005 -13.536 1.00 95.94 294 THR A C 1
ATOM 2389 O O . THR A 1 294 ? 8.025 -1.179 -12.355 1.00 95.94 294 THR A O 1
ATOM 2392 N N . TYR A 1 295 ? 8.660 0.220 -13.984 1.00 96.50 295 TYR A N 1
ATOM 2393 C CA . TYR A 1 295 ? 8.508 1.389 -13.105 1.00 96.50 295 TYR A CA 1
ATOM 2394 C C . TYR A 1 295 ? 7.041 1.609 -12.688 1.00 96.50 295 TYR A C 1
ATOM 2396 O O . TYR A 1 295 ? 6.808 2.152 -11.608 1.00 96.50 295 TYR A O 1
ATOM 2404 N N . ILE A 1 296 ? 6.058 1.157 -13.482 1.00 96.88 296 ILE A N 1
ATOM 2405 C CA . ILE A 1 296 ? 4.650 1.117 -13.074 1.00 96.88 296 ILE A CA 1
ATOM 2406 C C . ILE A 1 296 ? 4.398 -0.063 -12.140 1.00 96.88 296 ILE A C 1
ATOM 2408 O O . ILE A 1 296 ? 3.958 0.136 -11.007 1.00 96.88 296 ILE A O 1
ATOM 2412 N N . THR A 1 297 ? 4.660 -1.293 -12.585 1.00 95.69 297 THR A N 1
ATOM 2413 C CA . THR A 1 297 ? 4.200 -2.487 -11.850 1.00 95.69 297 THR A CA 1
ATOM 2414 C C . THR A 1 297 ? 4.915 -2.695 -10.526 1.00 95.69 297 THR A C 1
ATOM 2416 O O . THR A 1 297 ? 4.276 -3.094 -9.558 1.00 95.69 297 THR A O 1
ATOM 2419 N N . GLU A 1 298 ? 6.207 -2.385 -10.447 1.00 94.12 298 GLU A N 1
ATOM 2420 C CA . GLU A 1 298 ? 6.988 -2.485 -9.212 1.00 94.12 298 GLU A CA 1
ATOM 2421 C C . GLU A 1 298 ? 7.183 -1.116 -8.567 1.00 94.12 298 GLU A C 1
ATOM 2423 O O . GLU A 1 298 ? 6.925 -0.953 -7.377 1.00 94.12 298 GLU A O 1
ATOM 2428 N N . GLY A 1 299 ? 7.577 -0.100 -9.339 1.00 94.94 299 GLY A N 1
ATOM 2429 C CA . GLY A 1 299 ? 7.874 1.227 -8.790 1.00 94.94 299 GLY A CA 1
ATOM 2430 C C . GLY A 1 299 ? 6.690 1.893 -8.101 1.00 94.94 299 GLY A C 1
ATOM 2431 O O . GLY A 1 299 ? 6.805 2.326 -6.950 1.00 94.94 299 GLY A O 1
ATOM 2432 N N . MET A 1 300 ? 5.529 1.919 -8.764 1.00 97.25 300 MET A N 1
ATOM 2433 C CA . MET A 1 300 ? 4.303 2.470 -8.170 1.00 97.25 300 MET A CA 1
ATOM 2434 C C . MET A 1 300 ? 3.803 1.595 -7.027 1.00 97.25 300 MET A C 1
ATOM 2436 O O . MET A 1 300 ? 3.299 2.114 -6.035 1.00 97.25 300 MET A O 1
ATOM 2440 N N . THR A 1 301 ? 3.994 0.277 -7.114 1.00 97.12 301 THR A N 1
ATOM 2441 C CA . THR A 1 301 ? 3.648 -0.646 -6.027 1.00 97.12 301 THR A CA 1
ATOM 2442 C C . THR A 1 301 ? 4.477 -0.368 -4.774 1.00 97.12 301 THR A C 1
ATOM 2444 O O . THR A 1 301 ? 3.909 -0.265 -3.684 1.00 97.12 301 THR A O 1
ATOM 2447 N N . ILE A 1 302 ? 5.786 -0.133 -4.900 1.00 96.00 302 ILE A N 1
ATOM 2448 C CA . ILE A 1 302 ? 6.653 0.262 -3.778 1.00 96.00 302 ILE A CA 1
ATOM 2449 C C . ILE A 1 302 ? 6.205 1.618 -3.219 1.00 96.00 302 ILE A C 1
ATOM 2451 O O . ILE A 1 302 ? 6.053 1.776 -2.003 1.00 96.00 302 ILE A O 1
ATOM 2455 N N . TYR A 1 303 ? 5.929 2.587 -4.091 1.00 97.19 303 TYR A N 1
ATOM 2456 C CA . TYR A 1 303 ? 5.471 3.912 -3.679 1.00 97.19 303 TYR A CA 1
ATOM 2457 C C . TYR A 1 303 ? 4.148 3.862 -2.898 1.00 97.19 303 TYR A C 1
ATOM 2459 O O . TYR A 1 303 ? 4.038 4.421 -1.799 1.00 97.19 303 TYR A O 1
ATOM 2467 N N . PHE A 1 304 ? 3.159 3.127 -3.402 1.00 96.75 304 PHE A N 1
ATOM 2468 C CA . PHE A 1 304 ? 1.883 2.928 -2.722 1.00 96.75 304 PHE A CA 1
ATOM 2469 C C . PHE A 1 304 ? 2.006 2.104 -1.449 1.00 96.75 304 PHE A C 1
ATOM 2471 O O . PHE A 1 304 ? 1.334 2.416 -0.466 1.00 96.75 304 PHE A O 1
ATOM 2478 N N . THR A 1 305 ? 2.901 1.118 -1.410 1.00 95.69 305 THR A N 1
ATOM 2479 C CA . THR A 1 305 ? 3.225 0.374 -0.185 1.00 95.69 305 THR A CA 1
ATOM 2480 C C . THR A 1 305 ? 3.671 1.335 0.909 1.00 95.69 305 THR A C 1
ATOM 2482 O O . THR A 1 305 ? 3.142 1.308 2.024 1.00 95.69 305 THR A O 1
ATOM 2485 N N . ASN A 1 306 ? 4.589 2.244 0.578 1.00 94.62 306 ASN A N 1
ATOM 2486 C CA . ASN A 1 306 ? 5.078 3.254 1.509 1.00 94.62 306 ASN A CA 1
ATOM 2487 C C . ASN A 1 306 ? 3.942 4.180 1.967 1.00 94.62 306 ASN A C 1
ATOM 2489 O O . ASN A 1 306 ? 3.818 4.457 3.166 1.00 94.62 306 ASN A O 1
ATOM 2493 N N . ARG A 1 307 ? 3.080 4.637 1.047 1.00 95.00 307 ARG A N 1
ATOM 2494 C CA . ARG A 1 307 ? 1.910 5.467 1.386 1.00 95.00 307 ARG A CA 1
ATOM 2495 C C . ARG A 1 307 ? 0.945 4.740 2.321 1.00 95.00 307 ARG A C 1
ATOM 2497 O O . ARG A 1 307 ? 0.614 5.284 3.374 1.00 95.00 307 ARG A O 1
ATOM 2504 N N . VAL A 1 308 ? 0.559 3.501 2.009 1.00 94.25 308 VAL A N 1
ATOM 2505 C CA . VAL A 1 308 ? -0.305 2.655 2.856 1.00 94.25 308 VAL A CA 1
ATOM 2506 C C . VAL A 1 308 ? 0.280 2.499 4.252 1.00 94.25 308 VAL A C 1
ATOM 2508 O O . VAL A 1 308 ? -0.430 2.662 5.244 1.00 94.25 308 VAL A O 1
ATOM 2511 N N . GLN A 1 309 ? 1.581 2.245 4.374 1.00 91.50 309 GLN A N 1
ATOM 2512 C CA . GLN A 1 309 ? 2.227 2.182 5.684 1.00 91.50 309 GLN A CA 1
ATOM 2513 C C . GLN A 1 309 ? 2.179 3.521 6.423 1.00 91.50 309 GLN A C 1
ATOM 2515 O O . GLN A 1 309 ? 1.912 3.547 7.628 1.00 91.50 309 GLN A O 1
ATOM 2520 N N . GLY A 1 310 ? 2.369 4.636 5.718 1.00 91.75 310 GLY A N 1
ATOM 2521 C CA . GLY A 1 310 ? 2.160 5.979 6.256 1.00 91.75 310 GLY A CA 1
ATOM 2522 C C . GLY A 1 310 ? 0.766 6.162 6.861 1.00 91.75 310 GLY A C 1
ATOM 2523 O O . GLY A 1 310 ? 0.626 6.640 7.994 1.00 91.75 310 GLY A O 1
ATOM 2524 N N . PHE A 1 311 ? -0.261 5.725 6.133 1.00 89.25 311 PHE A N 1
ATOM 2525 C CA . PHE A 1 311 ? -1.665 5.856 6.519 1.00 89.25 311 PHE A CA 1
ATOM 2526 C C . PHE A 1 311 ? -2.071 4.930 7.662 1.00 89.25 311 PHE A C 1
ATOM 2528 O O . PHE A 1 311 ? -2.664 5.375 8.655 1.00 89.25 311 PHE A O 1
ATOM 2535 N N . VAL A 1 312 ? -1.763 3.643 7.534 1.00 91.06 312 VAL A N 1
ATOM 2536 C CA . VAL A 1 312 ? -2.205 2.599 8.463 1.00 91.06 312 VAL A CA 1
ATOM 2537 C C . VAL A 1 312 ? -1.323 2.566 9.704 1.00 91.06 312 VAL A C 1
ATOM 2539 O O . VAL A 1 312 ? -1.830 2.477 10.825 1.00 91.06 312 VAL A O 1
ATOM 2542 N N . MET A 1 313 ? -0.005 2.672 9.527 1.00 89.25 313 MET A N 1
ATOM 2543 C CA . MET A 1 313 ? 0.958 2.434 10.599 1.00 89.25 313 MET A CA 1
ATOM 2544 C C . MET A 1 313 ? 1.390 3.727 11.277 1.00 89.25 313 MET A C 1
ATOM 2546 O O . MET A 1 313 ? 1.134 3.910 12.471 1.00 89.25 313 MET A O 1
ATOM 2550 N N . SER A 1 314 ? 2.065 4.600 10.530 1.00 88.75 314 SER A N 1
ATOM 2551 C CA . SER A 1 314 ? 2.382 5.975 10.923 1.00 88.75 314 SER A CA 1
ATOM 2552 C C . SER A 1 314 ? 3.124 6.701 9.803 1.00 88.75 314 SER A C 1
ATOM 2554 O O . SER A 1 314 ? 3.974 6.107 9.145 1.00 88.75 314 SER A O 1
ATOM 2556 N N . GLU A 1 315 ? 2.933 8.016 9.699 1.00 87.81 315 GLU A N 1
ATOM 2557 C CA . GLU A 1 315 ? 3.682 8.898 8.786 1.00 87.81 315 GLU A CA 1
ATOM 2558 C C . GLU A 1 315 ? 5.213 8.784 8.947 1.00 87.81 315 GLU A C 1
ATOM 2560 O O . GLU A 1 315 ? 5.969 9.018 8.008 1.00 87.81 315 GLU A O 1
ATOM 2565 N N . PHE A 1 316 ? 5.682 8.403 10.140 1.00 87.12 316 PHE A N 1
ATOM 2566 C CA . PHE A 1 316 ? 7.098 8.149 10.388 1.00 87.12 316 PHE A CA 1
ATOM 2567 C C . PHE A 1 316 ? 7.650 7.021 9.510 1.00 87.12 316 PHE A C 1
ATOM 2569 O O . PHE A 1 316 ? 8.722 7.197 8.947 1.00 87.12 316 PHE A O 1
ATOM 2576 N N . GLU A 1 317 ? 6.918 5.914 9.351 1.00 86.75 317 GLU A N 1
ATOM 2577 C CA . GLU A 1 317 ? 7.366 4.778 8.529 1.00 86.75 317 GLU A CA 1
ATOM 2578 C C . GLU A 1 317 ? 7.491 5.180 7.059 1.00 86.75 317 GLU A C 1
ATOM 2580 O O . GLU A 1 317 ? 8.478 4.836 6.415 1.00 86.75 317 GLU A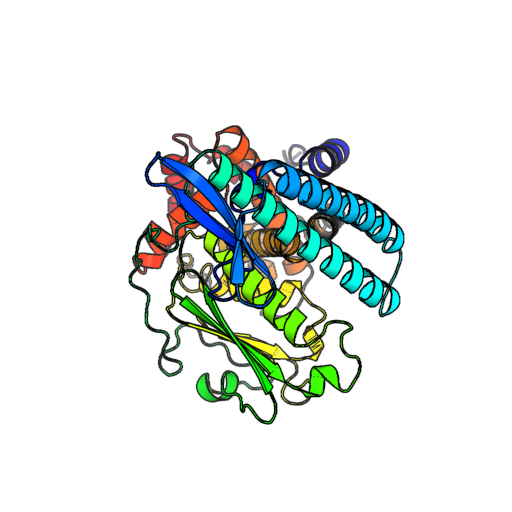 O 1
ATOM 2585 N N . TYR A 1 318 ? 6.536 5.969 6.552 1.00 91.25 318 TYR A N 1
ATOM 2586 C CA . TYR A 1 318 ? 6.611 6.524 5.200 1.00 91.25 318 TYR A CA 1
ATOM 2587 C C . TYR A 1 318 ? 7.881 7.363 5.027 1.00 91.25 318 TYR A C 1
ATOM 2589 O O . TYR A 1 318 ? 8.674 7.119 4.121 1.00 91.25 318 TYR A O 1
ATOM 2597 N N . LYS A 1 319 ? 8.120 8.321 5.931 1.00 90.25 319 LYS A N 1
ATOM 2598 C CA . LYS A 1 319 ? 9.286 9.213 5.854 1.00 90.25 319 LYS A CA 1
ATOM 2599 C C . LYS A 1 319 ? 10.611 8.466 5.980 1.00 90.25 319 LYS A C 1
ATOM 2601 O O . LYS A 1 319 ? 11.544 8.777 5.244 1.00 90.25 319 LYS A O 1
ATOM 2606 N N . ASP A 1 320 ? 10.704 7.514 6.902 1.00 88.50 320 ASP A N 1
ATOM 2607 C CA . ASP A 1 320 ? 11.922 6.732 7.125 1.00 88.50 320 ASP A CA 1
ATOM 2608 C C . ASP A 1 320 ? 12.236 5.841 5.916 1.00 88.50 320 ASP A C 1
ATOM 2610 O O . ASP A 1 320 ? 13.370 5.828 5.434 1.00 88.50 320 ASP A O 1
ATOM 2614 N N . THR A 1 321 ? 11.215 5.200 5.341 1.00 90.19 321 THR A N 1
ATOM 2615 C CA . THR A 1 321 ? 11.384 4.342 4.161 1.00 90.19 321 THR A CA 1
ATOM 2616 C C . THR A 1 321 ? 11.726 5.150 2.912 1.00 90.19 321 THR A C 1
ATOM 2618 O O . THR A 1 321 ? 12.688 4.816 2.223 1.00 90.19 321 THR A O 1
ATOM 2621 N N . MET A 1 322 ? 11.033 6.266 2.656 1.00 93.31 322 MET A N 1
ATOM 2622 C CA . MET A 1 322 ? 11.368 7.163 1.539 1.00 93.31 322 MET A CA 1
ATOM 2623 C C . MET A 1 322 ? 12.793 7.711 1.661 1.00 93.31 322 MET A C 1
ATOM 2625 O O . MET A 1 322 ? 13.509 7.809 0.666 1.00 93.31 322 MET A O 1
ATOM 2629 N N . LYS A 1 323 ? 13.240 8.023 2.884 1.00 93.00 323 LYS A N 1
ATOM 2630 C CA . LYS A 1 323 ? 14.618 8.447 3.145 1.00 93.00 323 LYS A CA 1
ATOM 2631 C C . LYS A 1 323 ? 15.623 7.318 2.893 1.00 93.00 323 LYS A C 1
ATOM 2633 O O . LYS A 1 323 ? 16.681 7.577 2.330 1.00 93.00 323 LYS A O 1
ATOM 2638 N N . SER A 1 324 ? 15.305 6.088 3.294 1.00 91.94 324 SER A N 1
ATOM 2639 C CA . SER A 1 324 ? 16.138 4.909 3.028 1.00 91.94 324 SER A CA 1
ATOM 2640 C C . SER A 1 324 ? 16.289 4.649 1.527 1.00 91.94 324 SER A C 1
ATOM 2642 O O . SER A 1 324 ? 17.408 4.486 1.053 1.00 91.94 324 SER A O 1
ATOM 2644 N N . LEU A 1 325 ? 15.193 4.689 0.762 1.00 93.25 325 LEU A N 1
ATOM 2645 C CA . LEU A 1 325 ? 15.220 4.515 -0.697 1.00 93.25 325 LEU A CA 1
ATOM 2646 C C . LEU A 1 325 ? 15.989 5.644 -1.391 1.00 93.25 325 LEU A C 1
ATOM 2648 O O . LEU A 1 325 ? 16.769 5.388 -2.302 1.00 93.25 325 LEU A O 1
ATOM 2652 N N . TRP A 1 326 ? 15.850 6.882 -0.910 1.00 94.38 326 TRP A N 1
ATOM 2653 C CA . TRP A 1 326 ? 16.692 7.989 -1.360 1.00 94.38 326 TRP A CA 1
ATOM 2654 C C . TRP A 1 326 ? 18.181 7.733 -1.108 1.00 94.38 326 TRP A C 1
ATOM 2656 O O . TRP A 1 326 ? 18.991 7.935 -2.008 1.00 94.38 326 TRP A O 1
ATOM 2666 N N . PHE A 1 327 ? 18.554 7.259 0.085 1.00 94.81 327 PHE A N 1
ATOM 2667 C CA . PHE A 1 327 ? 19.948 6.922 0.374 1.00 94.81 327 PHE A CA 1
ATOM 2668 C C . PHE A 1 327 ? 20.472 5.800 -0.522 1.00 94.81 327 PHE A C 1
ATOM 2670 O O . PHE A 1 327 ? 21.556 5.925 -1.081 1.00 94.81 327 PHE A O 1
ATOM 2677 N N . GLN A 1 328 ? 19.668 4.759 -0.735 1.00 94.06 328 GLN A N 1
ATOM 2678 C CA . GLN A 1 328 ? 20.020 3.675 -1.649 1.00 94.06 328 GLN A CA 1
ATOM 2679 C C . GLN A 1 328 ? 20.259 4.178 -3.077 1.00 94.06 328 GLN A C 1
ATOM 2681 O O . GLN A 1 328 ? 21.190 3.709 -3.731 1.00 94.06 328 GLN A O 1
ATOM 2686 N N . TYR A 1 329 ? 19.452 5.133 -3.545 1.00 95.06 329 TYR A N 1
ATOM 2687 C CA . TYR A 1 329 ? 19.639 5.768 -4.844 1.00 95.06 329 TYR A CA 1
ATOM 2688 C C . TYR A 1 329 ? 20.951 6.561 -4.893 1.00 95.06 329 TYR A C 1
ATOM 2690 O O . TYR A 1 329 ? 21.813 6.245 -5.709 1.00 95.06 329 TYR A O 1
ATOM 2698 N N . ILE A 1 330 ? 21.162 7.531 -3.992 1.00 95.56 330 ILE A N 1
ATOM 2699 C CA . ILE A 1 330 ? 22.347 8.409 -4.058 1.00 95.56 330 ILE A CA 1
ATOM 2700 C C . ILE A 1 330 ? 23.672 7.662 -3.873 1.00 95.56 330 ILE A C 1
ATOM 2702 O O . ILE A 1 330 ? 24.667 8.063 -4.465 1.00 95.56 330 ILE A O 1
ATOM 2706 N N . GLU A 1 331 ? 23.698 6.577 -3.093 1.00 95.12 331 GLU A N 1
ATOM 2707 C CA . GLU A 1 331 ? 24.894 5.739 -2.909 1.00 95.12 331 GLU A CA 1
ATOM 2708 C C . GLU A 1 331 ? 25.314 5.012 -4.195 1.00 95.12 331 GLU A C 1
ATOM 2710 O O . GLU A 1 331 ? 26.444 4.537 -4.295 1.00 95.12 331 GLU A O 1
ATOM 2715 N N . ARG A 1 332 ? 24.406 4.903 -5.171 1.00 94.56 332 ARG A N 1
ATOM 2716 C CA . ARG A 1 332 ? 24.611 4.169 -6.425 1.00 94.56 332 ARG A CA 1
ATOM 2717 C C . ARG A 1 332 ? 24.758 5.077 -7.640 1.00 94.56 332 ARG A C 1
ATOM 2719 O O . ARG A 1 332 ? 25.200 4.586 -8.679 1.00 94.56 332 ARG A O 1
ATOM 2726 N N . ILE A 1 333 ? 24.454 6.369 -7.524 1.00 94.00 333 ILE A N 1
ATOM 2727 C CA . ILE A 1 333 ? 24.684 7.324 -8.613 1.00 94.00 333 ILE A CA 1
ATOM 2728 C C . ILE A 1 333 ? 26.187 7.431 -8.926 1.00 94.00 333 ILE A C 1
ATOM 2730 O O . ILE A 1 333 ? 27.018 7.443 -8.017 1.00 94.00 333 ILE A O 1
ATOM 2734 N N . GLY A 1 334 ? 26.545 7.486 -10.213 1.00 94.56 334 GLY A N 1
ATOM 2735 C CA . GLY A 1 334 ? 27.934 7.506 -10.685 1.00 94.56 334 GLY A CA 1
ATOM 2736 C C . GLY A 1 334 ? 28.672 6.166 -10.568 1.00 94.56 334 GLY A C 1
ATOM 2737 O O . GLY A 1 334 ? 29.856 6.085 -10.894 1.00 94.56 334 GLY A O 1
ATOM 2738 N N . THR A 1 335 ? 27.999 5.108 -10.109 1.00 96.94 335 THR A N 1
ATOM 2739 C CA . THR A 1 335 ? 28.545 3.744 -10.072 1.00 96.94 335 THR A CA 1
ATOM 2740 C C . THR A 1 335 ? 28.101 2.944 -11.300 1.00 96.94 335 THR A C 1
ATOM 2742 O O . THR A 1 335 ? 27.295 3.402 -12.102 1.00 96.94 335 THR A O 1
ATOM 2745 N N . LYS A 1 336 ? 28.539 1.682 -11.418 1.00 96.44 336 LYS A N 1
ATOM 2746 C CA . LYS A 1 336 ? 28.074 0.757 -12.473 1.00 96.44 336 LYS A CA 1
ATOM 2747 C C . LYS A 1 336 ? 26.568 0.423 -12.439 1.00 96.44 336 LYS A C 1
ATOM 2749 O O . LYS A 1 336 ? 26.099 -0.321 -13.298 1.00 96.44 336 LYS A O 1
ATOM 2754 N N . TYR A 1 337 ? 25.849 0.869 -11.407 1.00 96.81 337 TYR A N 1
ATOM 2755 C CA . TYR A 1 337 ? 24.403 0.682 -11.253 1.00 96.81 337 TYR A CA 1
ATOM 2756 C C . TYR A 1 337 ? 23.595 1.902 -11.722 1.00 96.81 337 TYR A C 1
ATOM 2758 O O . TYR A 1 337 ? 22.377 1.803 -11.832 1.00 96.81 337 TYR A O 1
ATOM 2766 N N . ASP A 1 338 ? 24.255 3.029 -11.999 1.00 95.75 338 ASP A N 1
ATOM 2767 C CA . ASP A 1 338 ? 23.638 4.248 -12.520 1.00 95.75 338 ASP A CA 1
ATOM 2768 C C . ASP A 1 338 ? 23.432 4.128 -14.034 1.00 95.75 338 ASP A C 1
ATOM 2770 O O . ASP A 1 338 ? 24.273 4.523 -14.840 1.00 95.75 338 ASP A O 1
ATOM 2774 N N . LEU A 1 339 ? 22.336 3.473 -14.408 1.00 95.50 339 LEU A N 1
ATOM 2775 C CA . LEU A 1 339 ? 21.994 3.130 -15.785 1.00 95.50 339 LEU A CA 1
ATOM 2776 C C . LEU A 1 339 ? 20.634 3.736 -16.160 1.00 95.50 339 LEU A C 1
ATOM 2778 O O . LEU A 1 339 ? 19.803 3.950 -15.271 1.00 95.50 339 LEU A O 1
ATOM 2782 N N . PRO A 1 340 ? 20.360 3.960 -17.461 1.00 95.19 340 PRO A N 1
ATOM 2783 C CA . PRO A 1 340 ? 19.002 4.213 -17.941 1.00 95.19 340 PRO A CA 1
ATOM 2784 C C . PRO A 1 340 ? 18.032 3.134 -17.451 1.00 95.19 340 PRO A C 1
ATOM 2786 O O . PRO A 1 340 ? 18.420 1.966 -17.318 1.00 95.19 340 PRO A O 1
ATOM 2789 N N . PHE A 1 341 ? 16.771 3.492 -17.196 1.00 95.62 341 PHE A N 1
ATOM 2790 C CA . PHE A 1 341 ? 15.863 2.591 -16.478 1.00 95.62 341 PHE A CA 1
ATOM 2791 C C . PHE A 1 341 ? 15.599 1.287 -17.247 1.00 95.62 341 PHE A C 1
ATOM 2793 O O . PHE A 1 341 ? 15.519 0.214 -16.644 1.00 95.62 341 PHE A O 1
ATOM 2800 N N . GLN A 1 342 ? 15.546 1.363 -18.580 1.00 95.06 342 GLN A N 1
ATOM 2801 C CA . GLN A 1 342 ? 15.408 0.192 -19.447 1.00 95.06 342 GLN A CA 1
ATOM 2802 C C . GLN A 1 342 ? 16.566 -0.799 -19.270 1.00 95.06 342 GLN A C 1
ATOM 2804 O O . GLN A 1 342 ? 16.351 -1.997 -19.078 1.00 95.06 342 GLN A O 1
ATOM 2809 N N . GLU A 1 343 ? 17.807 -0.306 -19.289 1.00 96.06 343 GLU A N 1
ATOM 2810 C CA . GLU A 1 343 ? 18.987 -1.156 -19.112 1.00 96.06 343 GLU A CA 1
ATOM 2811 C C . GLU A 1 343 ? 19.057 -1.713 -17.685 1.00 96.06 343 GLU A C 1
ATOM 2813 O O . GLU A 1 343 ? 19.377 -2.888 -17.477 1.00 96.06 343 GLU A O 1
ATOM 2818 N N . LEU A 1 344 ? 18.717 -0.886 -16.695 1.00 96.38 344 LEU A N 1
ATOM 2819 C CA . LEU A 1 344 ? 18.661 -1.285 -15.295 1.00 96.38 344 LEU A CA 1
ATOM 2820 C C . LEU A 1 344 ? 17.667 -2.435 -15.071 1.00 96.38 344 LEU A C 1
ATOM 2822 O O . LEU A 1 344 ? 18.010 -3.413 -14.402 1.00 96.38 344 LEU A O 1
ATOM 2826 N N . SER A 1 345 ? 16.479 -2.353 -15.673 1.00 95.44 345 SER A N 1
ATOM 2827 C CA . SER A 1 345 ? 15.431 -3.381 -15.594 1.00 95.44 345 SER A CA 1
ATOM 2828 C C . SER A 1 345 ? 15.861 -4.685 -16.269 1.00 95.44 345 SER A C 1
ATOM 2830 O O . SER A 1 345 ? 15.731 -5.767 -15.686 1.00 95.44 345 SER A O 1
ATOM 2832 N N . ALA A 1 346 ? 16.496 -4.604 -17.440 1.00 95.38 346 ALA A N 1
ATOM 2833 C CA . ALA A 1 346 ? 17.061 -5.776 -18.105 1.00 95.38 346 ALA A CA 1
ATOM 2834 C C . ALA A 1 346 ? 18.135 -6.461 -17.234 1.00 95.38 346 ALA A C 1
ATOM 2836 O O . ALA A 1 346 ? 18.086 -7.673 -17.017 1.00 95.38 346 ALA A O 1
ATOM 2837 N N . LYS A 1 347 ? 19.069 -5.706 -16.636 1.00 95.88 347 LYS A N 1
ATOM 2838 C CA . LYS A 1 347 ? 20.086 -6.286 -15.733 1.00 95.88 347 LYS A CA 1
ATOM 2839 C C . LYS A 1 347 ? 19.490 -6.831 -14.435 1.00 95.88 347 LYS A C 1
ATOM 2841 O O . LYS A 1 347 ? 19.960 -7.850 -13.928 1.00 95.88 347 LYS A O 1
ATOM 2846 N N . ALA A 1 348 ? 18.458 -6.188 -13.895 1.00 94.75 348 ALA A N 1
ATOM 2847 C CA . ALA A 1 348 ? 17.714 -6.694 -12.747 1.00 94.75 348 ALA A CA 1
ATOM 2848 C C . ALA A 1 348 ? 17.028 -8.036 -13.060 1.00 94.75 348 ALA A C 1
ATOM 2850 O O . ALA A 1 348 ? 16.988 -8.912 -12.193 1.00 94.75 348 ALA A O 1
ATOM 2851 N N . SER A 1 349 ? 16.561 -8.225 -14.299 1.00 94.06 349 SER A N 1
ATOM 2852 C CA . SER A 1 349 ? 15.917 -9.461 -14.769 1.00 94.06 349 SER A CA 1
ATOM 2853 C C . SER A 1 349 ? 16.859 -10.651 -14.789 1.00 94.06 349 SER A C 1
ATOM 2855 O O . SER A 1 349 ? 16.460 -11.750 -14.411 1.00 94.06 349 SER A O 1
ATOM 2857 N N . LEU A 1 350 ? 18.129 -10.431 -15.142 1.00 91.81 350 LEU A N 1
ATOM 2858 C CA . LEU A 1 350 ? 19.157 -11.479 -15.130 1.00 91.81 350 LEU A CA 1
ATOM 2859 C C . LEU A 1 350 ? 19.372 -12.079 -13.731 1.00 91.81 350 LEU A C 1
ATOM 2861 O O . LEU A 1 350 ? 19.812 -13.218 -13.607 1.00 91.81 350 LEU A O 1
ATOM 2865 N N . ALA A 1 351 ? 19.038 -11.338 -12.670 1.00 88.19 351 ALA A N 1
ATOM 2866 C CA . ALA A 1 351 ? 19.085 -11.834 -11.295 1.00 88.19 351 ALA A CA 1
ATOM 2867 C C . ALA A 1 351 ? 17.850 -12.674 -10.892 1.00 88.19 351 ALA A C 1
ATOM 2869 O O . ALA A 1 351 ? 17.740 -13.092 -9.735 1.00 88.19 351 ALA A O 1
ATOM 2870 N N . GLY A 1 352 ? 16.906 -12.912 -11.809 1.00 85.69 352 GLY A N 1
ATOM 2871 C CA . GLY A 1 352 ? 15.703 -13.710 -11.572 1.00 85.69 352 GLY A CA 1
ATOM 2872 C C . GLY A 1 352 ? 14.832 -13.112 -10.473 1.00 85.69 352 GLY A C 1
ATOM 2873 O O . GLY A 1 352 ? 14.619 -11.907 -10.444 1.00 85.69 352 GLY A O 1
ATOM 2874 N N . THR A 1 353 ? 14.351 -13.928 -9.530 1.00 78.50 353 THR A N 1
ATOM 2875 C CA . THR A 1 353 ? 13.577 -13.497 -8.344 1.00 78.50 353 THR A CA 1
ATOM 2876 C C . THR A 1 353 ? 14.447 -13.220 -7.107 1.00 78.50 353 THR A C 1
ATOM 2878 O O . THR A 1 353 ? 13.940 -12.718 -6.108 1.00 78.50 353 THR A O 1
ATOM 2881 N N . GLY A 1 354 ? 15.765 -13.451 -7.177 1.00 78.62 354 GLY A N 1
ATOM 2882 C CA . GLY A 1 354 ? 16.705 -13.223 -6.070 1.00 78.62 354 GLY A CA 1
ATOM 2883 C C . GLY A 1 354 ? 16.991 -11.744 -5.783 1.00 78.62 354 GLY A C 1
ATOM 2884 O O . GLY A 1 354 ? 16.507 -10.859 -6.484 1.00 78.62 354 GLY A O 1
ATOM 2885 N N . THR A 1 355 ? 17.788 -11.449 -4.755 1.00 82.56 355 THR A N 1
ATOM 2886 C CA . THR A 1 355 ? 18.241 -10.077 -4.460 1.00 82.56 355 THR A CA 1
ATOM 2887 C C . THR A 1 355 ? 19.480 -9.719 -5.277 1.00 82.56 355 THR A C 1
ATOM 2889 O O . THR A 1 355 ? 20.418 -10.510 -5.346 1.00 82.56 355 THR A O 1
ATOM 2892 N N . SER A 1 356 ? 19.526 -8.514 -5.848 1.00 93.62 356 SER A N 1
ATOM 2893 C CA . SER A 1 356 ? 20.710 -7.985 -6.535 1.00 93.62 356 SER A CA 1
ATOM 2894 C C . SER A 1 356 ? 20.807 -6.471 -6.378 1.00 93.62 356 SER A C 1
ATOM 2896 O O . SER A 1 356 ? 19.805 -5.796 -6.154 1.00 93.62 356 SER A O 1
ATOM 2898 N N . GLU A 1 357 ? 22.011 -5.927 -6.540 1.00 95.44 357 GLU A N 1
ATOM 2899 C CA . GLU A 1 357 ? 22.232 -4.477 -6.515 1.00 95.44 357 GLU A CA 1
ATOM 2900 C C . GLU A 1 357 ? 21.475 -3.744 -7.630 1.00 95.44 357 GLU A C 1
ATOM 2902 O O . GLU A 1 357 ? 20.963 -2.650 -7.404 1.00 95.44 357 GLU A O 1
ATOM 2907 N N . TYR A 1 358 ? 21.320 -4.375 -8.802 1.00 96.00 358 TYR A N 1
ATOM 2908 C CA . TYR A 1 358 ? 20.494 -3.844 -9.889 1.00 96.00 358 TYR A CA 1
ATOM 2909 C C . TYR A 1 358 ? 19.023 -3.745 -9.485 1.00 96.00 358 TYR A C 1
ATOM 2911 O O . TYR A 1 358 ? 18.398 -2.724 -9.742 1.00 96.00 358 TYR A O 1
ATOM 2919 N N . LYS A 1 359 ? 18.477 -4.748 -8.786 1.00 94.12 359 LYS A N 1
ATOM 2920 C CA . LYS A 1 359 ? 17.106 -4.667 -8.264 1.00 94.12 359 LYS A CA 1
ATOM 2921 C C . LYS A 1 359 ? 16.956 -3.611 -7.186 1.00 94.12 359 LYS A C 1
ATOM 2923 O O . LYS A 1 359 ? 16.003 -2.848 -7.235 1.00 94.12 359 LYS A O 1
ATOM 2928 N N . THR A 1 360 ? 17.891 -3.542 -6.239 1.00 94.38 360 THR A N 1
ATOM 2929 C CA . THR A 1 360 ? 17.872 -2.511 -5.193 1.00 94.38 360 THR A CA 1
ATOM 2930 C C . THR A 1 360 ? 17.867 -1.115 -5.814 1.00 94.38 360 THR A C 1
ATOM 2932 O O . THR A 1 360 ? 17.053 -0.273 -5.433 1.00 94.38 360 THR A O 1
ATOM 2935 N N . MET A 1 361 ? 18.713 -0.886 -6.824 1.00 96.19 361 MET A N 1
ATOM 2936 C CA . MET A 1 361 ? 18.731 0.369 -7.572 1.00 96.19 361 MET A CA 1
ATOM 2937 C C . MET A 1 361 ? 17.429 0.595 -8.349 1.00 96.19 361 MET A C 1
ATOM 2939 O O . MET A 1 361 ? 16.864 1.678 -8.256 1.00 96.19 361 MET A O 1
ATOM 2943 N N . MET A 1 362 ? 16.909 -0.416 -9.053 1.00 95.88 362 MET A N 1
ATOM 2944 C CA . MET A 1 362 ? 15.646 -0.339 -9.801 1.00 95.88 362 MET A CA 1
ATOM 2945 C C . MET A 1 362 ? 14.473 0.035 -8.887 1.00 95.88 362 MET A C 1
ATOM 2947 O O . MET A 1 362 ? 13.695 0.928 -9.215 1.00 95.88 362 MET A O 1
ATOM 2951 N N . SER A 1 363 ? 14.368 -0.597 -7.717 1.00 94.69 363 SER A N 1
ATOM 2952 C CA . SER A 1 363 ? 13.347 -0.312 -6.705 1.00 94.69 363 SER A CA 1
ATOM 2953 C C . SER A 1 363 ? 13.471 1.106 -6.146 1.00 94.69 363 SER A C 1
ATOM 2955 O O . SER A 1 363 ? 12.472 1.816 -6.046 1.00 94.69 363 SER A O 1
ATOM 2957 N N . ALA A 1 364 ? 14.687 1.549 -5.808 1.00 95.56 364 ALA A N 1
ATOM 2958 C CA . ALA A 1 364 ? 14.924 2.906 -5.321 1.00 95.56 364 ALA A CA 1
ATOM 2959 C C . ALA A 1 364 ? 14.586 3.958 -6.391 1.00 95.56 364 ALA A C 1
ATOM 2961 O O . ALA A 1 364 ? 13.837 4.897 -6.117 1.00 95.56 364 ALA A O 1
ATOM 2962 N N . TYR A 1 365 ? 15.082 3.760 -7.614 1.00 96.88 365 TYR A N 1
ATOM 2963 C CA . TYR A 1 365 ? 14.851 4.628 -8.765 1.00 96.88 365 TYR A CA 1
ATOM 2964 C C . TYR A 1 365 ? 13.361 4.770 -9.067 1.00 96.88 365 TYR A C 1
ATOM 2966 O O . TYR A 1 365 ? 12.829 5.876 -9.090 1.00 96.88 365 TYR A O 1
ATOM 2974 N N . SER A 1 366 ? 12.672 3.648 -9.262 1.00 95.94 366 SER A N 1
ATOM 2975 C CA . SER A 1 366 ? 11.273 3.635 -9.693 1.00 95.94 366 SER A CA 1
ATOM 2976 C C . SER A 1 366 ? 10.317 4.177 -8.624 1.00 95.94 366 SER A C 1
ATOM 2978 O O . SER A 1 366 ? 9.384 4.905 -8.955 1.00 95.94 366 SER A O 1
ATOM 2980 N N . ASN A 1 367 ? 10.586 3.944 -7.335 1.00 95.62 367 ASN A N 1
ATOM 2981 C CA . ASN A 1 367 ? 9.841 4.590 -6.250 1.00 95.62 367 ASN A CA 1
ATOM 2982 C C . ASN A 1 367 ? 10.054 6.117 -6.218 1.00 95.62 367 ASN A C 1
ATOM 2984 O O . ASN A 1 367 ? 9.122 6.871 -5.935 1.00 95.62 367 ASN A O 1
ATOM 2988 N N . LEU A 1 368 ? 11.277 6.597 -6.465 1.00 95.88 368 LEU A N 1
ATOM 2989 C CA . LEU A 1 368 ? 11.549 8.037 -6.519 1.00 95.88 368 LEU A CA 1
ATOM 2990 C C . LEU A 1 368 ? 10.929 8.680 -7.763 1.00 95.88 368 LEU A C 1
ATOM 2992 O O . LEU A 1 368 ? 10.385 9.778 -7.658 1.00 95.88 368 LEU A O 1
ATOM 2996 N N . PHE A 1 369 ? 10.946 7.984 -8.900 1.00 97.25 369 PHE A N 1
ATOM 2997 C CA . PHE A 1 369 ? 10.222 8.374 -10.107 1.00 97.25 369 PHE A CA 1
ATOM 2998 C C . PHE A 1 369 ? 8.723 8.530 -9.823 1.00 97.25 369 PHE A C 1
ATOM 3000 O O . PHE A 1 369 ? 8.162 9.592 -10.084 1.00 97.25 369 PHE A O 1
ATOM 3007 N N . ALA A 1 370 ? 8.100 7.521 -9.203 1.00 97.75 370 ALA A N 1
ATOM 3008 C CA . ALA A 1 370 ? 6.699 7.551 -8.783 1.00 97.75 370 ALA A CA 1
ATOM 3009 C C . ALA A 1 370 ? 6.388 8.771 -7.908 1.00 97.75 370 ALA A C 1
ATOM 3011 O O . ALA A 1 370 ? 5.435 9.509 -8.151 1.00 97.75 370 ALA A O 1
ATOM 3012 N N . TYR A 1 371 ? 7.241 9.025 -6.915 1.00 96.75 371 TYR A N 1
ATOM 3013 C CA . TYR A 1 371 ? 7.113 10.192 -6.056 1.00 96.75 371 TYR A CA 1
ATOM 3014 C C . TYR A 1 371 ? 7.197 11.511 -6.839 1.00 96.75 371 TYR A C 1
ATOM 3016 O O . TYR A 1 371 ? 6.379 12.399 -6.610 1.00 96.75 371 TYR A O 1
ATOM 3024 N N . LEU A 1 372 ? 8.161 11.660 -7.754 1.00 96.81 372 LEU A N 1
ATOM 3025 C CA . LEU A 1 372 ? 8.313 12.876 -8.561 1.00 96.81 372 LEU A CA 1
ATOM 3026 C C . LEU A 1 372 ? 7.131 13.087 -9.509 1.00 96.81 372 LEU A C 1
ATOM 3028 O O . LEU A 1 372 ? 6.630 14.207 -9.592 1.00 96.81 372 LEU A O 1
ATOM 3032 N N . LEU A 1 373 ? 6.649 12.024 -10.155 1.00 97.88 373 LEU A N 1
ATOM 3033 C CA . LEU A 1 373 ? 5.469 12.079 -11.015 1.00 97.88 373 LEU A CA 1
ATOM 3034 C C . LEU A 1 373 ? 4.242 12.537 -10.221 1.00 97.88 373 LEU A C 1
ATOM 3036 O O . LEU A 1 373 ? 3.545 13.458 -10.639 1.00 97.88 373 LEU A O 1
ATOM 3040 N N . ASP A 1 374 ? 4.026 11.973 -9.031 1.00 97.81 374 ASP A N 1
ATOM 3041 C CA . ASP A 1 374 ? 2.949 12.403 -8.137 1.00 97.81 374 ASP A CA 1
ATOM 3042 C C . ASP A 1 374 ? 3.080 13.888 -7.747 1.00 97.81 374 ASP A C 1
ATOM 3044 O O . ASP A 1 374 ? 2.093 14.619 -7.703 1.00 97.81 374 ASP A O 1
ATOM 3048 N N . ARG A 1 375 ? 4.302 14.388 -7.507 1.00 95.44 375 ARG A N 1
ATOM 3049 C CA . ARG A 1 375 ? 4.519 15.822 -7.234 1.00 95.44 375 ARG A CA 1
ATOM 3050 C C . ARG A 1 375 ? 4.211 16.704 -8.444 1.00 95.44 375 ARG A C 1
ATOM 3052 O O . ARG A 1 375 ? 3.662 17.788 -8.250 1.00 95.44 375 ARG A O 1
ATOM 3059 N N . GLU A 1 376 ? 4.551 16.273 -9.654 1.00 96.75 376 GLU A N 1
ATOM 3060 C CA . GLU A 1 376 ? 4.218 17.003 -10.882 1.00 96.75 376 GLU A CA 1
ATOM 3061 C C . GLU A 1 376 ? 2.713 17.027 -11.159 1.00 96.75 376 GLU A C 1
ATOM 3063 O O . GLU A 1 376 ? 2.184 18.064 -11.568 1.00 96.75 376 GLU A O 1
ATOM 3068 N N . LEU A 1 377 ? 2.009 15.934 -10.869 1.00 96.88 377 LEU A N 1
ATOM 3069 C CA . LEU A 1 377 ? 0.551 15.861 -10.972 1.00 96.88 377 LEU A CA 1
ATOM 3070 C C . LEU A 1 377 ? -0.135 16.771 -9.946 1.00 96.88 377 LEU A C 1
ATOM 3072 O O . LEU A 1 377 ? -1.030 17.535 -10.307 1.00 96.88 377 LEU A O 1
ATOM 3076 N N . VAL A 1 378 ? 0.350 16.794 -8.699 1.00 95.94 378 VAL A N 1
ATOM 3077 C CA . VAL A 1 378 ? -0.207 17.651 -7.633 1.00 95.94 378 VAL A CA 1
ATOM 3078 C C . VAL A 1 378 ? -0.124 19.135 -7.967 1.00 95.94 378 VAL A C 1
ATOM 3080 O O . VAL A 1 378 ? -1.050 19.879 -7.647 1.00 95.94 378 VAL A O 1
ATOM 3083 N N . LYS A 1 379 ? 0.930 19.586 -8.657 1.00 95.44 379 LYS A N 1
ATOM 3084 C CA . LYS A 1 379 ? 1.024 20.982 -9.129 1.00 95.44 379 LYS A CA 1
ATOM 3085 C C . LYS A 1 379 ? -0.109 21.371 -10.087 1.00 95.44 379 LYS A C 1
ATOM 3087 O O . LYS A 1 379 ? -0.409 22.553 -10.204 1.00 95.44 379 LYS A O 1
ATOM 3092 N N . ARG A 1 380 ? -0.721 20.387 -10.747 1.00 96.00 380 ARG A N 1
ATOM 3093 C CA . ARG A 1 380 ? -1.790 20.540 -11.744 1.00 96.00 380 ARG A CA 1
ATOM 3094 C C . ARG A 1 380 ? -3.176 20.192 -11.193 1.00 96.00 380 ARG A C 1
ATOM 3096 O O . ARG A 1 380 ? -4.138 20.186 -11.946 1.00 96.00 380 ARG A O 1
ATOM 3103 N N . GLY A 1 381 ? -3.286 19.907 -9.893 1.00 95.62 381 GLY A N 1
ATOM 3104 C CA . GLY A 1 381 ? -4.550 19.527 -9.254 1.00 95.62 381 GLY A CA 1
ATOM 3105 C C . GLY A 1 381 ? -4.902 18.040 -9.350 1.00 95.62 381 GLY A C 1
ATOM 3106 O O . GLY A 1 381 ? -5.999 17.671 -8.945 1.00 95.62 381 GLY A O 1
ATOM 3107 N N . TYR A 1 382 ? -3.980 17.199 -9.824 1.00 97.00 382 TYR A N 1
ATOM 3108 C CA . TYR A 1 382 ? -4.141 15.745 -9.922 1.00 97.00 382 TYR A CA 1
ATOM 3109 C C . TYR A 1 382 ? -3.205 15.016 -8.951 1.00 97.00 382 TYR A C 1
ATOM 3111 O O . TYR A 1 382 ? -2.435 15.620 -8.206 1.00 97.00 382 TYR A O 1
ATOM 3119 N N . SER A 1 383 ? -3.238 13.696 -8.962 1.00 96.06 383 SER A N 1
ATOM 3120 C CA . SER A 1 383 ? -2.354 12.822 -8.206 1.00 96.06 383 SER A CA 1
ATOM 3121 C C . SER A 1 383 ? -2.009 11.589 -9.027 1.00 96.06 383 SER A C 1
ATOM 3123 O O . SER A 1 383 ? -2.639 11.286 -10.041 1.00 96.06 383 SER A O 1
ATOM 3125 N N . ILE A 1 384 ? -1.021 10.829 -8.572 1.00 97.25 384 ILE A N 1
ATOM 3126 C CA . ILE A 1 384 ? -0.723 9.537 -9.189 1.00 97.25 384 ILE A CA 1
ATOM 3127 C C . ILE A 1 384 ? -1.847 8.509 -9.000 1.00 97.25 384 ILE A C 1
ATOM 3129 O O . ILE A 1 384 ? -1.910 7.536 -9.748 1.00 97.25 384 ILE A O 1
ATOM 3133 N N . ASP A 1 385 ? -2.753 8.732 -8.041 1.00 96.06 385 ASP A N 1
ATOM 3134 C CA . ASP A 1 385 ? -3.938 7.891 -7.857 1.00 96.06 385 ASP A CA 1
ATOM 3135 C C . ASP A 1 385 ? -4.845 8.017 -9.088 1.00 96.06 385 ASP A C 1
ATOM 3137 O O . ASP A 1 385 ? -5.332 7.007 -9.583 1.00 96.06 385 ASP A O 1
ATOM 3141 N N . ASP A 1 386 ? -4.983 9.218 -9.662 1.00 96.38 386 ASP A N 1
ATOM 3142 C CA . ASP A 1 386 ? -5.794 9.456 -10.864 1.00 96.38 386 ASP A CA 1
ATOM 3143 C C . ASP A 1 386 ? -5.271 8.666 -12.072 1.00 96.38 386 ASP A C 1
ATOM 3145 O O . ASP A 1 386 ? -6.048 8.039 -12.794 1.00 96.38 386 ASP A O 1
ATOM 3149 N N . LEU A 1 387 ? -3.944 8.616 -12.258 1.00 97.50 387 LEU A N 1
ATOM 3150 C CA . LEU A 1 387 ? -3.323 7.783 -13.293 1.00 97.50 387 LEU A CA 1
ATOM 3151 C C . LEU A 1 387 ? -3.637 6.300 -13.072 1.00 97.50 387 LEU A C 1
ATOM 3153 O O . LEU A 1 387 ? -4.015 5.593 -14.004 1.00 97.50 387 LEU A O 1
ATOM 3157 N N . MET A 1 388 ? -3.490 5.818 -11.842 1.00 96.88 388 MET A N 1
ATOM 3158 C CA . MET A 1 388 ? -3.627 4.393 -11.540 1.00 96.88 388 MET A CA 1
ATOM 3159 C C . MET A 1 388 ? -5.090 3.937 -11.569 1.00 96.88 388 MET A C 1
ATOM 3161 O O . MET A 1 388 ? -5.371 2.828 -12.026 1.00 96.88 388 MET A O 1
ATOM 3165 N N . GLN A 1 389 ? -6.030 4.807 -11.192 1.00 94.94 389 GLN A N 1
ATOM 3166 C CA . GLN A 1 389 ? -7.465 4.621 -11.421 1.00 94.94 389 GLN A CA 1
ATOM 3167 C C . GLN A 1 389 ? -7.781 4.572 -12.914 1.00 94.94 389 GLN A C 1
ATOM 3169 O O . GLN A 1 389 ? -8.490 3.668 -13.358 1.00 94.94 389 GLN A O 1
ATOM 3174 N N . TYR A 1 390 ? -7.227 5.494 -13.704 1.00 95.31 390 TYR A N 1
ATOM 3175 C CA . TYR A 1 390 ? -7.440 5.513 -15.147 1.00 95.31 390 TYR A CA 1
ATOM 3176 C C . TYR A 1 390 ? -6.941 4.225 -15.808 1.00 95.31 390 TYR A C 1
ATOM 3178 O O . TYR A 1 390 ? -7.674 3.625 -16.597 1.00 95.31 390 TYR A O 1
ATOM 3186 N N . LEU A 1 391 ? -5.734 3.763 -15.463 1.00 96.19 391 LEU A N 1
ATOM 3187 C CA . LEU A 1 391 ? -5.183 2.509 -15.980 1.00 96.19 391 LEU A CA 1
ATOM 3188 C C . LEU A 1 391 ? -6.033 1.306 -15.560 1.00 96.19 391 LEU A C 1
ATOM 3190 O O . LEU A 1 391 ? -6.355 0.444 -16.378 1.00 96.19 391 LEU A O 1
ATOM 3194 N N . TYR A 1 392 ? -6.458 1.262 -14.300 1.00 93.44 392 TYR A N 1
ATOM 3195 C CA . TYR A 1 392 ? -7.315 0.192 -13.810 1.00 93.44 392 TYR A CA 1
ATOM 3196 C C . TYR A 1 392 ? -8.657 0.134 -14.557 1.00 93.44 392 TYR A C 1
ATOM 3198 O O . TYR A 1 392 ? -9.050 -0.940 -15.012 1.00 93.44 392 TYR A O 1
ATOM 3206 N N . ILE A 1 393 ? -9.331 1.271 -14.743 1.00 90.31 393 ILE A N 1
ATOM 3207 C CA . ILE A 1 393 ? -10.643 1.340 -15.400 1.00 90.31 393 ILE A CA 1
ATOM 3208 C C . ILE A 1 393 ? -10.539 1.028 -16.896 1.00 90.31 393 ILE A C 1
ATOM 3210 O O . ILE A 1 393 ? -11.335 0.249 -17.415 1.00 90.31 393 ILE A O 1
ATOM 3214 N N . ASN A 1 394 ? -9.563 1.611 -17.594 1.00 93.19 394 ASN A N 1
ATOM 3215 C CA . ASN A 1 394 ? -9.496 1.532 -19.057 1.00 93.19 394 ASN A CA 1
ATOM 3216 C C . ASN A 1 394 ? -8.745 0.298 -19.575 1.00 93.19 394 ASN A C 1
ATOM 3218 O O . ASN A 1 394 ? -8.983 -0.124 -20.709 1.00 93.19 394 ASN A O 1
ATOM 3222 N N . PHE A 1 395 ? -7.879 -0.302 -18.754 1.00 94.25 395 PHE A N 1
ATOM 3223 C CA . PHE A 1 395 ? -7.111 -1.492 -19.123 1.00 94.25 395 PHE A CA 1
ATOM 3224 C C . PHE A 1 395 ? -7.495 -2.697 -18.270 1.00 94.25 395 PHE A C 1
ATOM 3226 O O . PHE A 1 395 ? -7.917 -3.711 -18.819 1.00 94.25 395 PHE A O 1
ATOM 3233 N N . GLY A 1 396 ? -7.453 -2.576 -16.942 1.00 90.75 396 GLY A N 1
ATOM 3234 C CA . GLY A 1 396 ? -7.740 -3.692 -16.031 1.00 90.75 396 GLY A CA 1
ATOM 3235 C C . GLY A 1 396 ? -9.140 -4.269 -16.170 1.00 90.75 396 GLY A C 1
ATOM 3236 O O . GLY A 1 396 ? -9.301 -5.452 -16.455 1.00 90.75 396 GLY A O 1
ATOM 3237 N N . LEU A 1 397 ? -10.163 -3.426 -16.025 1.00 86.25 397 LEU A N 1
ATOM 3238 C CA . LEU A 1 397 ? -11.562 -3.858 -16.144 1.00 86.25 397 LEU A CA 1
ATOM 3239 C C . LEU A 1 397 ? -11.924 -4.335 -17.550 1.00 86.25 397 LEU A C 1
ATOM 3241 O O . LEU A 1 397 ? -12.848 -5.125 -17.717 1.00 86.25 397 LEU A O 1
ATOM 3245 N N . MET A 1 398 ? -11.177 -3.876 -18.551 1.00 88.94 398 MET A N 1
ATOM 3246 C CA . MET A 1 398 ? -11.356 -4.263 -19.946 1.00 88.94 398 MET A CA 1
ATOM 3247 C C . MET A 1 398 ? -10.521 -5.491 -20.331 1.00 88.94 398 MET A C 1
ATOM 3249 O O . MET A 1 398 ? -10.561 -5.896 -21.492 1.00 88.94 398 MET A O 1
ATOM 3253 N N . ASN A 1 399 ? -9.761 -6.067 -19.389 1.00 89.50 399 ASN A N 1
ATOM 3254 C CA . ASN A 1 399 ? -8.804 -7.150 -19.620 1.00 89.50 399 ASN A CA 1
ATOM 3255 C C . ASN A 1 399 ? -7.831 -6.851 -20.781 1.00 89.50 399 ASN A C 1
ATOM 3257 O O . ASN A 1 399 ? -7.540 -7.706 -21.620 1.00 89.50 399 ASN A O 1
ATOM 3261 N N . LYS A 1 400 ? -7.359 -5.603 -20.854 1.00 94.38 400 LYS A N 1
ATOM 3262 C CA . LYS A 1 400 ? -6.364 -5.134 -21.822 1.00 94.38 400 LYS A CA 1
ATOM 3263 C C . LYS A 1 400 ? -5.026 -4.924 -21.134 1.00 94.38 400 LYS A C 1
ATOM 3265 O O . LYS A 1 400 ? -4.958 -4.561 -19.960 1.00 94.38 400 LYS A O 1
ATOM 3270 N N . LYS A 1 401 ? -3.961 -5.113 -21.905 1.00 96.19 401 LYS A N 1
ATOM 3271 C CA . LYS A 1 401 ? -2.613 -4.718 -21.509 1.00 96.19 401 LYS A CA 1
ATOM 3272 C C . LYS A 1 401 ? -2.324 -3.302 -22.002 1.00 96.19 401 LYS A C 1
ATOM 3274 O O . LYS A 1 401 ? -2.923 -2.881 -22.988 1.00 96.19 401 LYS A O 1
ATOM 3279 N N . TYR A 1 402 ? -1.461 -2.581 -21.295 1.00 97.50 402 TYR A N 1
ATOM 3280 C CA . TYR A 1 402 ? -1.041 -1.227 -21.671 1.00 97.50 402 TYR A CA 1
ATOM 3281 C C . TYR A 1 402 ? 0.409 -1.203 -22.163 1.00 97.50 402 TYR A C 1
ATOM 3283 O O . TYR A 1 402 ? 1.225 -2.037 -21.777 1.00 97.50 402 TYR A O 1
ATOM 3291 N N . THR A 1 403 ? 0.736 -0.211 -22.975 1.00 97.25 403 THR A N 1
ATOM 3292 C CA . THR A 1 403 ? 2.091 0.101 -23.446 1.00 97.25 403 THR A CA 1
ATOM 3293 C C . THR A 1 403 ? 2.601 1.400 -22.814 1.00 97.25 403 THR A C 1
ATOM 3295 O O . THR A 1 403 ? 1.829 2.168 -22.232 1.00 97.25 403 THR A O 1
ATOM 3298 N N . GLN A 1 404 ? 3.885 1.726 -22.984 1.00 96.12 404 GLN A N 1
ATOM 3299 C CA . GLN A 1 404 ? 4.407 3.049 -22.622 1.00 96.12 404 GLN A CA 1
ATOM 3300 C C . GLN A 1 404 ? 3.630 4.216 -23.268 1.00 96.12 404 GLN A C 1
ATOM 3302 O O . GLN A 1 404 ? 3.403 5.245 -22.626 1.00 96.12 404 GLN A O 1
ATOM 3307 N N . ASN A 1 405 ? 3.192 4.070 -24.523 1.00 97.25 405 ASN A N 1
ATOM 3308 C CA . ASN A 1 405 ? 2.429 5.113 -25.213 1.00 97.25 405 ASN A CA 1
ATOM 3309 C C . ASN A 1 405 ? 1.034 5.309 -24.599 1.00 97.25 405 ASN A C 1
ATOM 3311 O O . ASN A 1 405 ? 0.540 6.436 -24.509 1.00 97.25 405 ASN A O 1
ATOM 3315 N N . ASP A 1 406 ? 0.414 4.228 -24.125 1.00 98.31 406 ASP A N 1
ATOM 3316 C CA . ASP A 1 406 ? -0.864 4.297 -23.419 1.00 98.31 406 ASP A CA 1
ATOM 3317 C C . ASP A 1 406 ? -0.752 5.080 -22.110 1.00 98.31 406 ASP A C 1
ATOM 3319 O O . ASP A 1 406 ? -1.672 5.818 -21.760 1.00 98.31 406 ASP A O 1
ATOM 3323 N N . ILE A 1 407 ? 0.378 4.982 -21.403 1.00 98.06 407 ILE A N 1
ATOM 3324 C CA . ILE A 1 407 ? 0.624 5.733 -20.161 1.00 98.06 407 ILE A CA 1
ATOM 3325 C C . ILE A 1 407 ? 0.706 7.235 -20.447 1.00 98.06 407 ILE A C 1
ATOM 3327 O O . ILE A 1 407 ? 0.028 8.027 -19.789 1.00 98.06 407 ILE A O 1
ATOM 3331 N N . LEU A 1 408 ? 1.491 7.635 -21.452 1.00 98.31 408 LEU A N 1
ATOM 3332 C CA . LEU A 1 408 ? 1.617 9.039 -21.864 1.00 98.31 408 LEU A CA 1
ATOM 3333 C C . LEU A 1 408 ? 0.277 9.597 -22.358 1.00 98.31 408 LEU A C 1
ATOM 3335 O O . LEU A 1 408 ? -0.126 10.697 -21.973 1.00 98.31 408 LEU A O 1
ATOM 3339 N N . THR A 1 409 ? -0.459 8.805 -23.140 1.00 98.50 409 THR A N 1
ATOM 3340 C CA . THR A 1 409 ? -1.807 9.154 -23.608 1.00 98.50 409 THR A CA 1
ATOM 3341 C C . THR A 1 409 ? -2.786 9.291 -22.440 1.00 98.50 409 THR A C 1
ATOM 3343 O O . THR A 1 409 ? -3.559 10.246 -22.397 1.00 98.50 409 THR A O 1
ATOM 3346 N N . SER A 1 410 ? -2.724 8.394 -21.453 1.00 98.38 410 SER A N 1
ATOM 3347 C CA . SER A 1 410 ? -3.556 8.448 -20.242 1.00 98.38 410 SER A CA 1
ATOM 3348 C C . SER A 1 410 ? -3.290 9.720 -19.440 1.00 98.38 410 SER A C 1
ATOM 3350 O O . SER A 1 410 ? -4.229 10.424 -19.076 1.00 98.38 410 SER A O 1
ATOM 3352 N N . LEU A 1 411 ? -2.019 10.071 -19.221 1.00 98.50 411 LEU A N 1
ATOM 3353 C CA . LEU A 1 411 ? -1.636 11.313 -18.545 1.00 98.50 411 LEU A CA 1
ATOM 3354 C C . LEU A 1 411 ? -2.136 12.552 -19.290 1.00 98.50 411 LEU A C 1
ATOM 3356 O O . LEU A 1 411 ? -2.674 13.464 -18.660 1.00 98.50 411 LEU A O 1
ATOM 3360 N N . LYS A 1 412 ? -2.029 12.568 -20.621 1.00 98.44 412 LYS A N 1
ATOM 3361 C CA . LYS A 1 412 ? -2.572 13.648 -21.451 1.00 98.44 412 LYS A CA 1
ATOM 3362 C C . LYS A 1 412 ? -4.092 13.740 -21.363 1.00 98.44 412 LYS A C 1
ATOM 3364 O O . LYS A 1 412 ? -4.621 14.843 -21.291 1.00 98.44 412 LYS A O 1
ATOM 3369 N N . ASN A 1 413 ? -4.793 12.611 -21.314 1.00 98.12 413 ASN A N 1
ATOM 3370 C CA . ASN A 1 413 ? -6.248 12.584 -21.164 1.00 98.12 413 ASN A CA 1
ATOM 3371 C C . ASN A 1 413 ? -6.703 13.078 -19.783 1.00 98.12 413 ASN A C 1
ATOM 3373 O O . ASN A 1 413 ? -7.734 13.736 -19.690 1.00 98.12 413 ASN A O 1
ATOM 3377 N N . ILE A 1 414 ? -5.946 12.774 -18.724 1.00 97.69 414 ILE A N 1
ATOM 3378 C CA . ILE A 1 414 ? -6.242 13.227 -17.357 1.00 97.69 414 ILE A CA 1
ATOM 3379 C C . ILE A 1 414 ? -5.951 14.720 -17.213 1.00 97.69 414 ILE A C 1
ATOM 3381 O O . ILE A 1 414 ? -6.772 15.466 -16.695 1.00 97.69 414 ILE A O 1
ATOM 3385 N N . THR A 1 415 ? -4.770 15.153 -17.651 1.00 97.94 415 THR A N 1
ATOM 3386 C CA . THR A 1 415 ? -4.237 16.481 -17.315 1.00 97.94 415 THR A CA 1
ATOM 3387 C C . THR A 1 415 ? -4.455 17.532 -18.400 1.00 97.94 415 THR A C 1
ATOM 3389 O O . THR A 1 415 ? -4.363 18.722 -18.114 1.00 97.94 415 THR A O 1
ATOM 3392 N N . GLY A 1 416 ? -4.714 17.113 -19.640 1.00 98.06 416 GLY A N 1
ATOM 3393 C CA . GLY A 1 416 ? -4.695 17.969 -20.827 1.00 98.06 416 GLY A CA 1
ATOM 3394 C C . GLY A 1 416 ? -3.289 18.268 -21.371 1.00 98.06 416 GLY A C 1
ATOM 3395 O O . GLY A 1 416 ? -3.174 18.888 -22.428 1.00 98.06 416 GLY A O 1
ATOM 3396 N N . GLU A 1 417 ? -2.220 17.822 -20.703 1.00 97.62 417 GLU A N 1
ATOM 3397 C CA . GLU A 1 417 ? -0.826 18.160 -21.025 1.00 97.62 417 GLU A CA 1
ATOM 3398 C C . GLU A 1 417 ? 0.010 16.925 -21.392 1.00 97.62 417 GLU A C 1
ATOM 3400 O O . GLU A 1 417 ? -0.227 15.821 -20.903 1.00 97.62 417 GLU A O 1
ATOM 3405 N N . SER A 1 418 ? 1.028 17.103 -22.242 1.00 97.50 418 SER A N 1
ATOM 3406 C CA . SER A 1 418 ? 2.003 16.035 -22.495 1.00 97.50 418 SER A CA 1
ATOM 3407 C C . SER A 1 418 ? 3.007 15.923 -21.344 1.00 97.50 418 SER A C 1
ATOM 3409 O O . SER A 1 418 ? 3.500 16.927 -20.831 1.00 97.50 418 SER A O 1
ATOM 3411 N N . PHE A 1 419 ? 3.349 14.684 -20.989 1.00 97.81 419 PHE A N 1
ATOM 3412 C CA . PHE A 1 419 ? 4.404 14.352 -20.033 1.00 97.81 419 PHE A CA 1
ATOM 3413 C C . PHE A 1 419 ? 5.676 13.822 -20.722 1.00 97.81 419 PHE A C 1
ATOM 3415 O O . PHE A 1 419 ? 6.585 13.358 -20.037 1.00 97.81 419 PHE A O 1
ATOM 3422 N N . ASP A 1 420 ? 5.792 13.922 -22.050 1.00 97.69 420 ASP A N 1
ATOM 3423 C CA . ASP A 1 420 ? 6.930 13.376 -22.808 1.00 97.69 420 ASP A CA 1
ATOM 3424 C C . ASP A 1 420 ? 8.280 13.888 -22.283 1.00 97.69 420 ASP A C 1
ATOM 3426 O O . ASP A 1 420 ? 9.198 13.104 -22.058 1.00 97.69 420 ASP A O 1
ATOM 3430 N N . GLU A 1 421 ? 8.404 15.194 -22.018 1.00 96.81 421 GLU A N 1
ATOM 3431 C CA . GLU A 1 421 ? 9.645 15.783 -21.491 1.00 96.81 421 GLU A CA 1
ATOM 3432 C C . GLU A 1 421 ? 10.010 15.224 -20.108 1.00 96.81 421 GLU A C 1
ATOM 3434 O O . GLU A 1 421 ? 11.182 14.948 -19.838 1.00 96.81 421 GLU A O 1
ATOM 3439 N N . PHE A 1 422 ? 9.013 15.010 -19.245 1.00 96.81 422 PHE A N 1
ATOM 3440 C CA . PHE A 1 422 ? 9.221 14.412 -17.929 1.00 96.81 422 PHE A CA 1
ATOM 3441 C C . PHE A 1 422 ? 9.759 12.985 -18.072 1.00 96.81 422 PHE A C 1
ATOM 3443 O O . PHE A 1 422 ? 10.793 12.653 -17.494 1.00 96.81 422 PHE A O 1
ATOM 3450 N N . PHE A 1 423 ? 9.109 12.151 -18.884 1.00 96.69 423 PHE A N 1
ATOM 3451 C CA . PHE A 1 423 ? 9.525 10.762 -19.078 1.00 96.69 423 PHE A CA 1
ATOM 3452 C C . PHE A 1 423 ? 10.895 10.669 -19.758 1.00 96.69 423 PHE A C 1
ATOM 3454 O O . PHE A 1 423 ? 11.755 9.949 -19.263 1.00 96.69 423 PHE A O 1
ATOM 3461 N N . ASN A 1 424 ? 11.159 11.474 -20.790 1.00 94.62 424 ASN A N 1
ATOM 3462 C CA . ASN A 1 424 ? 12.470 11.545 -21.449 1.00 94.62 424 ASN A CA 1
ATOM 3463 C C . ASN A 1 424 ? 13.588 12.012 -20.504 1.00 94.62 424 ASN A C 1
ATOM 3465 O O . ASN A 1 424 ? 14.751 11.651 -20.674 1.00 94.62 424 ASN A O 1
ATOM 3469 N N . SER A 1 425 ? 13.257 12.829 -19.502 1.00 93.25 425 SER A N 1
ATOM 3470 C CA . SER A 1 425 ? 14.230 13.295 -18.512 1.00 93.25 425 SER A CA 1
ATOM 3471 C C . SER A 1 425 ? 14.577 12.224 -17.480 1.00 93.25 425 SER A C 1
ATOM 3473 O O . SER A 1 425 ? 15.711 12.203 -16.984 1.00 93.25 425 SER A O 1
ATOM 3475 N N . TYR A 1 426 ? 13.631 11.344 -17.144 1.00 92.44 426 TYR A N 1
ATOM 3476 C CA . TYR A 1 426 ? 13.707 10.473 -15.970 1.00 92.44 426 TYR A CA 1
ATOM 3477 C C . TYR A 1 426 ? 13.595 8.971 -16.236 1.00 92.44 426 TYR A C 1
ATOM 3479 O O . TYR A 1 426 ? 13.737 8.224 -15.277 1.00 92.44 426 TYR A O 1
ATOM 3487 N N . LEU A 1 427 ? 13.362 8.488 -17.449 1.00 91.19 427 LEU A N 1
ATOM 3488 C CA . LEU A 1 427 ? 13.551 7.073 -17.807 1.00 91.19 427 LEU A CA 1
ATOM 3489 C C . LEU A 1 427 ? 14.766 6.931 -18.729 1.00 91.19 427 LEU A C 1
ATOM 3491 O O . LEU A 1 427 ? 15.388 5.842 -18.701 1.00 91.19 427 LEU A O 1
#

pLDDT: mean 85.52, std 16.22, range [31.95, 98.5]